Protein 5XH8 (pdb70)

Structure (mmCIF, N/CA/C/O backbone):
data_5XH8
#
_entry.id   5XH8
#
_cell.length_a   108.799
_cell.length_b   108.799
_cell.length_c   152.043
_cell.angle_alpha   90.00
_cell.angle_beta   90.00
_cell.angle_gamma   120.00
#
_symmetry.space_group_name_H-M   'P 31 2 1'
#
loop_
_entity.id
_entity.type
_entity.pdbx_description
1 polymer 'Extracellular invertase'
2 non-polymer 'SODIUM ION'
3 non-polymer GLYCEROL
4 non-polymer 'ACETATE ION'
5 water water
#
loop_
_atom_site.group_PDB
_atom_site.id
_atom_site.type_symbol
_atom_site.label_atom_id
_atom_site.label_alt_id
_atom_site.label_comp_id
_atom_site.label_asym_id
_atom_site.label_entity_id
_atom_site.label_seq_id
_atom_site.pdbx_PDB_ins_code
_atom_site.Cartn_x
_atom_site.Cartn_y
_atom_site.Cartn_z
_atom_site.occupancy
_atom_site.B_iso_or_equiv
_atom_site.auth_seq_id
_atom_site.auth_comp_id
_atom_site.auth_asym_id
_atom_site.auth_atom_id
_atom_site.pdbx_PDB_model_num
ATOM 1 N N . MET A 1 1 ? 29.400 76.200 19.870 1.00 82.53 24 MET A N 1
ATOM 2 C CA . MET A 1 1 ? 28.777 76.479 18.548 1.00 80.94 24 MET A CA 1
ATOM 3 C C . MET A 1 1 ? 27.251 76.421 18.690 1.00 84.48 24 MET A C 1
ATOM 4 O O . MET A 1 1 ? 26.568 77.432 18.551 1.00 88.55 24 MET A O 1
ATOM 9 N N . SER A 1 2 ? 26.731 75.234 18.982 1.00 88.45 25 SER A N 1
ATOM 10 C CA . SER A 1 2 ? 25.287 74.994 19.070 1.00 88.51 25 SER A CA 1
ATOM 11 C C . SER A 1 2 ? 25.020 73.572 19.546 1.00 91.83 25 SER A C 1
ATOM 12 O O . SER A 1 2 ? 25.826 72.662 19.299 1.00 87.26 25 SER A O 1
ATOM 15 N N . VAL A 1 3 ? 23.886 73.398 20.226 1.00 90.67 26 VAL A N 1
ATOM 16 C CA . VAL A 1 3 ? 23.368 72.067 20.594 1.00 80.62 26 VAL A CA 1
ATOM 17 C C . VAL A 1 3 ? 22.505 71.568 19.416 1.00 66.86 26 VAL A C 1
ATOM 18 O O . VAL A 1 3 ? 21.512 72.199 19.052 1.00 63.05 26 VAL A O 1
ATOM 22 N N . VAL A 1 4 ? 22.917 70.455 18.803 1.00 56.32 27 VAL A N 1
ATOM 23 C CA . VAL A 1 4 ? 22.523 70.119 17.404 1.00 51.61 27 VAL A CA 1
ATOM 24 C C . VAL A 1 4 ? 21.262 69.291 17.327 1.00 43.62 27 VAL A C 1
ATOM 25 O O . VAL A 1 4 ? 21.296 68.147 17.766 1.00 40.79 27 VAL A O 1
ATOM 29 N N . ILE A 1 5 ? 20.190 69.832 16.730 1.00 39.83 28 ILE A N 1
ATOM 30 C CA . ILE A 1 5 ? 18.928 69.085 16.572 1.00 36.67 28 ILE A CA 1
ATOM 31 C C . ILE A 1 5 ? 18.696 68.705 15.113 1.00 37.77 28 ILE A C 1
ATOM 32 O O . ILE A 1 5 ? 18.551 69.580 14.245 1.00 37.01 28 ILE A O 1
ATOM 37 N N . ASP A 1 6 ? 18.613 67.409 14.854 1.00 33.48 29 ASP A N 1
ATOM 38 C CA . ASP A 1 6 ? 18.353 66.906 13.523 1.00 31.78 29 ASP A CA 1
ATOM 39 C C . ASP A 1 6 ? 17.078 66.108 13.590 1.00 29.74 29 ASP A C 1
ATOM 40 O O . ASP A 1 6 ? 17.030 65.043 14.204 1.00 30.12 29 ASP A O 1
ATOM 45 N N . TYR A 1 7 ? 16.036 66.626 12.945 1.00 29.05 30 TYR A N 1
ATOM 46 C CA . TYR A 1 7 ? 14.711 66.013 13.009 1.00 29.73 30 TYR A CA 1
ATOM 47 C C . TYR A 1 7 ? 14.561 64.800 12.089 1.00 30.10 30 TYR A C 1
ATOM 48 O O . TYR A 1 7 ? 13.468 64.244 12.005 1.00 28.46 30 TYR A O 1
ATOM 57 N N . ASN A 1 8 ? 15.638 64.387 11.403 1.00 28.95 31 ASN A N 1
ATOM 58 C CA . ASN A 1 8 ? 15.668 63.060 10.774 1.00 30.35 31 ASN A CA 1
ATOM 59 C C . ASN A 1 8 ? 16.228 61.988 11.677 1.00 30.29 31 ASN A C 1
ATOM 60 O O . ASN A 1 8 ? 16.060 60.825 11.381 1.00 32.94 31 ASN A O 1
ATOM 65 N N . VAL A 1 9 ? 16.874 62.375 12.775 1.00 30.90 32 VAL A N 1
ATOM 66 C CA . VAL A 1 9 ? 17.440 61.459 13.748 1.00 29.72 32 VAL A CA 1
ATOM 67 C C . VAL A 1 9 ? 16.461 61.288 14.898 1.00 31.76 32 VAL A C 1
ATOM 68 O O . VAL A 1 9 ? 15.679 62.211 15.231 1.00 30.85 32 VAL A O 1
ATOM 72 N N . ALA A 1 10 ? 16.479 60.095 15.488 1.00 28.63 33 ALA A N 1
ATOM 73 C CA . ALA A 1 10 ? 15.584 59.749 16.579 1.00 30.09 33 ALA A CA 1
ATOM 74 C C . ALA A 1 10 ? 15.720 60.734 17.759 1.00 28.95 33 ALA A C 1
ATOM 75 O O . ALA A 1 10 ? 16.817 61.283 17.992 1.00 29.46 33 ALA A O 1
ATOM 77 N N . PRO A 1 11 ? 14.609 60.967 18.494 1.00 27.82 34 PRO A N 1
ATOM 78 C CA . PRO A 1 11 ? 14.650 61.873 19.649 1.00 29.63 34 PRO A CA 1
ATOM 79 C C . PRO A 1 11 ? 15.286 61.242 20.883 1.00 29.12 34 PRO A C 1
ATOM 80 O O . PRO A 1 11 ? 15.143 60.033 21.076 1.00 26.86 34 PRO A O 1
ATOM 84 N N . PRO A 1 12 ? 15.927 62.063 21.742 1.00 29.08 35 PRO A N 1
ATOM 85 C CA . PRO A 1 12 ? 16.283 61.600 23.067 1.00 27.85 35 PRO A CA 1
ATOM 86 C C . PRO A 1 12 ? 15.071 61.637 23.989 1.00 29.22 35 PRO A C 1
ATOM 87 O O . PRO A 1 12 ? 13.923 61.860 23.540 1.00 27.97 35 PRO A O 1
ATOM 91 N N . ASN A 1 13 ? 15.322 61.365 25.268 1.00 29.20 36 ASN A N 1
ATOM 92 C CA . ASN A 1 13 ? 14.431 61.820 26.328 1.00 28.39 36 ASN A CA 1
ATOM 93 C C . ASN A 1 13 ? 14.559 63.337 26.270 1.00 26.40 36 ASN A C 1
ATOM 94 O O . ASN A 1 13 ? 15.616 63.886 26.592 1.00 24.35 36 ASN A O 1
ATOM 99 N N . LEU A 1 14 ? 13.503 64.005 25.808 1.00 26.84 37 LEU A N 1
ATOM 100 C CA . LEU A 1 14 ? 13.583 65.470 25.588 1.00 28.58 37 LEU A CA 1
ATOM 101 C C . LEU A 1 14 ? 13.927 66.284 26.838 1.00 28.39 37 LEU A C 1
ATOM 102 O O . LEU A 1 14 ? 14.513 67.348 26.728 1.00 28.15 37 LEU A O 1
ATOM 107 N N . SER A 1 15 ? 13.599 65.772 28.021 1.00 29.06 38 SER A N 1
ATOM 108 C CA . SER A 1 15 ? 13.980 66.447 29.261 1.00 31.74 38 SER A CA 1
ATOM 109 C C . SER A 1 15 ? 15.466 66.481 29.554 1.00 32.78 38 SER A C 1
ATOM 110 O O . SER A 1 15 ? 15.839 67.136 30.495 1.00 30.91 38 SER A O 1
ATOM 113 N N . THR A 1 16 ? 16.305 65.795 28.765 1.00 31.64 39 THR A N 1
ATOM 114 C CA . THR A 1 16 ? 17.762 65.880 28.929 1.00 31.29 39 THR A CA 1
ATOM 115 C C . THR A 1 16 ? 18.385 66.980 28.109 1.00 31.22 39 THR A C 1
ATOM 116 O O . THR A 1 16 ? 19.559 67.247 28.285 1.00 30.77 39 THR A O 1
ATOM 120 N N . LEU A 1 17 ? 17.630 67.608 27.202 1.00 30.54 40 LEU A N 1
ATOM 121 C CA . LEU A 1 17 ? 18.208 68.639 26.320 1.00 31.34 40 LEU A CA 1
ATOM 122 C C . LEU A 1 17 ? 18.366 69.984 27.051 1.00 30.80 40 LEU A C 1
ATOM 123 O O . LEU A 1 17 ? 17.771 70.171 28.107 1.00 30.88 40 LEU A O 1
ATOM 128 N N . PRO A 1 18 ? 19.191 70.903 26.509 1.00 29.99 41 PRO A N 1
ATOM 129 C CA . PRO A 1 18 ? 19.332 72.213 27.126 1.00 31.41 41 PRO A CA 1
ATOM 130 C C . PRO A 1 18 ? 18.051 73.045 27.095 1.00 30.89 41 PRO A C 1
ATOM 131 O O . PRO A 1 18 ? 17.147 72.805 26.277 1.00 28.49 41 PRO A O 1
ATOM 135 N N . ASN A 1 19 ? 18.013 74.012 27.999 1.00 31.05 42 ASN A N 1
ATOM 136 C CA . ASN A 1 19 ? 16.915 74.977 28.086 1.00 33.75 42 ASN A CA 1
ATOM 137 C C . ASN A 1 19 ? 16.816 75.734 26.787 1.00 31.60 42 ASN A C 1
ATOM 138 O O . ASN A 1 19 ? 17.833 76.151 26.252 1.00 30.07 42 ASN A O 1
ATOM 143 N N . GLY A 1 20 ? 15.604 75.874 26.262 1.00 28.59 43 GLY A N 1
ATOM 144 C CA . GLY A 1 20 ? 15.413 76.639 25.025 1.00 27.73 43 GLY A CA 1
ATOM 145 C C . GLY A 1 20 ? 15.686 75.902 23.729 1.00 28.00 43 GLY A C 1
ATOM 146 O O . GLY A 1 20 ? 15.374 76.432 22.675 1.00 27.25 43 GLY A O 1
ATOM 147 N N . SER A 1 21 ? 16.225 74.668 23.788 1.00 28.16 44 SER A N 1
ATOM 148 C CA . SER A 1 21 ? 16.684 73.971 22.590 1.00 26.53 44 SER A CA 1
ATOM 149 C C . SER A 1 21 ? 15.516 73.528 21.719 1.00 25.51 44 SER A C 1
ATOM 150 O O . SER A 1 21 ? 15.676 73.400 20.514 1.00 26.71 44 SER A O 1
ATOM 153 N N . LEU A 1 22 ? 14.334 73.339 22.313 1.00 26.35 45 LEU A N 1
ATOM 154 C CA . LEU A 1 22 ? 13.137 72.973 21.566 1.00 24.29 45 LEU A CA 1
ATOM 155 C C . LEU A 1 22 ? 12.130 74.135 21.374 1.00 25.04 45 LEU A C 1
ATOM 156 O O . LEU A 1 22 ? 10.948 73.899 21.144 1.00 25.12 45 LEU A O 1
ATOM 161 N N . PHE A 1 23 ? 12.602 75.374 21.389 1.00 26.30 46 PHE A N 1
ATOM 162 C CA . PHE A 1 23 ? 11.708 76.532 21.258 1.00 26.31 46 PHE A CA 1
ATOM 163 C C . PHE A 1 23 ? 10.884 76.493 19.965 1.00 27.63 46 PHE A C 1
ATOM 164 O O . PHE A 1 23 ? 9.659 76.641 20.004 1.00 24.63 46 PHE A O 1
ATOM 172 N N . GLU A 1 24 ? 11.535 76.233 18.831 1.00 28.08 47 GLU A N 1
ATOM 173 C CA . GLU A 1 24 ? 10.839 76.215 17.540 1.00 27.76 47 GLU A CA 1
ATOM 174 C C . GLU A 1 24 ? 10.159 74.908 17.173 1.00 27.78 47 GLU A C 1
ATOM 175 O O . GLU A 1 24 ? 9.340 74.888 16.251 1.00 29.26 47 GLU A O 1
ATOM 181 N N . THR A 1 25 ? 10.443 73.832 17.908 1.00 26.74 48 THR A N 1
ATOM 182 C CA . THR A 1 25 ? 10.106 72.477 17.486 1.00 25.21 48 THR A CA 1
ATOM 183 C C . THR A 1 25 ? 8.662 72.315 17.099 1.00 26.83 48 THR A C 1
ATOM 184 O O . THR A 1 25 ? 8.353 71.822 15.989 1.00 26.28 48 THR A O 1
ATOM 188 N N . TRP A 1 26 ? 7.784 72.739 18.015 1.00 24.52 49 TRP A N 1
ATOM 189 C CA . TRP A 1 26 ? 6.341 72.538 17.894 1.00 24.98 49 TRP A CA 1
ATOM 190 C C . TRP A 1 26 ? 5.545 73.859 17.824 1.00 23.95 49 TRP A C 1
ATOM 191 O O . TRP A 1 26 ? 4.306 73.863 17.870 1.00 26.19 49 TRP A O 1
ATOM 202 N N . ARG A 1 27 ? 6.273 74.952 17.667 1.00 24.24 50 ARG A N 1
ATOM 203 C CA . ARG A 1 27 ? 5.736 76.298 17.766 1.00 24.78 50 ARG A CA 1
ATOM 204 C C . ARG A 1 27 ? 4.897 76.687 16.545 1.00 24.91 50 ARG A C 1
ATOM 205 O O . ARG A 1 27 ? 5.358 76.606 15.408 1.00 23.63 50 ARG A O 1
ATOM 213 N N . PRO A 1 28 ? 3.669 77.145 16.786 1.00 24.58 51 PRO A N 1
ATOM 214 C CA . PRO A 1 28 ? 2.872 77.601 15.661 1.00 25.20 51 PRO A CA 1
ATOM 215 C C . PRO A 1 28 ? 3.361 78.954 15.120 1.00 24.04 51 PRO A C 1
ATOM 216 O O . PRO A 1 28 ? 4.062 79.700 15.827 1.00 25.31 51 PRO A O 1
ATOM 220 N N . ARG A 1 29 ? 2.991 79.261 13.880 1.00 24.02 52 ARG A N 1
ATOM 221 C CA . ARG A 1 29 ? 3.268 80.585 13.277 1.00 24.39 52 ARG A CA 1
ATOM 222 C C . ARG A 1 29 ? 2.054 81.492 13.058 1.00 22.98 52 ARG A C 1
ATOM 223 O O . ARG A 1 29 ? 2.229 82.706 12.880 1.00 24.23 52 ARG A O 1
ATOM 231 N N . ALA A 1 30 ? 0.857 80.911 13.026 1.00 22.85 53 ALA A N 1
ATOM 232 C CA . ALA A 1 30 ? -0.383 81.633 12.706 1.00 24.07 53 ALA A CA 1
ATOM 233 C C . ALA A 1 30 ? -1.353 81.763 13.908 1.00 25.10 53 ALA A C 1
ATOM 234 O O . ALA A 1 30 ? -2.542 82.040 13.711 1.00 25.06 53 ALA A O 1
ATOM 236 N N . HIS A 1 31 ? -0.848 81.571 15.132 1.00 25.03 54 HIS A N 1
ATOM 237 C CA . HIS A 1 31 ? -1.674 81.600 16.351 1.00 24.21 54 HIS A CA 1
ATOM 238 C C . HIS A 1 31 ? -1.204 82.680 17.335 1.00 23.73 54 HIS A C 1
ATOM 239 O O . HIS A 1 31 ? -0.039 83.088 17.335 1.00 22.86 54 HIS A O 1
ATOM 246 N N . VAL A 1 32 ? -2.123 83.111 18.196 1.00 22.23 55 VAL A N 1
ATOM 247 C CA . VAL A 1 32 ? -1.799 84.066 19.269 1.00 22.83 55 VAL A CA 1
ATOM 248 C C . VAL A 1 32 ? -1.180 83.343 20.469 1.00 21.47 55 VAL A C 1
ATOM 249 O O . VAL A 1 32 ? -1.818 82.509 21.106 1.00 21.51 55 VAL A O 1
ATOM 253 N N . LEU A 1 33 ? 0.070 83.690 20.758 1.00 20.69 56 LEU A N 1
ATOM 254 C CA . LEU A 1 33 ? 0.751 83.234 21.938 1.00 21.14 56 LEU A CA 1
ATOM 255 C C . LEU A 1 33 ? 1.871 84.245 22.237 1.00 20.74 56 LEU A C 1
ATOM 256 O O . LEU A 1 33 ? 2.295 84.960 21.342 1.00 21.15 56 LEU A O 1
ATOM 261 N N . PRO A 1 34 ? 2.357 84.303 23.483 1.00 20.38 57 PRO A N 1
ATOM 262 C CA . PRO A 1 34 ? 3.385 85.302 23.814 1.00 21.85 57 PRO A CA 1
ATOM 263 C C . PRO A 1 34 ? 4.722 85.030 23.108 1.00 22.76 57 PRO A C 1
ATOM 264 O O . PRO A 1 34 ? 4.900 83.954 22.509 1.00 22.03 57 PRO A O 1
ATOM 268 N N . PRO A 1 35 ? 5.662 85.995 23.187 1.00 23.11 58 PRO A N 1
ATOM 269 C CA . PRO A 1 35 ? 6.982 85.785 22.592 1.00 23.37 58 PRO A CA 1
ATOM 270 C C . PRO A 1 35 ? 7.691 84.551 23.137 1.00 22.95 58 PRO A C 1
ATOM 271 O O . PRO A 1 35 ? 8.392 83.877 22.390 1.00 23.58 58 PRO A O 1
ATOM 275 N N . ASN A 1 36 ? 7.453 84.235 24.409 1.00 23.82 59 ASN A N 1
ATOM 276 C CA . ASN A 1 36 ? 7.911 82.985 25.021 1.00 23.93 59 ASN A CA 1
ATOM 277 C C . ASN A 1 36 ? 7.119 82.751 26.286 1.00 23.44 59 ASN A C 1
ATOM 278 O O . ASN A 1 36 ? 6.263 83.572 26.630 1.00 23.42 59 ASN A O 1
ATOM 283 N N . GLY A 1 37 ? 7.409 81.655 26.995 1.00 20.67 60 GLY A N 1
ATOM 284 C CA . GLY A 1 37 ? 6.775 81.391 28.275 1.00 20.87 60 GLY A CA 1
ATOM 285 C C . GLY A 1 37 ? 5.316 80.947 28.141 1.00 20.70 60 GLY A C 1
ATOM 286 O O . GLY A 1 37 ? 4.866 80.472 27.097 1.00 19.84 60 GLY A O 1
ATOM 287 N N . GLN A 1 38 ? 4.575 81.106 29.219 1.00 21.42 61 GLN A N 1
ATOM 288 C CA . GLN A 1 38 ? 3.276 80.443 29.372 1.00 21.27 61 GLN A CA 1
ATOM 289 C C . GLN A 1 38 ? 2.151 81.435 29.090 1.00 21.40 61 GLN A C 1
ATOM 290 O O . GLN A 1 38 ? 2.237 82.623 29.456 1.00 20.46 61 GLN A O 1
ATOM 296 N N . ILE A 1 39 ? 1.101 80.912 28.468 1.00 20.99 62 ILE A N 1
ATOM 297 C CA . ILE A 1 39 ? -0.130 81.609 28.272 1.00 20.51 62 ILE A CA 1
ATOM 298 C C . ILE A 1 39 ? -1.234 80.882 29.000 1.00 20.23 62 ILE A C 1
ATOM 299 O O . ILE A 1 39 ? -1.345 79.627 28.935 1.00 20.56 62 ILE A O 1
ATOM 304 N N . GLY A 1 40 ? -2.062 81.683 29.685 1.00 19.10 63 GLY A N 1
ATOM 305 C CA . GLY A 1 40 ? -3.248 81.206 30.370 1.00 19.68 63 GLY A CA 1
ATOM 306 C C . GLY A 1 40 ? -4.501 81.763 29.695 1.00 20.48 63 GLY A C 1
ATOM 307 O O . GLY A 1 40 ? -4.492 82.026 28.505 1.00 20.27 63 GLY A O 1
ATOM 308 N N . ASP A 1 41 ? -5.556 81.962 30.485 1.00 20.62 64 ASP A N 1
ATOM 309 C CA . ASP A 1 41 ? -6.879 82.393 29.987 1.00 20.98 64 ASP A CA 1
ATOM 310 C C . ASP A 1 41 ? -6.734 83.657 29.147 1.00 20.22 64 ASP A C 1
ATOM 311 O O . ASP A 1 41 ? -6.073 84.613 29.602 1.00 20.68 64 ASP A O 1
ATOM 316 N N . PRO A 1 42 ? -7.350 83.697 27.950 1.00 18.76 65 PRO A N 1
ATOM 317 C CA . PRO A 1 42 ? -7.457 84.986 27.301 1.00 19.12 65 PRO A CA 1
ATOM 318 C C . PRO A 1 42 ? -8.444 85.872 28.099 1.00 19.73 65 PRO A C 1
ATOM 319 O O . PRO A 1 42 ? -9.282 85.353 28.824 1.00 19.22 65 PRO A O 1
ATOM 323 N N . CYS A 1 43 ? -8.285 87.185 27.998 1.00 20.40 66 CYS A N 1
ATOM 324 C CA . CYS A 1 43 ? -9.171 88.143 28.665 1.00 20.93 66 CYS A CA 1
ATOM 325 C C . CYS A 1 43 ? -8.807 89.526 28.159 1.00 20.93 66 CYS A C 1
ATOM 326 O O . CYS A 1 43 ? -7.987 89.663 27.239 1.00 20.84 66 CYS A O 1
ATOM 329 N N . LEU A 1 44 ? -9.472 90.546 28.692 1.00 20.99 67 LEU A N 1
ATOM 330 C CA . LEU A 1 44 ? -9.088 91.945 28.502 1.00 22.12 67 LEU A CA 1
ATOM 331 C C . LEU A 1 44 ? -9.318 92.504 27.079 1.00 23.39 67 LEU A C 1
ATOM 332 O O . LEU A 1 44 ? -9.073 93.698 26.863 1.00 26.26 67 LEU A O 1
ATOM 337 N N . HIS A 1 45 ? -9.863 91.709 26.151 1.00 22.16 68 HIS A N 1
ATOM 338 C CA . HIS A 1 45 ? -9.985 92.135 24.753 1.00 22.64 68 HIS A CA 1
ATOM 339 C C . HIS A 1 45 ? -10.826 93.423 24.624 1.00 23.47 68 HIS A C 1
ATOM 340 O O . HIS A 1 45 ? -11.817 93.584 25.337 1.00 25.70 68 HIS A O 1
ATOM 347 N N . TYR A 1 46 ? -10.460 94.313 23.713 1.00 23.54 69 TYR A N 1
ATOM 348 C CA . TYR A 1 46 ? -11.308 95.470 23.425 1.00 24.73 69 TYR A CA 1
ATOM 349 C C . TYR A 1 46 ? -10.945 96.141 22.130 1.00 23.95 69 TYR A C 1
ATOM 350 O O . TYR A 1 46 ? -9.779 96.149 21.731 1.00 24.25 69 TYR A O 1
ATOM 359 N N . THR A 1 47 ? -11.952 96.719 21.488 1.00 23.88 70 THR A N 1
ATOM 360 C CA . THR A 1 47 ? -11.731 97.634 20.389 1.00 25.40 70 THR A CA 1
ATOM 361 C C . THR A 1 47 ? -11.541 99.019 20.969 1.00 25.03 70 THR A C 1
ATOM 362 O O . THR A 1 47 ? -12.415 99.526 21.659 1.00 26.54 70 THR A O 1
ATOM 366 N N . ASP A 1 48 ? -10.396 99.613 20.699 1.00 25.78 71 ASP A N 1
ATOM 367 C CA . ASP A 1 48 ? -10.095 100.971 21.100 1.00 28.65 71 ASP A CA 1
ATOM 368 C C . ASP A 1 48 ? -10.913 101.948 20.208 1.00 30.62 71 ASP A C 1
ATOM 369 O O . ASP A 1 48 ? -10.612 102.072 19.021 1.00 29.42 71 ASP A O 1
ATOM 374 N N . PRO A 1 49 ? -11.925 102.646 20.776 1.00 34.48 72 PRO A N 1
ATOM 375 C CA . PRO A 1 49 ? -12.771 103.497 19.911 1.00 37.33 72 PRO A CA 1
ATOM 376 C C . PRO A 1 49 ? -12.011 104.601 19.169 1.00 37.45 72 PRO A C 1
ATOM 377 O O . PRO A 1 49 ? -12.368 104.910 18.044 1.00 44.01 72 PRO A O 1
ATOM 381 N N . ALA A 1 50 ? -10.947 105.128 19.755 1.00 36.51 73 ALA A N 1
ATOM 382 C CA . ALA A 1 50 ? -10.170 106.177 19.126 1.00 38.73 73 ALA A CA 1
ATOM 383 C C . ALA A 1 50 ? -9.385 105.728 17.887 1.00 42.26 73 ALA A C 1
ATOM 384 O O . ALA A 1 50 ? -9.252 106.520 16.962 1.00 43.62 73 ALA A O 1
ATOM 386 N N . THR A 1 51 ? -8.843 104.500 17.879 1.00 38.69 74 THR A N 1
ATOM 387 C CA . THR A 1 51 ? -7.976 104.035 16.785 1.00 35.57 74 THR A CA 1
ATOM 388 C C . THR A 1 51 ? -8.617 102.978 15.881 1.00 35.74 74 THR A C 1
ATOM 389 O O . THR A 1 51 ? -8.083 102.686 14.825 1.00 37.58 74 THR A O 1
ATOM 393 N N . GLY A 1 52 ? -9.705 102.356 16.321 1.00 31.81 75 GLY A N 1
ATOM 394 C CA . GLY A 1 52 ? -10.200 101.169 15.679 1.00 30.87 75 GLY A CA 1
ATOM 395 C C . GLY A 1 52 ? -9.376 99.892 15.860 1.00 28.41 75 GLY A C 1
ATOM 396 O O . GLY A 1 52 ? -9.802 98.852 15.363 1.00 27.65 75 GLY A O 1
ATOM 397 N N . LEU A 1 53 ? -8.242 99.940 16.575 1.00 28.61 76 LEU A N 1
ATOM 398 C CA . LEU A 1 53 ? -7.416 98.738 16.806 1.00 28.57 76 LEU A CA 1
ATOM 399 C C . LEU A 1 53 ? -8.102 97.807 17.761 1.00 26.55 76 LEU A C 1
ATOM 400 O O . LEU A 1 53 ? -8.688 98.252 18.760 1.00 27.06 76 LEU A O 1
ATOM 405 N N . PHE A 1 54 ? -7.979 96.516 17.477 1.00 25.28 77 PHE A N 1
ATOM 406 C CA . PHE A 1 54 ? -8.494 95.499 18.331 1.00 24.28 77 PHE A CA 1
ATOM 407 C C . PHE A 1 54 ? -7.376 94.964 19.224 1.00 24.74 77 PHE A C 1
ATOM 408 O O . PHE A 1 54 ? -6.350 94.478 18.734 1.00 25.88 77 PHE A O 1
ATOM 416 N N . HIS A 1 55 ? -7.607 95.039 20.531 1.00 23.86 78 HIS A N 1
ATOM 417 C CA . HIS A 1 55 ? -6.659 94.594 21.546 1.00 23.52 78 HIS A CA 1
ATOM 418 C C . HIS A 1 55 ? -7.079 93.222 22.016 1.00 23.28 78 HIS A C 1
ATOM 419 O O . HIS A 1 55 ? -8.245 93.033 22.335 1.00 20.97 78 HIS A O 1
ATOM 426 N N . VAL A 1 56 ? -6.124 92.280 22.032 1.00 22.11 79 VAL A N 1
ATOM 427 C CA . VAL A 1 56 ? -6.294 90.976 2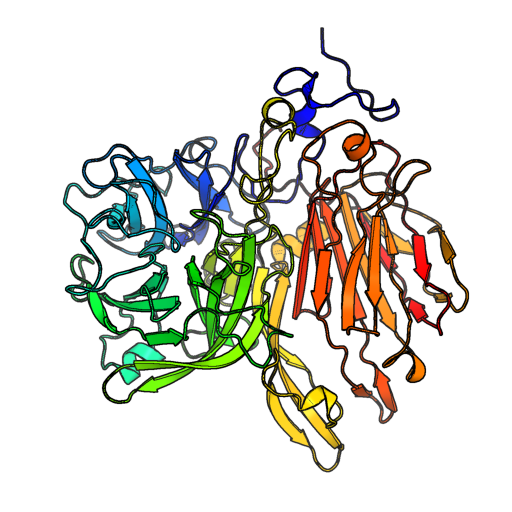2.657 1.00 22.72 79 VAL A CA 1
ATOM 428 C C . VAL A 1 56 ? -5.440 90.900 23.943 1.00 22.30 79 VAL A C 1
ATOM 429 O O . VAL A 1 56 ? -4.371 91.509 24.025 1.00 23.79 79 VAL A O 1
ATOM 433 N N . GLY A 1 57 ? -5.894 90.138 24.928 1.00 20.03 80 GLY A N 1
ATOM 434 C CA . GLY A 1 57 ? -5.197 89.998 26.204 1.00 19.93 80 GLY A CA 1
ATOM 435 C C . GLY A 1 57 ? -5.195 88.542 26.615 1.00 19.02 80 GLY A C 1
ATOM 436 O O . GLY A 1 57 ? -5.987 87.744 26.109 1.00 19.77 80 GLY A O 1
ATOM 437 N N . PHE A 1 58 ? -4.302 88.202 27.527 1.00 18.89 81 PHE A N 1
ATOM 438 C CA . PHE A 1 58 ? -4.193 86.835 28.056 1.00 19.81 81 PHE A CA 1
ATOM 439 C C . PHE A 1 58 ? -3.324 86.822 29.306 1.00 19.19 81 PHE A C 1
ATOM 440 O O . PHE A 1 58 ? -2.391 87.612 29.424 1.00 20.05 81 PHE A O 1
ATOM 448 N N . LEU A 1 59 ? -3.646 85.931 30.240 1.00 19.85 82 LEU A N 1
ATOM 449 C CA . LEU A 1 59 ? -2.762 85.659 31.380 1.00 20.55 82 LEU A CA 1
ATOM 450 C C . LEU A 1 59 ? -1.421 85.167 30.853 1.00 19.81 82 LEU A C 1
ATOM 451 O O . LEU A 1 59 ? -1.373 84.465 29.846 1.00 19.22 82 LEU A O 1
ATOM 456 N N . HIS A 1 60 ? -0.335 85.597 31.496 1.00 20.50 83 HIS A N 1
ATOM 457 C CA . HIS A 1 60 ? 1.020 85.318 31.024 1.00 20.38 83 HIS A CA 1
ATOM 458 C C . HIS A 1 60 ? 1.900 85.006 32.234 1.00 21.20 83 HIS A C 1
ATOM 459 O O . HIS A 1 60 ? 2.015 85.808 33.175 1.00 19.77 83 HIS A O 1
ATOM 466 N N . ASP A 1 61 ? 2.447 83.792 32.231 1.00 22.34 84 ASP A N 1
ATOM 467 C CA . ASP A 1 61 ? 3.400 83.314 33.245 1.00 22.10 84 ASP A CA 1
ATOM 468 C C . ASP A 1 61 ? 2.865 83.365 34.670 1.00 22.97 84 ASP A C 1
ATOM 469 O O . ASP A 1 61 ? 3.620 83.520 35.623 1.00 23.09 84 ASP A O 1
ATOM 474 N N . GLY A 1 62 ? 1.554 83.258 34.820 1.00 21.41 85 GLY A N 1
ATOM 475 C CA . GLY A 1 62 ? 0.954 83.336 36.156 1.00 23.43 85 GLY A CA 1
ATOM 476 C C . GLY A 1 62 ? 1.185 84.646 36.880 1.00 22.63 85 GLY A C 1
ATOM 477 O O . GLY A 1 62 ? 1.093 84.687 38.105 1.00 23.25 85 GLY A O 1
ATOM 478 N N . SER A 1 63 ? 1.473 85.715 36.136 1.00 21.70 86 SER A N 1
ATOM 479 C CA . SER A 1 63 ? 1.853 86.976 36.756 1.00 23.60 86 SER A CA 1
ATOM 480 C C . SER A 1 63 ? 1.234 88.161 36.054 1.00 21.95 86 SER A C 1
ATOM 481 O O . SER A 1 63 ? 1.905 89.147 35.797 1.00 23.04 86 SER A O 1
ATOM 484 N N . GLY A 1 64 ? -0.060 88.102 35.806 1.00 21.72 87 GLY A N 1
ATOM 485 C CA . GLY A 1 64 ? -0.753 89.243 35.216 1.00 21.74 87 GLY A CA 1
ATOM 486 C C . GLY A 1 64 ? -1.129 88.976 33.786 1.00 21.30 87 GLY A C 1
ATOM 487 O O . GLY A 1 64 ? -1.056 87.844 33.319 1.00 21.47 87 GLY A O 1
ATOM 488 N N . ILE A 1 65 ? -1.491 90.048 33.092 1.00 21.83 88 ILE A N 1
ATOM 489 C CA . ILE A 1 65 ? -2.136 89.980 31.790 1.00 20.59 88 ILE A CA 1
ATOM 490 C C . ILE A 1 65 ? -1.210 90.698 30.807 1.00 20.23 88 ILE A C 1
ATOM 491 O O . ILE A 1 65 ? -0.787 91.834 31.069 1.00 20.82 88 ILE A O 1
ATOM 496 N N . SER A 1 66 ? -0.902 9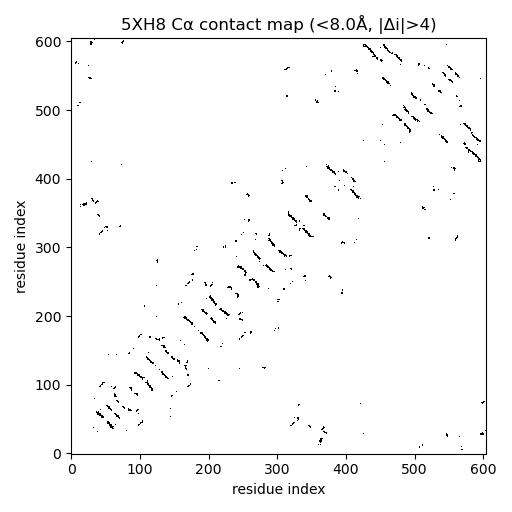0.028 29.696 1.00 19.18 89 SER A N 1
ATOM 497 C CA . SER A 1 66 ? -0.197 90.621 28.565 1.00 19.58 89 SER A CA 1
ATOM 498 C C . SER A 1 66 ? -1.179 90.877 27.419 1.00 19.95 89 SER A C 1
ATOM 499 O O . SER A 1 66 ? -2.318 90.385 27.431 1.00 21.40 89 SER A O 1
ATOM 502 N N . SER A 1 67 ? -0.724 91.636 26.429 1.00 20.38 90 SER A N 1
ATOM 503 C CA . SER A 1 67 ? -1.597 92.117 25.365 1.00 20.54 90 SER A CA 1
ATOM 504 C C . SER A 1 67 ? -0.875 92.358 24.037 1.00 20.20 90 SER A C 1
ATOM 505 O O . SER A 1 67 ? 0.338 92.535 23.975 1.00 20.40 90 SER A O 1
ATOM 508 N N . ALA A 1 68 ? -1.661 92.332 22.972 1.00 21.69 91 ALA A N 1
ATOM 509 C CA . ALA A 1 68 ? -1.220 92.679 21.620 1.00 22.20 91 ALA A CA 1
ATOM 510 C C . ALA A 1 68 ? -2.380 93.332 20.861 1.00 23.87 91 ALA A C 1
ATOM 511 O O . ALA A 1 68 ? -3.545 93.204 21.275 1.00 23.63 91 ALA A O 1
ATOM 513 N N . THR A 1 69 ? -2.058 94.026 19.764 1.00 22.85 92 THR A N 1
ATOM 514 C CA . THR A 1 69 ? -3.057 94.655 18.924 1.00 23.94 92 THR A CA 1
ATOM 515 C C . THR A 1 69 ? -3.061 94.044 17.534 1.00 25.14 92 THR A C 1
ATOM 516 O O . THR A 1 69 ? -2.058 93.459 17.088 1.00 24.39 92 THR A O 1
ATOM 520 N N . THR A 1 70 ? -4.206 94.173 16.866 1.00 24.70 93 THR A N 1
ATOM 521 C CA . THR A 1 70 ? -4.329 93.820 15.466 1.00 24.86 93 THR A CA 1
ATOM 522 C C . THR A 1 70 ? -5.129 94.893 14.717 1.00 27.75 93 THR A C 1
ATOM 523 O O . THR A 1 70 ? -6.139 95.407 15.248 1.00 25.89 93 THR A O 1
ATOM 527 N N . ASP A 1 71 ? -4.673 95.231 13.501 1.00 27.32 94 ASP A N 1
ATOM 528 C CA . ASP A 1 71 ? -5.427 96.138 12.639 1.00 27.90 94 ASP A CA 1
ATOM 529 C C . ASP A 1 71 ? -6.142 95.414 11.532 1.00 29.20 94 ASP A C 1
ATOM 530 O O . ASP A 1 71 ? -6.808 96.065 10.725 1.00 29.72 94 ASP A O 1
ATOM 535 N N . ASP A 1 72 ? -6.024 94.081 11.487 1.00 26.60 95 ASP A N 1
ATOM 536 C CA . ASP A 1 72 ? -6.618 93.304 10.399 1.00 28.33 95 ASP A CA 1
ATOM 537 C C . ASP A 1 72 ? -7.326 92.019 10.843 1.00 27.19 95 ASP A C 1
ATOM 538 O O . ASP A 1 72 ? -7.957 91.327 10.022 1.00 26.52 95 ASP A O 1
ATOM 543 N N . LEU A 1 73 ? -7.248 91.709 12.144 1.00 25.87 96 LEU A N 1
ATOM 544 C CA . LEU A 1 73 ? -7.738 90.441 12.695 1.00 26.57 96 LEU A CA 1
ATOM 545 C C . LEU A 1 73 ? -7.107 89.209 12.020 1.00 25.20 96 LEU A C 1
ATOM 546 O O . LEU A 1 73 ? -7.740 88.164 11.857 1.00 24.89 96 LEU A O 1
ATOM 551 N N . ALA A 1 74 ? -5.826 89.354 11.701 1.00 25.12 97 ALA A N 1
ATOM 552 C CA . ALA A 1 74 ? -5.016 88.265 11.140 1.00 26.19 97 ALA A CA 1
ATOM 553 C C . ALA A 1 74 ? -3.654 88.241 11.780 1.00 24.79 97 ALA A C 1
ATOM 554 O O . ALA A 1 74 ? -3.220 87.195 12.287 1.00 26.35 97 ALA A O 1
ATOM 556 N N . THR A 1 75 ? -2.999 89.400 11.781 1.00 24.63 98 THR A N 1
ATOM 557 C CA . THR A 1 75 ? -1.668 89.560 12.324 1.00 25.09 98 THR A CA 1
ATOM 558 C C . THR A 1 75 ? -1.679 90.478 13.552 1.00 24.84 98 THR A C 1
ATOM 559 O O . THR A 1 75 ? -2.571 91.321 13.712 1.00 25.60 98 THR A O 1
ATOM 563 N N . TYR A 1 76 ? -0.653 90.336 14.381 1.00 23.29 99 TYR A N 1
ATOM 564 C CA . TYR A 1 76 ? -0.597 90.986 15.693 1.00 23.71 99 TYR A CA 1
ATOM 565 C C . TYR A 1 76 ? 0.727 91.681 15.936 1.00 24.46 99 TYR A C 1
ATOM 566 O O . TYR A 1 76 ? 1.764 91.281 15.380 1.00 25.33 99 TYR A O 1
ATOM 575 N N . GLN A 1 77 ? 0.681 92.701 16.789 1.00 24.99 100 GLN A N 1
ATOM 576 C CA . GLN A 1 77 ? 1.854 93.414 17.290 1.00 27.18 100 GLN A CA 1
ATOM 577 C C . GLN A 1 77 ? 1.831 93.356 18.821 1.00 26.27 100 GLN A C 1
ATOM 578 O O . GLN A 1 77 ? 0.850 93.778 19.453 1.00 25.45 100 GLN A O 1
ATOM 584 N N . ASP A 1 78 ? 2.931 92.925 19.419 1.00 24.32 101 ASP A N 1
ATOM 585 C CA . ASP A 1 78 ? 3.050 92.919 20.869 1.00 25.14 101 ASP A CA 1
ATOM 586 C C . ASP A 1 78 ? 2.957 94.330 21.450 1.00 25.78 101 ASP A C 1
ATOM 587 O O . ASP A 1 78 ? 3.452 95.265 20.854 1.00 25.34 101 ASP A O 1
ATOM 592 N N . LEU A 1 79 ? 2.323 94.454 22.616 1.00 24.73 102 LEU A N 1
ATOM 593 C CA . LEU A 1 79 ? 2.495 95.615 23.468 1.00 25.22 102 LEU A CA 1
ATOM 594 C C . LEU A 1 79 ? 3.567 95.270 24.471 1.00 24.78 102 LEU A C 1
ATOM 595 O O . LEU A 1 79 ? 3.628 94.131 24.932 1.00 24.60 102 LEU A O 1
ATOM 600 N N . ASN A 1 80 ? 4.431 96.237 24.788 1.00 26.67 103 ASN A N 1
ATOM 601 C CA . ASN A 1 80 ? 5.525 96.054 25.773 1.00 29.85 103 ASN A CA 1
ATOM 602 C C . ASN A 1 80 ? 6.445 94.903 25.515 1.00 30.48 103 ASN A C 1
ATOM 603 O O . ASN A 1 80 ? 6.951 94.316 26.480 1.00 31.88 103 ASN A O 1
ATOM 608 N N . GLN A 1 81 ? 6.624 94.535 24.256 1.00 29.97 104 GLN A N 1
ATOM 609 C CA . GLN A 1 81 ? 7.425 93.373 23.905 1.00 34.05 104 GLN A CA 1
ATOM 610 C C . GLN A 1 81 ? 6.974 92.113 24.647 1.00 30.52 104 GLN A C 1
ATOM 611 O O . GLN A 1 81 ? 7.794 91.238 24.942 1.00 29.37 104 GLN A O 1
ATOM 617 N N . GLY A 1 82 ? 5.665 92.046 24.945 1.00 27.01 105 GLY A N 1
ATOM 618 C CA . GLY A 1 82 ? 5.061 90.909 25.571 1.00 25.07 105 GLY A CA 1
ATOM 619 C C . GLY A 1 82 ? 4.955 90.993 27.069 1.00 22.86 105 GLY A C 1
ATOM 620 O O . GLY A 1 82 ? 4.270 90.177 27.640 1.00 23.73 105 GLY A O 1
ATOM 621 N N . ASN A 1 83 ? 5.614 91.963 27.696 1.00 23.13 106 ASN A N 1
ATOM 622 C CA . ASN A 1 83 ? 5.550 92.152 29.145 1.00 25.14 106 ASN A CA 1
ATOM 623 C C . ASN A 1 83 ? 4.151 92.640 29.556 1.00 23.92 106 ASN A C 1
ATOM 624 O O . ASN A 1 83 ? 3.465 93.332 28.793 1.00 21.70 106 ASN A O 1
ATOM 629 N N . GLN A 1 84 ? 3.752 92.229 30.757 1.00 21.75 107 GLN A N 1
ATOM 630 C CA . GLN A 1 84 ? 2.369 92.318 31.201 1.00 20.89 107 GLN A CA 1
ATOM 631 C C . GLN A 1 84 ? 1.946 93.792 31.312 1.00 21.00 107 GLN A C 1
ATOM 632 O O . GLN A 1 84 ? 2.761 94.658 31.652 1.00 19.48 107 GLN A O 1
ATOM 638 N N . VAL A 1 85 ? 0.690 94.062 30.986 1.00 20.94 108 VAL A N 1
ATOM 639 C CA . VAL A 1 85 ? 0.110 95.406 31.107 1.00 21.59 108 VAL A CA 1
ATOM 640 C C . VAL A 1 85 ? -0.394 95.688 32.525 1.00 20.64 108 VAL A C 1
ATOM 641 O O . VAL A 1 85 ? -0.741 96.833 32.860 1.00 20.77 108 VAL A O 1
ATOM 645 N N . ILE A 1 86 ? -0.529 94.629 33.310 1.00 18.57 109 ILE A N 1
ATOM 646 C CA . ILE A 1 86 ? -0.897 94.720 34.718 1.00 19.22 109 ILE A CA 1
ATOM 647 C C . ILE A 1 86 ? -0.340 93.477 35.421 1.00 18.87 109 ILE A C 1
ATOM 648 O O . ILE A 1 86 ? -0.410 92.385 34.862 1.00 17.71 109 ILE A O 1
ATOM 653 N N . VAL A 1 87 ? 0.185 93.666 36.637 1.00 19.34 110 VAL A N 1
ATOM 654 C CA . VAL A 1 87 ? 0.815 92.611 37.401 1.00 19.49 110 VAL A CA 1
ATOM 655 C C . VAL A 1 87 ? 0.275 92.622 38.818 1.00 19.91 110 VAL A C 1
ATOM 656 O O . VAL A 1 87 ? -0.178 93.660 39.291 1.00 19.21 110 VAL A O 1
ATOM 660 N N . PRO A 1 88 ? 0.380 91.483 39.526 1.00 19.51 111 PRO A N 1
ATOM 661 C CA . PRO A 1 88 ? 0.013 91.445 40.945 1.00 20.45 111 PRO A CA 1
ATOM 662 C C . PRO A 1 88 ? 0.989 92.208 41.834 1.00 20.37 111 PRO A C 1
ATOM 663 O O . PRO A 1 88 ? 2.024 92.656 41.353 1.00 21.59 111 PRO A O 1
ATOM 667 N N . GLY A 1 89 ? 0.670 92.327 43.118 1.00 20.10 112 GLY A N 1
ATOM 668 C CA . GLY A 1 89 ? 1.537 93.010 44.083 1.00 20.47 112 GLY A CA 1
ATOM 669 C C . GLY A 1 89 ? 0.983 94.352 44.552 1.00 20.67 112 GLY A C 1
ATOM 670 O O . GLY A 1 89 ? 1.627 95.019 45.312 1.00 20.34 112 GLY A O 1
ATOM 671 N N . GLY A 1 90 ? -0.213 94.743 44.116 1.00 21.05 113 GLY A N 1
ATOM 672 C CA . GLY A 1 90 ? -0.880 95.945 44.653 1.00 20.87 113 GLY A CA 1
ATOM 673 C C . GLY A 1 90 ? -1.534 95.685 45.998 1.00 20.52 113 GLY A C 1
ATOM 674 O O . GLY A 1 90 ? -1.512 94.566 46.526 1.00 21.57 113 GLY A O 1
ATOM 675 N N . ILE A 1 91 ? -2.193 96.715 46.505 1.00 20.33 114 ILE A N 1
ATOM 676 C CA . ILE A 1 91 ? -2.933 96.638 47.740 1.00 21.22 114 ILE A CA 1
ATOM 677 C C . ILE A 1 91 ? -4.122 95.648 47.615 1.00 21.10 114 ILE A C 1
ATOM 678 O O . ILE A 1 91 ? -4.408 94.859 48.551 1.00 20.02 114 ILE A O 1
ATOM 683 N N . ASN A 1 92 ? -4.812 95.699 46.482 1.00 20.22 115 ASN A N 1
ATOM 684 C CA . ASN A 1 92 ? -6.021 94.863 46.289 1.00 20.22 115 ASN A CA 1
ATOM 685 C C . ASN A 1 92 ? -5.704 93.481 45.774 1.00 19.53 115 ASN A C 1
ATOM 686 O O . ASN A 1 92 ? -6.509 92.553 45.968 1.00 19.70 115 ASN A O 1
ATOM 691 N N . ASP A 1 93 ? -4.562 93.347 45.093 1.00 19.33 116 ASP A N 1
ATOM 692 C CA . ASP A 1 93 ? -4.178 92.091 44.425 1.00 19.21 116 ASP A CA 1
ATOM 693 C C . ASP A 1 93 ? -2.749 91.662 44.806 1.00 19.58 116 ASP A C 1
ATOM 694 O O . ASP A 1 93 ? -1.913 91.441 43.932 1.00 18.89 116 ASP A O 1
ATOM 699 N N . PRO A 1 94 ? -2.461 91.557 46.118 1.00 19.10 117 PRO A N 1
ATOM 700 C CA . PRO A 1 94 ? -1.080 91.251 46.521 1.00 19.51 117 PRO A CA 1
ATOM 701 C C . PRO A 1 94 ? -0.623 89.862 46.064 1.00 21.02 117 PRO A C 1
ATOM 702 O O . PRO A 1 94 ? 0.566 89.663 45.868 1.00 22.15 117 PRO A O 1
ATOM 706 N N . VAL A 1 95 ? -1.557 88.920 45.843 1.00 21.26 118 VAL A N 1
ATOM 707 C CA . VAL A 1 95 ? -1.190 87.542 45.517 1.00 21.41 118 VAL A CA 1
ATOM 708 C C . VAL A 1 95 ? -1.295 87.268 44.014 1.00 21.99 118 VAL A C 1
ATOM 709 O O . VAL A 1 95 ? -0.389 86.672 43.452 1.00 21.15 118 VAL A O 1
ATOM 713 N N . ALA A 1 96 ? -2.377 87.685 43.357 1.00 19.92 119 ALA A N 1
ATOM 714 C CA . ALA A 1 96 ? -2.542 87.359 41.942 1.00 20.64 119 ALA A CA 1
ATOM 715 C C . ALA A 1 96 ? -3.487 88.306 41.225 1.00 19.80 119 ALA A C 1
ATOM 716 O O . ALA A 1 96 ? -4.343 88.968 41.860 1.00 19.50 119 ALA A O 1
ATOM 718 N N . VAL A 1 97 ? -3.307 88.361 39.909 1.00 19.56 120 VAL A N 1
ATOM 719 C CA . VAL A 1 97 ? -4.219 89.020 39.005 1.00 19.98 120 VAL A CA 1
ATOM 720 C C . VAL A 1 97 ? -4.917 87.919 38.225 1.00 19.86 120 VAL A C 1
ATOM 721 O O . VAL A 1 97 ? -4.262 87.150 37.499 1.00 19.53 120 VAL A O 1
ATOM 725 N N . PHE A 1 98 ? -6.236 87.847 38.377 1.00 19.09 121 PHE A N 1
ATOM 726 C CA . PHE A 1 98 ? -7.069 86.904 37.625 1.00 19.17 121 PHE A CA 1
ATOM 727 C C . PHE A 1 98 ? -7.746 87.647 36.459 1.00 19.67 121 PHE A C 1
ATOM 728 O O . PHE A 1 98 ? -7.446 88.818 36.183 1.00 19.31 121 PHE A O 1
ATOM 736 N N . ASP A 1 99 ? -8.631 86.963 35.745 1.00 19.85 122 ASP A N 1
ATOM 737 C CA . ASP A 1 99 ? -9.197 87.490 34.515 1.00 20.34 122 ASP A CA 1
ATOM 738 C C . ASP A 1 99 ? -9.994 88.777 34.755 1.00 20.29 122 ASP A C 1
ATOM 739 O O . ASP A 1 99 ? -10.571 88.968 35.816 1.00 20.05 122 ASP A O 1
ATOM 744 N N . GLY A 1 100 ? -10.053 89.611 33.726 1.00 19.36 123 GLY A N 1
ATOM 745 C CA . GLY A 1 100 ? -10.918 90.767 33.704 1.00 20.64 123 GLY A CA 1
ATOM 746 C C . GLY A 1 100 ? -11.341 91.086 32.285 1.00 21.85 123 GLY A C 1
ATOM 747 O O . GLY A 1 100 ? -10.829 90.479 31.309 1.00 21.54 123 GLY A O 1
ATOM 748 N N . SER A 1 101 ? -12.252 92.055 32.174 1.00 20.66 124 SER A N 1
ATOM 749 C CA . SER A 1 101 ? -12.715 92.535 30.897 1.00 20.52 124 SER A CA 1
ATOM 750 C C . SER A 1 101 ? -12.746 94.060 30.890 1.00 21.18 124 SER A C 1
ATOM 751 O O . SER A 1 101 ? -12.676 94.714 31.953 1.00 17.98 124 SER A O 1
ATOM 754 N N . VAL A 1 102 ? -12.853 94.608 29.675 1.00 20.78 125 VAL A N 1
ATOM 755 C CA . VAL A 1 102 ? -12.665 96.035 29.453 1.00 21.89 125 VAL A CA 1
ATOM 756 C C . VAL A 1 102 ? -13.925 96.722 28.929 1.00 23.08 125 VAL A C 1
ATOM 757 O O . VAL A 1 102 ? -14.520 96.296 27.922 1.00 22.96 125 VAL A O 1
ATOM 761 N N . ILE A 1 103 ? -14.288 97.798 29.618 1.00 23.78 126 ILE A N 1
ATOM 762 C CA . ILE A 1 103 ? -15.223 98.813 29.111 1.00 24.98 126 ILE A CA 1
ATOM 763 C C . ILE A 1 103 ? -14.399 99.761 28.240 1.00 23.72 126 ILE A C 1
ATOM 764 O O . ILE A 1 103 ? -13.574 100.495 28.758 1.00 24.81 126 ILE A O 1
ATOM 769 N N . PRO A 1 104 ? -14.574 99.712 26.911 1.00 23.17 127 PRO A N 1
ATOM 770 C CA . PRO A 1 104 ? -13.629 100.430 26.043 1.00 24.99 127 PRO A CA 1
ATOM 771 C C . PRO A 1 104 ? -13.631 101.940 26.212 1.00 25.08 127 PRO A C 1
ATOM 772 O O . PRO A 1 104 ? -12.572 102.583 26.175 1.00 24.08 127 PRO A O 1
ATOM 776 N N . ASN A 1 105 ? -14.818 102.486 26.425 1.00 27.44 128 ASN A N 1
ATOM 777 C CA . ASN A 1 105 ? -14.996 103.903 26.619 1.00 29.58 128 ASN A CA 1
ATOM 778 C C . ASN A 1 105 ? -15.491 104.107 28.044 1.00 29.50 128 ASN A C 1
ATOM 779 O O . ASN A 1 105 ? -16.690 104.226 28.279 1.00 27.58 128 ASN A O 1
ATOM 784 N N . GLY A 1 106 ? -14.559 104.105 28.998 1.00 27.24 129 GLY A N 1
ATOM 785 C CA . GLY A 1 106 ? -14.910 104.071 30.404 1.00 27.83 129 GLY A CA 1
ATOM 786 C C . GLY A 1 106 ? -14.580 105.361 31.110 1.00 27.96 129 GLY A C 1
ATOM 787 O O . GLY A 1 106 ? -14.908 106.454 30.619 1.00 29.38 129 GLY A O 1
ATOM 788 N N . ILE A 1 107 ? -13.895 105.237 32.245 1.00 26.88 130 ILE A N 1
ATOM 789 C CA . ILE A 1 107 ? -13.526 106.374 33.065 1.00 27.27 130 ILE A CA 1
ATOM 790 C C . ILE A 1 107 ? -12.611 107.281 32.234 1.00 27.75 130 ILE A C 1
ATOM 791 O O . ILE A 1 107 ? -11.651 106.815 31.602 1.00 24.63 130 ILE A O 1
ATOM 796 N N . ASN A 1 108 ? -12.933 108.575 32.204 1.00 26.39 131 ASN A N 1
ATOM 797 C CA . ASN A 1 108 ? -12.228 109.552 31.370 1.00 25.94 131 ASN A CA 1
ATOM 798 C C . ASN A 1 108 ? -12.133 109.188 29.893 1.00 25.23 131 ASN A C 1
ATOM 799 O O . ASN A 1 108 ? -11.208 109.584 29.230 1.00 26.42 131 ASN A O 1
ATOM 804 N N . GLY A 1 109 ? -13.096 108.437 29.383 1.00 24.81 132 GLY A N 1
ATOM 805 C CA . GLY A 1 109 ? -13.035 107.968 28.006 1.00 27.45 132 GLY A CA 1
ATOM 806 C C . GLY A 1 109 ? -11.906 106.974 27.712 1.00 29.78 132 GLY A C 1
ATOM 807 O O . GLY A 1 109 ? -11.534 106.776 26.536 1.00 28.73 132 GLY A O 1
ATOM 808 N N . LEU A 1 110 ? -11.382 106.344 28.767 1.00 27.21 133 LEU A N 1
ATOM 809 C CA . LEU A 1 110 ? -10.263 105.417 28.661 1.00 27.70 133 LEU A CA 1
ATOM 810 C C . LEU A 1 110 ? -10.723 103.971 28.805 1.00 25.17 133 LEU A C 1
ATOM 811 O O . LEU A 1 110 ? -11.741 103.709 29.455 1.00 23.35 133 LEU A O 1
ATOM 816 N N . PRO A 1 111 ? -9.976 103.022 28.190 1.00 25.25 134 PRO A N 1
ATOM 817 C CA . PRO A 1 111 ? -10.264 101.606 28.401 1.00 24.20 134 PRO A CA 1
ATOM 818 C C . PRO A 1 111 ? -10.175 101.306 29.899 1.00 23.19 134 PRO A C 1
ATOM 819 O O . PRO A 1 111 ? -9.180 101.676 30.561 1.00 22.30 134 PRO A O 1
ATOM 823 N N . THR A 1 112 ? -11.238 100.735 30.433 1.00 22.54 135 THR A N 1
ATOM 824 C CA . THR A 1 112 ? -11.391 100.573 31.870 1.00 22.15 135 THR A CA 1
ATOM 825 C C . THR A 1 112 ? -11.525 99.076 32.148 1.00 21.40 135 THR A C 1
ATOM 826 O O . THR A 1 112 ? -12.474 98.446 31.729 1.00 20.24 135 THR A O 1
ATOM 830 N N . LEU A 1 113 ? -10.533 98.519 32.831 1.00 21.42 136 LEU A N 1
ATOM 831 C CA . LEU A 1 113 ? -10.484 97.083 33.153 1.00 21.23 136 LEU A CA 1
ATOM 832 C C . LEU A 1 113 ? -11.148 96.821 34.494 1.00 21.41 136 LEU A C 1
ATOM 833 O O . LEU A 1 113 ? -10.755 97.415 35.508 1.00 21.28 136 LEU A O 1
ATOM 838 N N . LEU A 1 114 ? -12.136 95.927 34.496 1.00 20.22 137 LEU A N 1
ATOM 839 C CA . LEU A 1 114 ? -12.670 95.346 35.714 1.00 20.45 137 LEU A CA 1
ATOM 840 C C . LEU A 1 114 ? -12.141 93.907 35.793 1.00 19.88 137 LEU A C 1
ATOM 841 O O . LEU A 1 114 ? -12.407 93.103 34.903 1.00 20.29 137 LEU A O 1
ATOM 846 N N . TYR A 1 115 ? -11.430 93.577 36.868 1.00 19.68 138 TYR A N 1
ATOM 847 C CA . TYR A 1 115 ? -10.728 92.296 36.961 1.00 18.88 138 TYR A CA 1
ATOM 848 C C . TYR A 1 115 ? -10.743 91.725 38.359 1.00 19.08 138 TYR A C 1
ATOM 849 O O . TYR A 1 115 ? -10.982 92.450 39.357 1.00 18.16 138 TYR A O 1
ATOM 858 N N . THR A 1 116 ? -10.474 90.429 38.442 1.00 17.80 139 THR A N 1
ATOM 859 C CA . THR A 1 116 ? -10.430 89.770 39.739 1.00 18.18 139 THR A CA 1
ATOM 860 C C . THR A 1 116 ? -9.052 89.948 40.369 1.00 18.48 139 THR A C 1
ATOM 861 O O . THR A 1 116 ? -8.050 89.412 39.881 1.00 19.10 139 THR A O 1
ATOM 865 N N . SER A 1 117 ? -9.048 90.693 41.470 1.00 18.79 140 SER A N 1
ATOM 866 C CA . SER A 1 117 ? -7.881 90.964 42.297 1.00 19.38 140 SER A CA 1
ATOM 867 C C . SER A 1 117 ? -7.830 89.913 43.428 1.00 19.86 140 SER A C 1
ATOM 868 O O . SER A 1 117 ? -8.795 89.765 44.168 1.00 19.76 140 SER A O 1
ATOM 871 N N . VAL A 1 118 ? -6.727 89.161 43.512 1.00 19.23 141 VAL A N 1
ATOM 872 C CA . VAL A 1 118 ? -6.599 88.019 44.414 1.00 19.15 141 VAL A CA 1
ATOM 873 C C . VAL A 1 118 ? -5.667 88.327 45.616 1.00 19.39 141 VAL A C 1
ATOM 874 O O . VAL A 1 118 ? -4.519 88.790 45.457 1.00 18.86 141 VAL A O 1
ATOM 878 N N . SER A 1 119 ? -6.195 88.086 46.817 1.00 19.23 142 SER A N 1
ATOM 879 C CA . SER A 1 119 ? -5.486 88.331 48.079 1.00 18.84 142 SER A CA 1
ATOM 880 C C . SER A 1 119 ? -5.140 87.081 48.906 1.00 19.72 142 SER A C 1
ATOM 881 O O . SER A 1 119 ? -4.341 87.176 49.850 1.00 20.23 142 SER A O 1
ATOM 884 N N . TYR A 1 120 ? -5.730 85.932 48.572 1.00 20.32 143 TYR A N 1
ATOM 885 C CA . TYR A 1 120 ? -5.530 84.672 49.320 1.00 22.16 143 TYR A CA 1
ATOM 886 C C . TYR A 1 120 ? -5.619 83.488 48.376 1.00 22.97 143 TYR A C 1
ATOM 887 O O . TYR A 1 120 ? -6.500 83.449 47.512 1.00 22.10 143 TYR A O 1
ATOM 896 N N . LEU A 1 121 ? -4.711 82.539 48.571 1.00 22.73 144 LEU A N 1
ATOM 897 C CA . LEU A 1 121 ? -4.682 81.267 47.855 1.00 24.47 144 LEU A CA 1
ATOM 898 C C . LEU A 1 121 ? -4.507 80.153 48.925 1.00 24.94 144 LEU A C 1
ATOM 899 O O . LEU A 1 121 ? -4.008 80.429 50.001 1.00 24.66 144 LEU A O 1
ATOM 904 N N . PRO A 1 122 ? -4.940 78.918 48.667 1.00 26.76 145 PRO A N 1
ATOM 905 C CA . PRO A 1 122 ? -5.519 78.463 47.380 1.00 25.73 145 PRO A CA 1
ATOM 906 C C . PRO A 1 122 ? -6.995 78.793 47.224 1.00 24.42 145 PRO A C 1
ATOM 907 O O . PRO A 1 122 ? -7.671 79.080 48.192 1.00 22.61 145 PRO A O 1
ATOM 911 N N . ILE A 1 123 ? -7.488 78.711 45.994 1.00 23.41 146 ILE A N 1
ATOM 912 C CA . ILE A 1 123 ? -8.890 78.909 45.698 1.00 23.55 146 ILE A CA 1
ATOM 913 C C . ILE A 1 123 ? -9.293 77.739 44.810 1.00 25.02 146 ILE A C 1
ATOM 914 O O . ILE A 1 123 ? -8.686 77.522 43.746 1.00 23.75 146 ILE A O 1
ATOM 919 N N . HIS A 1 124 ? -10.307 76.990 45.236 1.00 24.25 147 HIS A N 1
ATOM 920 C CA . HIS A 1 124 ? -10.847 75.901 44.409 1.00 24.74 147 HIS A CA 1
ATOM 921 C C . HIS A 1 124 ? -12.258 75.518 44.846 1.00 23.24 147 HIS A C 1
ATOM 922 O O . HIS A 1 124 ? -12.574 75.563 46.018 1.00 24.16 147 HIS A O 1
ATOM 929 N N . TRP A 1 125 ? -13.089 75.143 43.887 1.00 23.45 148 TRP A N 1
ATOM 930 C CA . TRP A 1 125 ? -14.468 74.764 44.156 1.00 25.57 148 TRP A CA 1
ATOM 931 C C . TRP A 1 125 ? -14.611 73.615 45.169 1.00 25.39 148 TRP A C 1
ATOM 932 O O . TRP A 1 125 ? -15.592 73.570 45.898 1.00 25.50 148 TRP A O 1
ATOM 943 N N . SER A 1 126 ? -13.624 72.719 45.193 1.00 26.13 149 SER A N 1
ATOM 944 C CA . SER A 1 126 ? -13.642 71.518 46.022 1.00 27.85 149 SER A CA 1
ATOM 945 C C . SER A 1 126 ? -13.254 71.717 47.477 1.00 28.64 149 SER A C 1
ATOM 946 O O . SER A 1 126 ? -13.355 70.778 48.233 1.00 26.10 149 SER A O 1
ATOM 949 N N . ILE A 1 127 ? -12.767 72.904 47.849 1.00 28.93 150 ILE A N 1
ATOM 950 C CA . ILE A 1 127 ? -12.308 73.160 49.230 1.00 28.02 150 ILE A CA 1
ATOM 951 C C . ILE A 1 127 ? -13.061 74.327 49.827 1.00 27.80 150 ILE A C 1
ATOM 952 O O . ILE A 1 127 ? -13.724 75.075 49.088 1.00 28.05 150 ILE A O 1
ATOM 957 N N . PRO A 1 128 ? -12.970 74.511 51.161 1.00 27.52 151 PRO A N 1
ATOM 958 C CA . PRO A 1 128 ? -13.663 75.683 51.714 1.00 27.19 151 PRO A CA 1
ATOM 959 C C . PRO A 1 128 ? -13.116 76.996 51.137 1.00 26.85 151 PRO A C 1
ATOM 960 O O . PRO A 1 128 ? -11.918 77.101 50.845 1.00 24.94 151 PRO A O 1
ATOM 964 N N . TYR A 1 129 ? -14.006 77.960 50.940 1.00 24.73 152 TYR A N 1
ATOM 965 C CA . TYR A 1 129 ? -13.622 79.234 50.364 1.00 24.60 152 TYR A CA 1
ATOM 966 C C . TYR A 1 129 ? -13.051 80.181 51.433 1.00 25.65 152 TYR A C 1
ATOM 967 O O . TYR A 1 129 ? -13.648 80.353 52.501 1.00 27.89 152 TYR A O 1
ATOM 976 N N . THR A 1 130 ? -11.910 80.804 51.157 1.00 25.34 153 THR A N 1
ATOM 977 C CA . THR A 1 130 ? -11.368 81.831 52.063 1.00 23.67 153 THR A CA 1
ATOM 978 C C . THR A 1 130 ? -12.030 83.166 51.760 1.00 21.96 153 THR A C 1
ATOM 979 O O . THR A 1 130 ? -11.949 83.655 50.654 1.00 22.64 153 THR A O 1
ATOM 983 N N . ARG A 1 131 ? -12.692 83.734 52.754 1.00 22.21 154 ARG A N 1
ATOM 984 C CA . ARG A 1 131 ? -13.366 85.023 52.646 1.00 22.30 154 ARG A CA 1
ATOM 985 C C . ARG A 1 131 ? -12.428 86.095 52.084 1.00 22.33 154 ARG A C 1
ATOM 986 O O . ARG A 1 131 ? -11.282 86.208 52.506 1.00 22.07 154 ARG A O 1
ATOM 994 N N . GLY A 1 132 ? -12.911 86.869 51.115 1.00 22.86 155 GLY A N 1
ATOM 995 C CA . GLY A 1 132 ? -12.098 87.924 50.524 1.00 22.34 155 GLY A CA 1
ATOM 996 C C . GLY A 1 132 ? -10.969 87.456 49.611 1.00 22.30 155 GLY A C 1
ATOM 997 O O . GLY A 1 132 ? -10.163 88.274 49.189 1.00 22.88 155 GLY A O 1
ATOM 998 N N . SER A 1 133 ? -10.891 86.164 49.269 1.00 22.94 156 SER A N 1
ATOM 999 C CA . SER A 1 133 ? -9.825 85.721 48.364 1.00 24.22 156 SER A CA 1
ATOM 1000 C C . SER A 1 133 ? -9.918 86.383 46.945 1.00 23.06 156 SER A C 1
ATOM 1001 O O . SER A 1 133 ? -8.885 86.692 46.340 1.00 21.82 156 SER A O 1
ATOM 1004 N N . GLU A 1 134 ? -11.138 86.659 46.477 1.00 20.78 157 GLU A N 1
ATOM 1005 C CA . GLU A 1 134 ? -11.388 87.241 45.177 1.00 20.28 157 GLU A CA 1
ATOM 1006 C C . GLU A 1 134 ? -12.281 88.496 45.298 1.00 20.40 157 GLU A C 1
ATOM 1007 O O . GLU A 1 134 ? -13.428 88.427 45.775 1.00 21.58 157 GLU A O 1
ATOM 1013 N N . THR A 1 135 ? -11.734 89.635 44.891 1.00 19.22 158 THR A N 1
ATOM 1014 C CA . THR A 1 135 ? -12.479 90.885 44.804 1.00 19.34 158 THR A CA 1
ATOM 1015 C C . THR A 1 135 ? -12.412 91.351 43.355 1.00 19.94 158 THR A C 1
ATOM 1016 O O . THR A 1 135 ? -11.650 90.806 42.544 1.00 18.13 158 THR A O 1
ATOM 1020 N N . GLN A 1 136 ? -13.239 92.326 43.006 1.00 19.05 159 GLN A N 1
ATOM 1021 C CA . GLN A 1 136 ? -13.206 92.880 41.649 1.00 20.10 159 GLN A CA 1
ATOM 1022 C C . GLN A 1 136 ? -12.782 94.343 41.738 1.00 20.12 159 GLN A C 1
ATOM 1023 O O . GLN A 1 136 ? -13.411 95.133 42.477 1.00 21.36 159 GLN A O 1
ATOM 1029 N N . SER A 1 137 ? -11.719 94.686 40.998 1.00 19.16 160 SER A N 1
ATOM 1030 C CA . SER A 1 137 ? -11.060 95.986 41.063 1.00 19.07 160 SER A CA 1
ATOM 1031 C C . SER A 1 137 ? -11.005 96.620 39.700 1.00 18.80 160 SER A C 1
ATOM 1032 O O . SER A 1 137 ? -11.169 95.931 38.674 1.00 18.54 160 SER A O 1
ATOM 1035 N N . LEU A 1 138 ? -10.755 97.930 39.689 1.00 19.64 161 LEU A N 1
ATOM 1036 C CA . LEU A 1 138 ? -10.650 98.715 38.453 1.00 19.72 161 LEU A CA 1
ATOM 1037 C C . LEU A 1 138 ? -9.236 99.184 38.167 1.00 19.79 161 LEU A C 1
ATOM 1038 O O . LEU A 1 138 ? -8.475 99.528 39.082 1.00 18.57 161 LEU A O 1
ATOM 1043 N N . ALA A 1 139 ? -8.909 99.178 36.874 1.00 18.55 162 ALA A N 1
ATOM 1044 C CA . ALA A 1 139 ? -7.728 99.805 36.347 1.00 19.13 162 ALA A CA 1
ATOM 1045 C C . ALA A 1 139 ? -8.090 100.491 35.025 1.00 19.79 162 ALA A C 1
ATOM 1046 O O . ALA A 1 139 ? -9.065 100.136 34.352 1.00 19.76 162 ALA A O 1
ATOM 1048 N N . VAL A 1 140 ? -7.290 101.482 34.683 1.00 20.39 163 VAL A N 1
ATOM 1049 C CA . VAL A 1 140 ? -7.497 102.281 33.483 1.00 22.68 163 VAL A CA 1
ATOM 1050 C C . VAL A 1 140 ? -6.197 102.415 32.710 1.00 20.60 163 VAL A C 1
ATOM 1051 O O . VAL A 1 140 ? -5.154 102.620 33.307 1.00 22.85 163 VAL A O 1
ATOM 1055 N N . S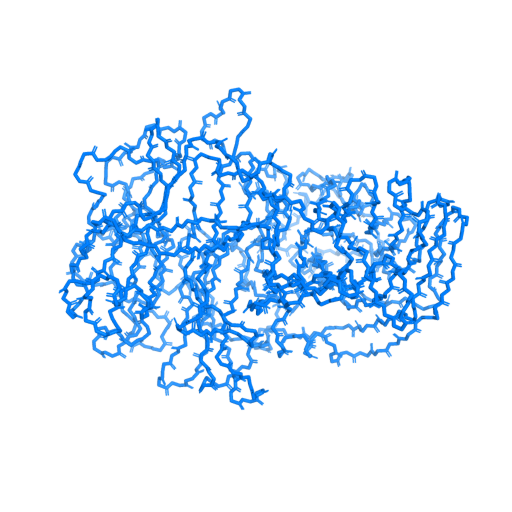ER A 1 141 ? -6.255 102.312 31.392 1.00 21.31 164 SER A N 1
ATOM 1056 C CA . SER A 1 141 ? -5.079 102.590 30.561 1.00 22.25 164 SER A CA 1
ATOM 1057 C C . SER A 1 141 ? -5.178 103.959 29.909 1.00 23.48 164 SER A C 1
ATOM 1058 O O . SER A 1 141 ? -6.061 104.183 29.087 1.00 24.28 164 SER A O 1
ATOM 1061 N N . SER A 1 142 ? -4.259 104.838 30.295 1.00 24.04 165 SER A N 1
ATOM 1062 C CA . SER A 1 142 ? -4.086 106.137 29.673 1.00 26.59 165 SER A CA 1
ATOM 1063 C C . SER A 1 142 ? -2.966 106.182 28.618 1.00 28.08 165 SER A C 1
ATOM 1064 O O . SER A 1 142 ? -2.647 107.266 28.126 1.00 29.76 165 SER A O 1
ATOM 1067 N N . ASP A 1 143 ? -2.388 105.035 28.233 1.00 26.19 166 ASP A N 1
ATOM 1068 C CA . ASP A 1 143 ? -1.270 105.047 27.326 1.00 24.38 166 ASP A CA 1
ATOM 1069 C C . ASP A 1 143 ? -1.456 104.201 26.073 1.00 25.76 166 ASP A C 1
ATOM 1070 O O . ASP A 1 143 ? -0.462 103.780 25.484 1.00 25.12 166 ASP A O 1
ATOM 1075 N N . GLY A 1 144 ? -2.699 103.966 25.652 1.00 24.54 167 GLY A N 1
ATOM 1076 C CA . GLY A 1 144 ? -2.966 103.166 24.447 1.00 25.18 167 GLY A CA 1
ATOM 1077 C C . GLY A 1 144 ? -2.995 101.658 24.702 1.00 25.86 167 GLY A C 1
ATOM 1078 O O . GLY A 1 144 ? -2.891 100.881 23.772 1.00 24.56 167 GLY A O 1
ATOM 1079 N N . GLY A 1 145 ? -3.160 101.240 25.955 1.00 23.57 168 GLY A N 1
ATOM 1080 C CA . GLY A 1 145 ? -3.308 99.837 26.283 1.00 23.13 168 GLY A CA 1
ATOM 1081 C C . GLY A 1 145 ? -2.072 99.058 26.676 1.00 22.43 168 GLY A C 1
ATOM 1082 O O . GLY A 1 145 ? -2.167 97.869 26.942 1.00 24.59 168 GLY A O 1
ATOM 1083 N N . SER A 1 146 ? -0.926 99.718 26.741 1.00 24.48 169 SER A N 1
ATOM 1084 C CA . SER A 1 146 ? 0.311 99.099 27.201 1.00 23.30 169 SER A CA 1
ATOM 1085 C C . SER A 1 146 ? 0.381 98.909 28.715 1.00 23.46 169 SER A C 1
ATOM 1086 O O . SER A 1 146 ? 1.031 97.968 29.176 1.00 22.79 169 SER A O 1
ATOM 1089 N N . ASN A 1 147 ? -0.260 99.790 29.475 1.00 21.68 170 ASN A N 1
ATOM 1090 C CA . ASN A 1 147 ? -0.314 99.685 30.937 1.00 23.39 170 ASN A CA 1
ATOM 1091 C C . ASN A 1 147 ? -1.713 100.011 31.413 1.00 23.10 170 ASN A C 1
ATOM 1092 O O . ASN A 1 147 ? -2.267 101.032 31.048 1.00 22.92 170 ASN A O 1
ATOM 1097 N N . PHE A 1 148 ? -2.278 99.122 32.217 1.00 23.04 171 PHE A N 1
ATOM 1098 C CA . PHE A 1 148 ? -3.495 99.401 32.935 1.00 23.06 171 PHE A CA 1
ATOM 1099 C C . PHE A 1 148 ? -3.129 99.783 34.377 1.00 23.67 171 PHE A C 1
ATOM 1100 O O . PHE A 1 148 ? -2.718 98.951 35.151 1.00 22.85 171 PHE A O 1
ATOM 1108 N N . THR A 1 149 ? -3.258 101.069 34.687 1.00 22.54 172 THR A N 1
ATOM 1109 C CA . THR A 1 149 ? -2.950 101.615 35.991 1.00 22.92 172 THR A CA 1
ATOM 1110 C C . THR A 1 149 ? -4.091 101.323 36.941 1.00 22.45 172 THR A C 1
ATOM 1111 O O . THR A 1 149 ? -5.236 101.733 36.714 1.00 22.30 172 THR A O 1
ATOM 1115 N N . LYS A 1 150 ? -3.771 100.667 38.040 1.00 22.48 173 LYS A N 1
ATOM 1116 C CA . LYS A 1 150 ? -4.787 100.358 39.036 1.00 22.50 173 LYS A CA 1
ATOM 1117 C C . LYS A 1 150 ? -5.302 101.637 39.662 1.00 21.92 173 LYS A C 1
ATOM 1118 O O . LYS A 1 150 ? -4.516 102.496 40.019 1.00 22.72 173 LYS A O 1
ATOM 1124 N N . LEU A 1 151 ? -6.616 101.776 39.775 1.00 23.06 174 LEU A N 1
ATOM 1125 C CA . LEU A 1 151 ? -7.164 102.893 40.533 1.00 23.93 174 LEU A CA 1
ATOM 1126 C C . LEU A 1 151 ? -6.709 102.749 41.987 1.00 24.27 174 LEU A C 1
ATOM 1127 O O . LEU A 1 151 ? -6.683 101.629 42.537 1.00 21.06 174 LEU A O 1
ATOM 1132 N N . ASP A 1 152 ? -6.347 103.882 42.584 1.00 23.31 175 ASP A N 1
ATOM 1133 C CA . ASP A 1 152 ? -5.797 103.936 43.916 1.00 25.34 175 ASP A CA 1
ATOM 1134 C C . ASP A 1 152 ? -6.921 103.953 44.933 1.00 24.49 175 ASP A C 1
ATOM 1135 O O . ASP A 1 152 ? -7.184 104.938 45.600 1.00 25.05 175 ASP A O 1
ATOM 1140 N N . GLN A 1 153 ? -7.566 102.806 45.056 1.00 24.64 176 GLN A N 1
ATOM 1141 C CA . GLN A 1 153 ? -8.682 102.628 45.935 1.00 24.17 176 GLN A CA 1
ATOM 1142 C C . GLN A 1 153 ? -8.955 101.131 46.039 1.00 24.02 176 GLN A C 1
ATOM 1143 O O . GLN A 1 153 ? -8.392 100.334 45.290 1.00 23.80 176 GLN A O 1
ATOM 1149 N N . GLY A 1 154 ? -9.844 100.777 46.958 1.00 22.56 177 GLY A N 1
ATOM 1150 C CA . GLY A 1 154 ? -10.231 99.396 47.159 1.00 23.10 177 GLY A CA 1
ATOM 1151 C C . GLY A 1 154 ? -11.057 98.833 46.018 1.00 23.62 177 GLY A C 1
ATOM 1152 O O . GLY A 1 154 ? -11.430 99.564 45.087 1.00 23.34 177 GLY A O 1
ATOM 1153 N N . PRO A 1 155 ? -11.342 97.518 46.079 1.00 22.20 178 PRO A N 1
ATOM 1154 C CA . PRO A 1 155 ? -12.190 96.884 45.082 1.00 21.70 178 PRO A CA 1
ATOM 1155 C C . PRO A 1 155 ? -13.586 97.542 44.997 1.00 21.86 178 PRO A C 1
ATOM 1156 O O . PRO A 1 155 ? -14.146 97.997 46.011 1.00 19.83 178 PRO A O 1
ATOM 1160 N N . VAL A 1 156 ? -14.121 97.585 43.787 1.00 21.38 179 VAL A N 1
ATOM 1161 C CA . VAL A 1 156 ? -15.473 98.111 43.561 1.00 23.09 179 VAL A CA 1
ATOM 1162 C C . VAL A 1 156 ? -16.533 97.049 43.869 1.00 22.69 179 VAL A C 1
ATOM 1163 O O . VAL A 1 156 ? -17.697 97.386 44.148 1.00 22.39 179 VAL A O 1
ATOM 1167 N N . ILE A 1 157 ? -16.130 95.782 43.845 1.00 21.23 180 ILE A N 1
ATOM 1168 C CA . ILE A 1 157 ? -16.983 94.686 44.318 1.00 23.00 180 ILE A CA 1
ATOM 1169 C C . ILE A 1 157 ? -16.148 93.863 45.307 1.00 23.58 180 ILE A C 1
ATOM 1170 O O . ILE A 1 157 ? -15.407 92.965 44.870 1.00 23.17 180 ILE A O 1
ATOM 1175 N N . PRO A 1 158 ? -16.252 94.175 46.629 1.00 23.80 181 PRO A N 1
ATOM 1176 C CA . PRO A 1 158 ? -15.398 93.537 47.665 1.00 25.42 181 PRO A CA 1
ATOM 1177 C C . PRO A 1 158 ? -15.704 92.099 48.041 1.00 25.94 181 PRO A C 1
ATOM 1178 O O . PRO A 1 158 ? -14.953 91.472 48.794 1.00 29.84 181 PRO A O 1
ATOM 1182 N N . GLY A 1 159 ? -16.794 91.561 47.558 1.00 26.59 182 GLY A N 1
ATOM 1183 C CA . GLY A 1 159 ? -17.061 90.161 47.785 1.00 25.48 182 GLY A CA 1
ATOM 1184 C C . GLY A 1 159 ? -18.426 89.864 47.252 1.00 25.85 182 GLY A C 1
ATOM 1185 O O . GLY A 1 159 ? -19.082 90.763 46.693 1.00 23.66 182 GLY A O 1
ATOM 1186 N N . PRO A 1 160 ? -18.853 88.604 47.406 1.00 26.05 183 PRO A N 1
ATOM 1187 C CA . PRO A 1 160 ? -20.144 88.183 46.902 1.00 26.04 183 PRO A CA 1
ATOM 1188 C C . PRO A 1 160 ? -21.283 88.697 47.779 1.00 25.89 183 PRO A C 1
ATOM 1189 O O . PRO A 1 160 ? -21.025 89.254 48.831 1.00 24.57 183 PRO A O 1
ATOM 1193 N N . PRO A 1 161 ? -22.535 88.490 47.355 1.00 26.63 184 PRO A N 1
ATOM 1194 C CA . PRO A 1 161 ? -23.673 88.918 48.174 1.00 27.36 184 PRO A CA 1
ATOM 1195 C C . PRO A 1 161 ? -23.624 88.349 49.583 1.00 27.12 184 PRO A C 1
ATOM 1196 O O . PRO A 1 161 ? -22.986 87.298 49.823 1.00 25.37 184 PRO A O 1
ATOM 1200 N N . PHE A 1 162 ? -24.231 89.093 50.502 1.00 26.59 185 PHE A N 1
ATOM 1201 C CA . PHE A 1 162 ? -24.121 88.854 51.938 1.00 28.06 185 PHE A CA 1
ATOM 1202 C C . PHE A 1 162 ? -24.274 87.380 52.321 1.00 28.74 185 PHE A C 1
ATOM 1203 O O . PHE A 1 162 ? -25.281 86.749 52.005 1.00 30.06 185 PHE A O 1
ATOM 1211 N N . ALA A 1 163 ? -23.260 86.842 52.994 1.00 28.72 186 ALA A N 1
ATOM 1212 C CA . ALA A 1 163 ? -23.251 85.463 53.504 1.00 28.73 186 ALA A CA 1
ATOM 1213 C C . ALA A 1 163 ? -23.319 84.340 52.454 1.00 29.48 186 ALA A C 1
ATOM 1214 O O . ALA A 1 163 ? -23.519 83.172 52.820 1.00 27.49 186 ALA A O 1
ATOM 1216 N N . TYR A 1 164 ? -23.103 84.652 51.172 1.00 28.93 187 TYR A N 1
ATOM 1217 C CA . TYR A 1 164 ? -23.052 83.598 50.148 1.00 29.39 187 TYR A CA 1
ATOM 1218 C C . TYR A 1 164 ? -21.762 82.809 50.325 1.00 28.79 187 TYR A C 1
ATOM 1219 O O . TYR A 1 164 ? -20.684 83.394 50.454 1.00 28.82 187 TYR A O 1
ATOM 1228 N N . ASN A 1 165 ? -21.885 81.488 50.363 1.00 26.68 188 ASN A N 1
ATOM 1229 C CA . ASN A 1 165 ? -20.768 80.581 50.515 1.00 27.77 188 ASN A CA 1
ATOM 1230 C C . ASN A 1 165 ? -20.369 80.104 49.109 1.00 28.14 188 ASN A C 1
ATOM 1231 O O . ASN A 1 165 ? -20.777 79.020 48.618 1.00 28.91 188 ASN A O 1
ATOM 1236 N N . VAL A 1 166 ? -19.625 80.967 48.427 1.00 24.77 189 VAL A N 1
ATOM 1237 C CA . VAL A 1 166 ? -19.248 80.722 47.040 1.00 24.74 189 VAL A CA 1
ATOM 1238 C C . VAL A 1 166 ? -18.183 79.630 46.846 1.00 24.01 189 VAL A C 1
ATOM 1239 O O . VAL A 1 166 ? -17.306 79.469 47.682 1.00 23.84 189 VAL A O 1
ATOM 1243 N N . THR A 1 167 ? -18.267 78.909 45.721 1.00 23.32 190 THR A N 1
ATOM 1244 C CA . THR A 1 167 ? -17.212 78.012 45.257 1.00 23.11 190 THR A CA 1
ATOM 1245 C C . THR A 1 167 ? -16.071 78.779 44.582 1.00 23.20 190 THR A C 1
ATOM 1246 O O . THR A 1 167 ? -14.921 78.313 44.575 1.00 23.26 190 THR A O 1
ATOM 1250 N N . ALA A 1 168 ? -16.440 79.921 44.003 1.00 22.28 191 ALA A N 1
ATOM 1251 C CA . ALA A 1 168 ? -15.609 80.788 43.198 1.00 22.56 191 ALA A CA 1
ATOM 1252 C C . ALA A 1 168 ? -16.404 82.051 42.948 1.00 23.30 191 ALA A C 1
ATOM 1253 O O . ALA A 1 168 ? -17.653 82.025 42.948 1.00 22.45 191 ALA A O 1
ATOM 1255 N N . PHE A 1 169 ? -15.678 83.143 42.696 1.00 23.17 192 PHE A N 1
ATOM 1256 C CA . PHE A 1 169 ? -16.275 84.447 42.457 1.00 23.29 192 PHE A CA 1
ATOM 1257 C C . PHE A 1 169 ? -15.324 85.337 41.643 1.00 21.68 192 PHE A C 1
ATOM 1258 O O . PHE A 1 169 ? -14.656 86.221 42.184 1.00 20.16 192 PHE A O 1
ATOM 1266 N N . ARG A 1 170 ? -15.270 85.103 40.331 1.00 20.79 193 ARG A N 1
ATOM 1267 C CA . ARG A 1 170 ? -14.223 85.711 39.514 1.00 21.17 193 ARG A CA 1
ATOM 1268 C C . ARG A 1 170 ? -14.600 85.849 38.055 1.00 21.71 193 ARG A C 1
ATOM 1269 O O . ARG A 1 170 ? -15.694 85.432 37.647 1.00 20.63 193 ARG A O 1
ATOM 1277 N N . ASP A 1 171 ? -13.677 86.437 37.294 1.00 21.30 194 ASP A N 1
ATOM 1278 C CA . ASP A 1 171 ? -13.744 86.547 35.833 1.00 21.02 194 ASP A CA 1
ATOM 1279 C C . ASP A 1 171 ? -14.889 87.477 35.391 1.00 20.69 194 ASP A C 1
ATOM 1280 O O . ASP A 1 171 ? -15.709 87.109 34.552 1.00 20.86 194 ASP A O 1
ATOM 1285 N N . PRO A 1 172 ? -14.931 88.691 35.935 1.00 21.60 195 PRO A N 1
ATOM 1286 C CA . PRO A 1 172 ? -16.025 89.584 35.571 1.00 21.84 195 PRO A CA 1
ATOM 1287 C C . PRO A 1 172 ? -16.027 89.865 34.070 1.00 22.23 195 PRO A C 1
ATOM 1288 O O . PRO A 1 172 ? -14.949 90.135 33.476 1.00 21.27 195 PRO A O 1
ATOM 1292 N N . TYR A 1 173 ? -17.221 89.764 33.478 1.00 21.38 196 TYR A N 1
ATOM 1293 C CA . TYR A 1 173 ? -17.432 89.986 32.047 1.00 21.18 196 TYR A CA 1
ATOM 1294 C C . TYR A 1 173 ? -18.440 91.120 31.845 1.00 22.27 196 TYR A C 1
ATOM 1295 O O . TYR A 1 173 ? -19.647 90.953 32.095 1.00 23.23 196 TYR A O 1
ATOM 1304 N N . VAL A 1 174 ? -17.922 92.262 31.412 1.00 22.74 197 VAL A N 1
ATOM 1305 C CA . VAL A 1 174 ? -18.734 93.436 31.128 1.00 22.92 197 VAL A CA 1
ATOM 1306 C C . VAL A 1 174 ? -19.390 93.326 29.742 1.00 24.38 197 VAL A C 1
ATOM 1307 O O . VAL A 1 174 ? -18.779 92.856 28.744 1.00 21.81 197 VAL A O 1
ATOM 1311 N N . PHE A 1 175 ? -20.653 93.739 29.687 1.00 23.64 198 PHE A N 1
ATOM 1312 C CA . PHE A 1 175 ? -21.418 93.705 28.438 1.00 24.81 198 PHE A CA 1
ATOM 1313 C C . PHE A 1 175 ? -22.653 94.602 28.517 1.00 26.19 198 PHE A C 1
ATOM 1314 O O . PHE A 1 175 ? -23.114 94.921 29.609 1.00 24.44 198 PHE A O 1
ATOM 1322 N N . GLN A 1 176 ? -23.141 94.984 27.341 1.00 27.86 199 GLN A N 1
ATOM 1323 C CA . GLN A 1 176 ? -24.355 95.780 27.153 1.00 28.98 199 GLN A CA 1
ATOM 1324 C C . GLN A 1 176 ? -25.413 94.918 26.500 1.00 31.03 199 GLN A C 1
ATOM 1325 O O . GLN A 1 176 ? -25.095 94.017 25.703 1.00 28.44 199 GLN A O 1
ATOM 1331 N N . ASN A 1 177 ? -26.679 95.169 26.854 1.00 31.08 200 ASN A N 1
ATOM 1332 C CA . ASN A 1 177 ? -27.790 94.413 26.256 1.00 33.15 200 ASN A CA 1
ATOM 1333 C C . ASN A 1 177 ? -29.164 95.131 26.396 1.00 33.54 200 ASN A C 1
ATOM 1334 O O . ASN A 1 177 ? -29.657 95.312 27.511 1.00 31.47 200 ASN A O 1
ATOM 1339 N N . PRO A 1 178 ? -29.770 95.547 25.266 1.00 36.00 201 PRO A N 1
ATOM 1340 C CA . PRO A 1 178 ? -31.061 96.301 25.367 1.00 35.69 201 PRO A CA 1
ATOM 1341 C C . PRO A 1 178 ? -32.247 95.443 25.787 1.00 33.78 201 PRO A C 1
ATOM 1342 O O . PRO A 1 178 ? -33.217 95.992 26.322 1.00 37.57 201 PRO A O 1
ATOM 1346 N N . THR A 1 179 ? -32.162 94.117 25.621 1.00 33.59 202 THR A N 1
ATOM 1347 C CA . THR A 1 179 ? -33.197 93.228 26.118 1.00 35.23 202 THR A CA 1
ATOM 1348 C C . THR A 1 179 ? -33.223 93.265 27.636 1.00 39.47 202 THR A C 1
ATOM 1349 O O . THR A 1 179 ? -34.296 93.435 28.229 1.00 40.35 202 THR A O 1
ATOM 1353 N N . LEU A 1 180 ? -32.047 93.136 28.264 1.00 35.59 203 LEU A N 1
ATOM 1354 C CA . LEU A 1 180 ? -31.937 93.339 29.709 1.00 34.38 203 LEU A CA 1
ATOM 1355 C C . LEU A 1 180 ? -32.363 94.750 30.119 1.00 31.30 203 LEU A C 1
ATOM 1356 O O . LEU A 1 180 ? -33.026 94.905 31.143 1.00 31.47 203 LEU A O 1
ATOM 1361 N N . ASP A 1 181 ? -31.986 95.772 29.354 1.00 31.07 204 ASP A N 1
ATOM 1362 C CA . ASP A 1 181 ? -32.391 97.151 29.710 1.00 32.78 204 ASP A CA 1
ATOM 1363 C C . ASP A 1 181 ? -33.927 97.249 29.807 1.00 35.49 204 ASP A C 1
ATOM 1364 O O . ASP A 1 181 ? -34.466 97.765 30.799 1.00 35.70 204 ASP A O 1
ATOM 1369 N N . SER A 1 182 ? -34.609 96.722 28.789 1.00 36.30 205 SER A N 1
ATOM 1370 C CA . SER A 1 182 ? -36.073 96.722 28.753 1.00 38.72 205 SER A CA 1
ATOM 1371 C C . SER A 1 182 ? -36.681 95.946 29.920 1.00 38.29 205 SER A C 1
ATOM 1372 O O . SER A 1 182 ? -37.540 96.479 30.629 1.00 39.19 205 SER A O 1
ATOM 1375 N N . LEU A 1 183 ? -36.224 94.715 30.148 1.00 37.71 206 LEU A N 1
ATOM 1376 C CA . LEU A 1 183 ? -36.767 93.887 31.220 1.00 37.61 206 LEU A CA 1
ATOM 1377 C C . LEU A 1 183 ? -36.529 94.447 32.632 1.00 41.40 206 LEU A C 1
ATOM 1378 O O . LEU A 1 183 ? -37.371 94.252 33.525 1.00 37.33 206 LEU A O 1
ATOM 1383 N N . LEU A 1 184 ? -35.390 95.123 32.831 1.00 38.83 207 LEU A N 1
ATOM 1384 C CA . LEU A 1 184 ? -34.994 95.634 34.157 1.00 40.19 207 LEU A CA 1
ATOM 1385 C C . LEU A 1 184 ? -35.224 97.138 34.335 1.00 40.22 207 LEU A C 1
ATOM 1386 O O . LEU A 1 184 ? -34.891 97.687 35.372 1.00 38.79 207 LEU A O 1
ATOM 1391 N N . HIS A 1 185 ? -35.782 97.796 33.320 1.00 41.59 208 HIS A N 1
ATOM 1392 C CA . HIS A 1 185 ? -35.925 99.252 33.290 1.00 42.28 208 HIS A CA 1
ATOM 1393 C C . HIS A 1 185 ? -34.597 99.960 33.582 1.00 40.90 208 HIS A C 1
ATOM 1394 O O . HIS A 1 185 ? -34.564 100.977 34.274 1.00 37.01 208 HIS A O 1
ATOM 1401 N N . SER A 1 186 ? -33.500 99.430 33.028 1.00 37.61 209 SER A N 1
ATOM 1402 C CA . SER A 1 186 ? -32.181 100.031 33.250 1.00 35.50 209 SER A CA 1
ATOM 1403 C C . SER A 1 186 ? -32.097 101.210 32.334 1.00 35.78 209 SER A C 1
ATOM 1404 O O . SER A 1 186 ? -32.748 101.218 31.288 1.00 36.35 209 SER A O 1
ATOM 1407 N N . LYS A 1 187 ? -31.256 102.179 32.664 1.00 36.23 210 LYS A N 1
ATOM 1408 C CA . LYS A 1 187 ? -30.936 103.203 31.678 1.00 40.49 210 LYS A CA 1
ATOM 1409 C C . LYS A 1 187 ? -30.349 102.555 30.414 1.00 41.33 210 LYS A C 1
ATOM 1410 O O . LYS A 1 187 ? -29.660 101.505 30.493 1.00 34.41 210 LYS A O 1
ATOM 1416 N N . ASN A 1 188 ? -30.627 103.171 29.264 1.00 39.96 211 ASN A N 1
ATOM 1417 C CA . ASN A 1 188 ? -30.209 102.636 27.967 1.00 43.21 211 ASN A CA 1
ATOM 1418 C C . ASN A 1 188 ? -28.700 102.514 27.902 1.00 39.18 211 ASN A C 1
ATOM 1419 O O . ASN A 1 188 ? -28.002 103.459 28.232 1.00 34.49 211 ASN A O 1
ATOM 1424 N N . ASN A 1 189 ? -28.215 101.368 27.436 1.00 37.23 212 ASN A N 1
ATOM 1425 C CA . ASN A 1 189 ? -26.767 101.127 27.298 1.00 38.95 212 ASN A CA 1
ATOM 1426 C C . ASN A 1 189 ? -26.039 101.088 28.632 1.00 34.07 212 ASN A C 1
ATOM 1427 O O . ASN A 1 189 ? -24.857 101.413 28.711 1.00 32.01 212 ASN A O 1
ATOM 1432 N N . THR A 1 190 ? -26.783 100.660 29.651 1.00 30.81 213 THR A N 1
ATOM 1433 C CA . THR A 1 190 ? -26.248 100.254 30.926 1.00 31.19 213 THR A CA 1
ATOM 1434 C C . THR A 1 190 ? -25.204 99.140 30.693 1.00 28.59 213 THR A C 1
ATOM 1435 O O . THR A 1 190 ? -25.393 98.255 29.877 1.00 26.65 213 THR A O 1
ATOM 1439 N N . TRP A 1 191 ? -24.142 99.180 31.476 1.00 26.64 214 TRP A N 1
ATOM 1440 C CA . TRP A 1 191 ? -23.131 98.126 31.473 1.00 26.29 214 TRP A CA 1
ATOM 1441 C C . TRP A 1 191 ? -23.546 97.136 32.528 1.00 25.12 214 TRP A C 1
ATOM 1442 O O . TRP A 1 191 ? -23.820 97.523 33.669 1.00 25.72 214 TRP A O 1
ATOM 1453 N N . TYR A 1 192 ? -23.663 95.874 32.116 1.00 25.29 215 TYR A N 1
ATOM 1454 C CA . TYR A 1 192 ? -23.835 94.727 32.992 1.00 26.46 215 TYR A CA 1
ATOM 1455 C C . TYR A 1 192 ? -22.490 94.036 33.206 1.00 25.24 215 TYR A C 1
ATOM 1456 O O . TYR A 1 192 ? -21.592 94.168 32.382 1.00 23.92 215 TYR A O 1
ATOM 1465 N N . THR A 1 193 ? -22.393 93.303 34.308 1.00 23.83 216 THR A N 1
ATOM 1466 C CA . THR A 1 193 ? -21.281 92.413 34.570 1.00 24.31 216 THR A CA 1
ATOM 1467 C C . THR A 1 193 ? -21.829 91.097 35.043 1.00 22.35 216 THR A C 1
ATOM 1468 O O . THR A 1 193 ? -22.679 91.067 35.928 1.00 20.71 216 THR A O 1
ATOM 1472 N N . VAL A 1 194 ? -21.344 90.007 34.455 1.00 23.15 217 VAL A N 1
ATOM 1473 C CA . VAL A 1 194 ? -21.480 88.686 35.075 1.00 24.42 217 VAL A CA 1
ATOM 1474 C C . VAL A 1 194 ? -20.182 88.290 35.758 1.00 24.99 217 VAL A C 1
ATOM 1475 O O . VAL A 1 194 ? -19.088 88.563 35.246 1.00 24.27 217 VAL A O 1
ATOM 1479 N N . ILE A 1 195 ? -20.328 87.637 36.914 1.00 23.46 218 ILE A N 1
ATOM 1480 C CA . ILE A 1 195 ? -19.209 87.063 37.643 1.00 24.59 218 ILE A CA 1
ATOM 1481 C C . ILE A 1 195 ? -19.500 85.578 37.721 1.00 24.64 218 ILE A C 1
ATOM 1482 O O . ILE A 1 195 ? -20.647 85.197 37.965 1.00 25.28 218 ILE A O 1
ATOM 1487 N N . SER A 1 196 ? -18.489 84.744 37.490 1.00 23.88 219 SER A N 1
ATOM 1488 C CA . SER A 1 196 ? -18.700 83.294 37.370 1.00 23.98 219 SER A CA 1
ATOM 1489 C C . SER A 1 196 ? -18.266 82.549 38.605 1.00 23.45 219 SER A C 1
ATOM 1490 O O . SER A 1 196 ? -17.219 82.844 39.207 1.00 21.32 219 SER A O 1
ATOM 1493 N N . GLY A 1 197 ? -19.060 81.556 38.992 1.00 22.98 220 GLY A N 1
ATOM 1494 C CA . GLY A 1 197 ? -18.620 80.603 40.015 1.00 23.91 220 GLY A CA 1
ATOM 1495 C C . GLY A 1 197 ? -19.739 79.645 40.364 1.00 24.50 220 GLY A C 1
ATOM 1496 O O . GLY A 1 197 ? -20.203 78.879 39.510 1.00 23.31 220 GLY A O 1
ATOM 1497 N N . GLY A 1 198 ? -20.174 79.714 41.613 1.00 25.90 221 GLY A N 1
ATOM 1498 C CA . GLY A 1 198 ? -21.249 78.871 42.122 1.00 26.45 221 GLY A CA 1
ATOM 1499 C C . GLY A 1 198 ? -21.363 78.992 43.621 1.00 27.21 221 GLY A C 1
ATOM 1500 O O . GLY A 1 198 ? -20.684 79.827 44.245 1.00 24.35 221 GLY A O 1
ATOM 1501 N N . LEU A 1 199 ? -22.207 78.147 44.199 1.00 26.99 222 LEU A N 1
ATOM 1502 C CA . LEU A 1 199 ? -22.424 78.118 45.635 1.00 26.76 222 LEU A CA 1
ATOM 1503 C C . LEU A 1 199 ? -22.237 76.694 46.138 1.00 26.75 222 LEU A C 1
ATOM 1504 O O . LEU A 1 199 ? -22.711 75.741 45.520 1.00 28.17 222 LEU A O 1
ATOM 1509 N N . HIS A 1 200 ? -21.525 76.560 47.247 1.00 27.56 223 HIS A N 1
ATOM 1510 C CA . HIS A 1 200 ? -21.294 75.265 47.864 1.00 31.00 223 HIS A CA 1
ATOM 1511 C C . HIS A 1 200 ? -22.648 74.615 48.204 1.00 32.81 223 HIS A C 1
ATOM 1512 O O . HIS A 1 200 ? -23.567 75.298 48.660 1.00 31.83 223 HIS A O 1
ATOM 1519 N N . GLU A 1 201 ? -22.763 73.314 47.934 1.00 36.32 224 GLU A N 1
ATOM 1520 C CA . GLU A 1 201 ? -24.006 72.543 48.157 1.00 39.11 224 GLU A CA 1
ATOM 1521 C C . GLU A 1 201 ? -25.215 73.019 47.368 1.00 38.60 224 GLU A C 1
ATOM 1522 O O . GLU A 1 201 ? -26.323 72.634 47.702 1.00 40.93 224 GLU A O 1
ATOM 1528 N N . LYS A 1 202 ? -25.042 73.873 46.363 1.00 38.50 225 LYS A N 1
ATOM 1529 C CA . LYS A 1 202 ? -26.157 74.277 45.537 1.00 36.21 225 LYS A CA 1
ATOM 1530 C C . LYS A 1 202 ? -25.812 74.021 44.082 1.00 36.53 225 LYS A C 1
ATOM 1531 O O . LYS A 1 202 ? -26.510 73.244 43.427 1.00 33.27 225 LYS A O 1
ATOM 1537 N N . GLY A 1 203 ? -24.752 74.678 43.583 1.00 32.88 226 GLY A N 1
ATOM 1538 C CA . GLY A 1 203 ? -24.210 74.404 42.266 1.00 30.17 226 GLY A CA 1
ATOM 1539 C C . GLY A 1 203 ? -23.690 75.638 41.554 1.00 30.75 226 GLY A C 1
ATOM 1540 O O . GLY A 1 203 ? -23.721 76.757 42.099 1.00 28.36 226 GLY A O 1
ATOM 1541 N N . PRO A 1 204 ? -23.240 75.453 40.308 1.00 30.07 227 PRO A N 1
ATOM 1542 C CA . PRO A 1 204 ? -22.678 76.547 39.519 1.00 30.44 227 PRO A CA 1
ATOM 1543 C C . PRO A 1 204 ? -23.654 77.679 39.215 1.00 30.68 227 PRO A C 1
ATOM 1544 O O . PRO A 1 204 ? -24.880 77.457 39.170 1.00 30.58 227 PRO A O 1
ATOM 1548 N N . ALA A 1 205 ? -23.110 78.874 38.983 1.00 27.07 228 ALA A N 1
ATOM 1549 C CA . ALA A 1 205 ? -23.917 80.047 38.702 1.00 26.06 228 ALA A CA 1
ATOM 1550 C C . ALA A 1 205 ? -23.149 81.192 38.069 1.00 26.03 228 ALA A C 1
ATOM 1551 O O . ALA A 1 205 ? -21.927 81.295 38.209 1.00 26.69 228 ALA A O 1
ATOM 1553 N N . GLN A 1 206 ? -23.890 82.047 37.373 1.00 24.73 229 GLN A N 1
ATOM 1554 C CA . GLN A 1 206 ? -23.460 83.369 37.027 1.00 26.82 229 GLN A CA 1
ATOM 1555 C C . GLN A 1 206 ? -24.216 84.356 37.888 1.00 28.50 229 GLN A C 1
ATOM 1556 O O . GLN A 1 206 ? -25.476 84.356 37.929 1.00 28.08 229 GLN A O 1
ATOM 1562 N N . PHE A 1 207 ? -23.449 85.200 38.568 1.00 26.85 230 PHE A N 1
ATOM 1563 C CA . PHE A 1 207 ? -23.977 86.281 39.369 1.00 25.74 230 PHE A CA 1
ATOM 1564 C C . PHE A 1 207 ? -24.014 87.522 38.495 1.00 25.45 230 PHE A C 1
ATOM 1565 O O . PHE A 1 207 ? -22.976 87.909 37.944 1.00 24.66 230 PHE A O 1
ATOM 1573 N N . LEU A 1 208 ? -25.189 88.163 38.393 1.00 24.79 231 LEU A N 1
ATOM 1574 C CA . LEU A 1 208 ? -25.418 89.270 37.453 1.00 24.97 231 LEU A CA 1
ATOM 1575 C C . LEU A 1 208 ? -25.468 90.583 38.205 1.00 25.59 231 LEU A C 1
ATOM 1576 O O . LEU A 1 208 ? -26.063 90.644 39.288 1.00 27.71 231 LEU A O 1
ATOM 1581 N N . TYR A 1 209 ? -24.849 91.617 37.627 1.00 25.77 232 TYR A N 1
ATOM 1582 C CA . TYR A 1 209 ? -24.830 92.963 38.181 1.00 25.87 232 TYR A CA 1
ATOM 1583 C C . TYR A 1 209 ? -25.068 94.009 37.114 1.00 25.93 232 TYR A C 1
ATOM 1584 O O . TYR A 1 209 ? -24.789 93.782 35.944 1.00 25.88 232 TYR A O 1
ATOM 1593 N N . ARG A 1 210 ? -25.518 95.192 37.521 1.00 26.84 233 ARG A N 1
ATOM 1594 C CA . ARG A 1 210 ? -25.521 96.343 36.608 1.00 27.08 233 ARG A CA 1
ATOM 1595 C C . ARG A 1 210 ? -24.857 97.514 37.272 1.00 26.37 233 ARG A C 1
ATOM 1596 O O . ARG A 1 210 ? -24.893 97.625 38.492 1.00 27.53 233 ARG A O 1
ATOM 1604 N N . GLN A 1 211 ? -24.254 98.390 36.474 1.00 27.66 234 GLN A N 1
ATOM 1605 C CA . GLN A 1 211 ? -23.661 99.606 37.004 1.00 30.37 234 GLN A CA 1
ATOM 1606 C C . GLN A 1 211 ? -24.768 100.426 37.677 1.00 32.43 234 GLN A C 1
ATOM 1607 O O . GLN A 1 211 ? -25.902 100.465 37.197 1.00 28.94 234 GLN A O 1
ATOM 1613 N N . TYR A 1 212 ? -24.438 101.002 38.813 1.00 31.61 235 TYR A N 1
ATOM 1614 C CA . TYR A 1 212 ? -25.369 101.802 39.597 1.00 34.68 235 TYR A CA 1
ATOM 1615 C C . TYR A 1 212 ? -25.139 103.296 39.334 1.00 36.77 235 TYR A C 1
ATOM 1616 O O . TYR A 1 212 ? -26.070 104.095 39.364 1.00 36.37 235 TYR A O 1
ATOM 1625 N N . ASP A 1 213 ? -23.878 103.645 39.090 1.00 36.99 236 ASP A N 1
ATOM 1626 C CA . ASP A 1 213 ? -23.458 104.997 38.806 1.00 43.76 236 ASP A CA 1
ATOM 1627 C C . ASP A 1 213 ? -22.654 105.003 37.516 1.00 49.50 236 ASP A C 1
ATOM 1628 O O . ASP A 1 213 ? -21.996 104.008 37.128 1.00 52.79 236 ASP A O 1
ATOM 1633 N N . SER A 1 214 ? -22.665 106.160 36.883 1.00 52.55 237 SER A N 1
ATOM 1634 C CA . SER A 1 214 ? -21.893 106.342 35.710 1.00 53.82 237 SER A CA 1
ATOM 1635 C C . SER A 1 214 ? -20.390 106.115 35.984 1.00 56.90 237 SER A C 1
ATOM 1636 O O . SER A 1 214 ? -19.697 105.713 35.052 1.00 58.75 237 SER A O 1
ATOM 1639 N N . ASP A 1 215 ? -19.881 106.295 37.221 1.00 53.19 238 ASP A N 1
ATOM 1640 C CA . ASP A 1 215 ? -18.411 106.173 37.443 1.00 49.98 238 ASP A CA 1
ATOM 1641 C C . ASP A 1 215 ? -17.885 104.734 37.585 1.00 46.41 238 ASP A C 1
ATOM 1642 O O . ASP A 1 215 ? -16.663 104.567 37.779 1.00 51.05 238 ASP A O 1
ATOM 1647 N N . PHE A 1 216 ? -18.777 103.724 37.508 1.00 34.34 239 PHE A N 1
ATOM 1648 C CA . PHE A 1 216 ? -18.409 102.307 37.613 1.00 30.98 239 PHE A CA 1
ATOM 1649 C C . PHE A 1 216 ? -17.964 101.893 39.009 1.00 31.15 239 PHE A C 1
ATOM 1650 O O . PHE A 1 216 ? -17.300 100.860 39.204 1.00 27.34 239 PHE A O 1
ATOM 1658 N N . GLN A 1 217 ? -18.356 102.699 39.991 1.00 29.09 240 GLN A N 1
ATOM 1659 C CA . GLN A 1 217 ? -17.933 102.528 41.383 1.00 28.80 240 GLN A CA 1
ATOM 1660 C C . GLN A 1 217 ? -18.746 101.439 42.062 1.00 27.64 240 GLN A C 1
ATOM 1661 O O . GLN A 1 217 ? -18.204 100.599 42.792 1.00 26.21 240 GLN A O 1
ATOM 1667 N N . TYR A 1 218 ? -20.056 101.450 41.802 1.00 25.15 241 TYR A N 1
ATOM 1668 C CA . TYR A 1 218 ? -20.993 100.594 42.475 1.00 25.21 241 TYR A CA 1
ATOM 1669 C C . TYR A 1 218 ? -21.745 99.750 41.470 1.00 25.93 241 TYR A C 1
ATOM 1670 O O . TYR A 1 218 ? -22.113 100.220 40.367 1.00 27.43 241 TYR A O 1
ATOM 1679 N N . TRP A 1 219 ? -21.956 98.497 41.860 1.00 25.65 242 TRP A N 1
ATOM 1680 C CA . TRP A 1 219 ? -22.543 97.486 40.998 1.00 25.78 242 TRP A CA 1
ATOM 1681 C C . TRP A 1 219 ? -23.705 96.832 41.723 1.00 26.95 242 TRP A C 1
ATOM 1682 O O . TRP A 1 219 ? -23.534 96.138 42.736 1.00 25.68 242 TRP A O 1
ATOM 1693 N N . GLU A 1 220 ? -24.906 97.072 41.201 1.00 28.61 243 GLU A N 1
ATOM 1694 C CA . GLU A 1 220 ? -26.125 96.601 41.828 1.00 27.95 243 GLU A CA 1
ATOM 1695 C C . GLU A 1 220 ? -26.310 95.136 41.507 1.00 25.96 243 GLU A C 1
ATOM 1696 O O . GLU A 1 220 ? -26.284 94.748 40.344 1.00 26.89 243 GLU A O 1
ATOM 1702 N N . TYR A 1 221 ? -26.521 94.319 42.529 1.00 25.23 244 TYR A N 1
ATOM 1703 C CA . TYR A 1 221 ? -26.691 92.888 42.352 1.00 26.60 244 TYR A CA 1
ATOM 1704 C C . TYR A 1 221 ? -28.097 92.571 41.825 1.00 29.29 244 TYR A C 1
ATOM 1705 O O . TYR A 1 221 ? -29.082 93.047 42.387 1.00 29.42 244 TYR A O 1
ATOM 1714 N N . LEU A 1 222 ? -28.177 91.768 40.765 1.00 28.30 245 LEU A N 1
ATOM 1715 C CA . LEU A 1 222 ? -29.448 91.401 40.128 1.00 28.88 245 LEU A CA 1
ATOM 1716 C C . LEU A 1 222 ? -29.797 89.929 40.242 1.00 30.23 245 LEU A C 1
ATOM 1717 O O . LEU A 1 222 ? -30.752 89.451 39.602 1.00 31.81 245 LEU A O 1
ATOM 1722 N N . GLY A 1 223 ? -29.044 89.202 41.053 1.00 28.87 246 GLY A N 1
ATOM 1723 C CA . GLY A 1 223 ? -29.353 87.802 41.346 1.00 30.84 246 GLY A CA 1
ATOM 1724 C C . GLY A 1 223 ? -28.532 86.827 40.537 1.00 31.73 246 GLY A C 1
ATOM 1725 O O . GLY A 1 223 ? -27.809 87.213 39.602 1.00 30.14 246 GLY A O 1
ATOM 1726 N N . GLN A 1 224 ? -28.668 85.554 40.888 1.00 29.89 247 GLN A N 1
ATOM 1727 C CA . GLN A 1 224 ? -28.122 84.481 40.079 1.00 31.06 247 GLN A CA 1
ATOM 1728 C C . GLN A 1 224 ? -28.962 84.280 38.827 1.00 32.74 247 GLN A C 1
ATOM 1729 O O . GLN A 1 224 ? -29.809 83.387 38.788 1.00 33.14 247 GLN A O 1
ATOM 1735 N N . TRP A 1 225 ? -28.719 85.091 37.805 1.00 29.93 248 TRP A N 1
ATOM 1736 C CA . TRP A 1 225 ? -29.580 85.077 36.629 1.00 29.74 248 TRP A CA 1
ATOM 1737 C C . TRP A 1 225 ? -29.566 83.707 35.923 1.00 31.00 248 TRP A C 1
ATOM 1738 O O . TRP A 1 225 ? -30.509 83.380 35.233 1.00 30.09 248 TRP A O 1
ATOM 1749 N N . TRP A 1 226 ? -28.492 82.929 36.091 1.00 31.46 249 TRP A N 1
ATOM 1750 C CA . TRP A 1 226 ? -28.440 81.552 35.630 1.00 31.37 249 TRP A CA 1
ATOM 1751 C C . TRP A 1 226 ? -27.715 80.728 36.679 1.00 32.44 249 TRP A C 1
ATOM 1752 O O . TRP A 1 226 ? -26.603 81.090 37.115 1.00 31.28 249 TRP A O 1
ATOM 1763 N N . HIS A 1 227 ? -28.351 79.646 37.116 1.00 30.67 250 HIS A N 1
ATOM 1764 C CA . HIS A 1 227 ? -27.738 78.717 38.034 1.00 33.02 250 HIS A CA 1
ATOM 1765 C C . HIS A 1 227 ? -28.297 77.324 37.775 1.00 33.03 250 HIS A C 1
ATOM 1766 O O . HIS A 1 227 ? -29.385 77.188 37.258 1.00 35.22 250 HIS A O 1
ATOM 1773 N N . GLU A 1 228 ? -27.527 76.296 38.104 1.00 33.48 251 GLU A N 1
ATOM 1774 C CA . GLU A 1 228 ? -27.925 74.913 37.883 1.00 31.16 251 GLU A CA 1
ATOM 1775 C C . GLU A 1 228 ? -27.516 74.111 39.096 1.00 31.86 251 GLU A C 1
ATOM 1776 O O . GLU A 1 228 ? -26.560 74.486 39.789 1.00 32.42 251 GLU A O 1
ATOM 1782 N N . PRO A 1 229 ? -28.231 73.000 39.375 1.00 31.53 252 PRO A N 1
ATOM 1783 C CA . PRO A 1 229 ? -27.846 72.126 40.481 1.00 31.80 252 PRO A CA 1
ATOM 1784 C C . PRO A 1 229 ? -26.473 71.502 40.276 1.00 32.62 252 PRO A C 1
ATOM 1785 O O . PRO A 1 229 ? -26.089 71.210 39.134 1.00 31.85 252 PRO A O 1
ATOM 1789 N N . THR A 1 230 ? -25.761 71.286 41.376 1.00 32.14 253 THR A N 1
ATOM 1790 C CA . THR A 1 230 ? -24.422 70.701 41.354 1.00 33.57 253 THR A CA 1
ATOM 1791 C C . THR A 1 230 ? -24.314 69.458 40.472 1.00 35.69 253 THR A C 1
ATOM 1792 O O . THR A 1 230 ? -25.005 68.467 40.688 1.00 36.63 253 THR A O 1
ATOM 1796 N N . ASN A 1 231 ? -23.432 69.532 39.479 1.00 33.05 254 ASN A N 1
ATOM 1797 C CA . ASN A 1 231 ? -23.119 68.426 38.579 1.00 33.27 254 ASN A CA 1
ATOM 1798 C C . ASN A 1 231 ? -24.308 67.896 37.777 1.00 34.71 254 ASN A C 1
ATOM 1799 O O . ASN A 1 231 ? -24.318 66.746 37.370 1.00 34.86 254 ASN A O 1
ATOM 1804 N N . SER A 1 232 ? -25.273 68.770 37.513 1.00 33.95 255 SER A N 1
ATOM 1805 C CA . SER A 1 232 ? -26.355 68.479 36.617 1.00 34.75 255 SER A CA 1
ATOM 1806 C C . SER A 1 232 ? -25.820 68.638 35.199 1.00 38.16 255 SER A C 1
ATOM 1807 O O . SER A 1 232 ? -24.649 69.029 34.987 1.00 33.00 255 SER A O 1
ATOM 1810 N N . THR A 1 233 ? -26.664 68.304 34.231 1.00 36.33 256 THR A N 1
ATOM 1811 C CA . THR A 1 233 ? -26.260 68.301 32.827 1.00 37.36 256 THR A CA 1
ATOM 1812 C C . THR A 1 233 ? -27.412 68.708 31.897 1.00 38.05 256 THR A C 1
ATOM 1813 O O . THR A 1 233 ? -28.580 68.521 32.238 1.00 38.66 256 THR A O 1
ATOM 1817 N N . TRP A 1 234 ? -27.065 69.282 30.742 1.00 35.99 257 TRP A N 1
ATOM 1818 C CA . TRP A 1 234 ? -28.029 69.544 29.670 1.00 37.27 257 TRP A CA 1
ATOM 1819 C C . TRP A 1 234 ? -28.414 68.203 29.030 1.00 38.49 257 TRP A C 1
ATOM 1820 O O . TRP A 1 234 ? -27.525 67.405 28.647 1.00 33.91 257 TRP A O 1
ATOM 1831 N N . GLY A 1 235 ? -29.727 67.959 28.928 1.00 39.69 258 GLY A N 1
ATOM 1832 C CA . GLY A 1 235 ? -30.239 66.669 28.427 1.00 38.27 258 GLY A CA 1
ATOM 1833 C C . GLY A 1 235 ? -29.752 65.532 29.308 1.00 38.36 258 GLY A C 1
ATOM 1834 O O . GLY A 1 235 ? -29.908 65.579 30.517 1.00 39.22 258 GLY A O 1
ATOM 1835 N N . ASN A 1 236 ? -29.126 64.532 28.710 1.00 41.44 259 ASN A N 1
ATOM 1836 C CA . ASN A 1 236 ? -28.567 63.394 29.457 1.00 45.26 259 ASN A CA 1
ATOM 1837 C C . ASN A 1 236 ? -27.033 63.336 29.437 1.00 46.92 259 ASN A C 1
ATOM 1838 O O . ASN A 1 236 ? -26.459 62.264 29.669 1.00 48.99 259 ASN A O 1
ATOM 1843 N N . GLY A 1 237 ? -26.371 64.461 29.153 1.00 41.04 260 GLY A N 1
ATOM 1844 C CA . GLY A 1 237 ? -24.904 64.513 29.185 1.00 41.75 260 GLY A CA 1
ATOM 1845 C C . GLY A 1 237 ? -24.244 64.194 27.864 1.00 41.17 260 GLY A C 1
ATOM 1846 O O . GLY A 1 237 ? -23.028 64.089 27.802 1.00 43.40 260 GLY A O 1
ATOM 1847 N N . THR A 1 238 ? -25.036 64.060 26.799 1.00 39.43 261 THR A N 1
ATOM 1848 C CA . THR A 1 238 ? -24.510 63.637 25.507 1.00 39.08 261 THR A CA 1
ATOM 1849 C C . THR A 1 238 ? -23.893 64.795 24.758 1.00 34.76 261 THR A C 1
ATOM 1850 O O . THR A 1 238 ? -22.804 64.663 24.230 1.00 37.10 261 THR A O 1
ATOM 1854 N N . TRP A 1 239 ? -24.608 65.912 24.676 1.00 33.49 262 TRP A N 1
ATOM 1855 C CA . TRP A 1 239 ? -24.281 66.973 23.715 1.00 35.48 262 TRP A CA 1
ATOM 1856 C C . TRP A 1 239 ? -23.513 68.199 24.273 1.00 32.47 262 TRP A C 1
ATOM 1857 O O . TRP A 1 239 ? -22.941 68.965 23.503 1.00 31.46 262 TRP A O 1
ATOM 1868 N N . ALA A 1 240 ? -23.536 68.397 25.583 1.00 33.76 263 ALA A N 1
ATOM 1869 C CA . ALA A 1 240 ? -23.000 69.629 26.184 1.00 32.20 263 ALA A CA 1
ATOM 1870 C C . ALA A 1 240 ? -22.380 69.400 27.547 1.00 31.82 263 ALA A C 1
ATOM 1871 O O . ALA A 1 240 ? -22.541 70.207 28.470 1.00 32.49 263 ALA A O 1
ATOM 1873 N N . GLY A 1 241 ? -21.648 68.289 27.655 1.00 32.35 264 GLY A N 1
ATOM 1874 C CA . GLY A 1 241 ? -20.885 67.963 28.842 1.00 33.33 264 GLY A CA 1
ATOM 1875 C C . GLY A 1 241 ? -21.761 67.978 30.064 1.00 34.92 264 GLY A C 1
ATOM 1876 O O . GLY A 1 241 ? -22.889 67.474 30.019 1.00 34.57 264 GLY A O 1
ATOM 1877 N N . ARG A 1 242 ? -21.238 68.557 31.146 1.00 32.78 265 ARG A N 1
ATOM 1878 C CA . ARG A 1 242 ? -22.001 68.775 32.365 1.00 32.70 265 ARG A CA 1
ATOM 1879 C C . ARG A 1 242 ? -21.854 70.221 32.846 1.00 33.45 265 ARG A C 1
ATOM 1880 O O . ARG A 1 242 ? -20.861 70.907 32.565 1.00 32.49 265 ARG A O 1
ATOM 1888 N N . TRP A 1 243 ? -22.885 70.688 33.541 1.00 32.94 266 TRP A N 1
ATOM 1889 C CA . TRP A 1 243 ? -22.834 71.953 34.249 1.00 31.38 266 TRP A CA 1
ATOM 1890 C C . TRP A 1 243 ? -21.806 71.868 35.386 1.00 30.41 266 TRP A C 1
ATOM 1891 O O . TRP A 1 243 ? -21.201 72.866 35.746 1.00 27.21 266 TRP A O 1
ATOM 1902 N N . ALA A 1 244 ? -21.642 70.670 35.947 1.00 29.28 267 ALA A N 1
ATOM 1903 C CA . ALA A 1 244 ? -20.496 70.318 36.756 1.00 29.05 267 ALA A CA 1
ATOM 1904 C C . ALA A 1 244 ? -20.456 71.123 38.067 1.00 28.88 267 ALA A C 1
ATOM 1905 O O . ALA A 1 244 ? -21.526 71.522 38.582 1.00 29.11 267 ALA A O 1
ATOM 1907 N N . PHE A 1 245 ? -19.270 71.366 38.624 1.00 27.04 268 PHE A N 1
ATOM 1908 C CA . PHE A 1 245 ? -19.194 71.892 40.001 1.00 27.58 268 PHE A CA 1
ATOM 1909 C C . PHE A 1 245 ? -18.977 73.383 40.153 1.00 26.33 268 PHE A C 1
ATOM 1910 O O . PHE A 1 245 ? -19.108 73.913 41.255 1.00 27.34 268 PHE A O 1
ATOM 1918 N N . ASN A 1 246 ? -18.644 74.066 39.062 1.00 26.14 269 ASN A N 1
ATOM 1919 C CA . ASN A 1 246 ? -18.332 75.499 39.110 1.00 24.65 269 ASN A CA 1
ATOM 1920 C C . ASN A 1 246 ? -18.282 76.032 37.685 1.00 23.51 269 ASN A C 1
ATOM 1921 O O . ASN A 1 246 ? -17.807 75.339 36.808 1.00 25.01 269 ASN A O 1
ATOM 1926 N N . PHE A 1 247 ? -18.808 77.234 37.456 1.00 23.70 270 PHE A N 1
ATOM 1927 C CA . PHE A 1 247 ? -18.668 77.920 36.177 1.00 24.57 270 PHE A CA 1
ATOM 1928 C C . PHE A 1 247 ? -17.479 78.907 36.217 1.00 25.61 270 PHE A C 1
ATOM 1929 O O . PHE A 1 247 ? -17.251 79.563 37.233 1.00 22.51 270 PHE A O 1
ATOM 1937 N N . GLU A 1 248 ? -16.779 79.008 35.081 1.00 24.41 271 GLU A N 1
ATOM 1938 C CA . GLU A 1 248 ? -15.628 79.900 34.883 1.00 24.03 271 GLU A CA 1
ATOM 1939 C C . GLU A 1 248 ? -15.811 80.665 33.566 1.00 24.27 271 GLU A C 1
ATOM 1940 O O . GLU A 1 248 ? -16.545 80.218 32.668 1.00 23.82 271 GLU A O 1
ATOM 1946 N N . THR A 1 249 ? -15.163 81.823 33.480 1.00 22.74 272 THR A N 1
ATOM 1947 C CA . THR A 1 249 ? -15.046 82.638 32.253 1.00 23.90 272 THR A CA 1
ATOM 1948 C C . THR A 1 249 ? -16.347 82.822 31.460 1.00 23.85 272 THR A C 1
ATOM 1949 O O . THR A 1 249 ? -16.364 82.745 30.216 1.00 22.12 272 THR A O 1
ATOM 1953 N N . GLY A 1 250 ? -17.426 83.071 32.201 1.00 24.26 273 GLY A N 1
ATOM 1954 C CA . GLY A 1 250 ? -18.726 83.366 31.614 1.00 23.52 273 GLY A CA 1
ATOM 1955 C C . GLY A 1 250 ? -18.642 84.592 30.727 1.00 23.73 273 GLY A C 1
ATOM 1956 O O . GLY A 1 250 ? -18.248 85.639 31.198 1.00 24.21 273 GLY A O 1
ATOM 1957 N N . ASN A 1 251 ? -18.925 84.426 29.430 1.00 23.90 274 ASN A N 1
ATOM 1958 C CA . ASN A 1 251 ? -19.144 85.544 28.513 1.00 22.68 274 ASN A CA 1
ATOM 1959 C C . ASN A 1 251 ? -20.647 85.597 28.201 1.00 24.01 274 ASN A C 1
ATOM 1960 O O . ASN A 1 251 ? -21.269 84.557 28.078 1.00 23.65 274 ASN A O 1
ATOM 1965 N N . VAL A 1 252 ? -21.181 86.793 27.959 1.00 24.85 275 VAL A N 1
ATOM 1966 C CA . VAL A 1 252 ? -22.582 86.993 27.561 1.00 25.02 275 VAL A CA 1
ATOM 1967 C C . VAL A 1 252 ? -22.604 87.943 26.362 1.00 24.40 275 VAL A C 1
ATOM 1968 O O . VAL A 1 252 ? -21.901 88.970 26.329 1.00 22.94 275 VAL A O 1
ATOM 1972 N N . PHE A 1 253 ? -23.391 87.566 25.357 1.00 23.96 276 PHE A N 1
ATOM 1973 C CA . PHE A 1 253 ? -23.457 88.299 24.087 1.00 24.82 276 PHE A CA 1
ATOM 1974 C C . PHE A 1 253 ? -24.726 87.885 23.351 1.00 25.51 276 PHE A C 1
ATOM 1975 O O . PHE A 1 253 ? -25.473 87.002 23.796 1.00 26.86 276 PHE A O 1
ATOM 1983 N N . SER A 1 254 ? -24.992 88.560 22.249 1.00 27.26 277 SER A N 1
ATOM 1984 C CA . SER A 1 254 ? -26.220 88.350 21.531 1.00 28.68 277 SER A CA 1
ATOM 1985 C C . SER A 1 254 ? -25.942 88.411 20.031 1.00 27.82 277 SER A C 1
ATOM 1986 O O . SER A 1 254 ? -25.180 89.261 19.552 1.00 26.69 277 SER A O 1
ATOM 1989 N N . LEU A 1 255 ? -26.588 87.501 19.311 1.00 27.72 278 LEU A N 1
ATOM 1990 C CA . LEU A 1 255 ? -26.273 87.214 17.912 1.00 27.91 278 LEU A CA 1
ATOM 1991 C C . LEU A 1 255 ? -27.507 87.220 16.978 1.00 30.55 278 LEU A C 1
ATOM 1992 O O . LEU A 1 255 ? -28.630 86.940 17.408 1.00 28.86 278 LEU A O 1
ATOM 1997 N N . ASP A 1 256 ? -27.255 87.510 15.706 1.00 31.54 279 ASP A N 1
ATOM 1998 C CA . ASP A 1 256 ? -28.170 87.134 14.624 1.00 33.54 279 ASP A CA 1
ATOM 1999 C C . ASP A 1 256 ? -27.422 86.242 13.624 1.00 35.54 279 ASP A C 1
ATOM 2000 O O . ASP A 1 256 ? -26.338 85.703 13.938 1.00 33.74 279 ASP A O 1
ATOM 2005 N N . GLU A 1 257 ? -27.995 86.070 12.435 1.00 35.14 280 GLU A N 1
ATOM 2006 C CA . GLU A 1 257 ? -27.405 85.249 11.390 1.00 36.05 280 GLU A CA 1
ATOM 2007 C C . GLU A 1 257 ? -26.059 85.768 10.834 1.00 33.26 280 GLU A C 1
ATOM 2008 O O . GLU A 1 257 ? -25.300 84.998 10.273 1.00 34.39 280 GLU A O 1
ATOM 2014 N N . TYR A 1 258 ? -25.780 87.056 10.974 1.00 32.87 281 TYR A N 1
ATOM 2015 C CA . TYR A 1 258 ? -24.582 87.659 10.407 1.00 35.42 281 TYR A CA 1
ATOM 2016 C C . TYR A 1 258 ? -23.419 87.836 11.403 1.00 34.93 281 TYR A C 1
ATOM 2017 O O . TYR A 1 258 ? -22.259 87.932 10.989 1.00 33.61 281 TYR A O 1
ATOM 2026 N N . GLY A 1 259 ? -23.735 87.918 12.692 1.00 32.27 282 GLY A N 1
ATOM 2027 C CA . GLY A 1 259 ? -22.749 88.217 13.714 1.00 30.90 282 GLY A CA 1
ATOM 2028 C C . GLY A 1 259 ? -23.392 88.727 14.990 1.00 29.45 282 GLY A C 1
ATOM 2029 O O . GLY A 1 259 ? -24.400 88.182 15.453 1.00 31.27 282 GLY A O 1
ATOM 2030 N N . TYR A 1 260 ? -22.802 89.769 15.557 1.00 27.55 283 TYR A N 1
ATOM 2031 C CA . TYR A 1 260 ? -23.245 90.287 16.823 1.00 28.04 283 TYR A CA 1
ATOM 2032 C C . TYR A 1 260 ? -24.421 91.218 16.520 1.00 29.57 283 TYR A C 1
ATOM 2033 O O . TYR A 1 260 ? -24.349 92.018 15.595 1.00 29.59 283 TYR A O 1
ATOM 2042 N N . ASN A 1 261 ? -25.466 91.123 17.329 1.00 30.27 284 ASN A N 1
ATOM 2043 C CA . ASN A 1 261 ? -26.593 92.068 17.257 1.00 31.29 284 ASN A CA 1
ATOM 2044 C C . ASN A 1 261 ? -27.089 92.352 18.679 1.00 27.64 284 ASN A C 1
ATOM 2045 O O . ASN A 1 261 ? -27.470 91.418 19.376 1.00 27.69 284 ASN A O 1
ATOM 2050 N N . PRO A 1 262 ? -27.100 93.625 19.116 1.00 29.66 285 PRO A N 1
ATOM 2051 C CA . PRO A 1 262 ? -27.576 93.865 20.495 1.00 32.64 285 PRO A CA 1
ATOM 2052 C C . PRO A 1 262 ? -28.995 93.349 20.765 1.00 32.50 285 PRO A C 1
ATOM 2053 O O . PRO A 1 262 ? -29.270 92.856 21.862 1.00 32.88 285 PRO A O 1
ATOM 2057 N N . HIS A 1 263 ? -29.860 93.394 19.743 1.00 34.74 286 HIS A N 1
ATOM 2058 C CA . HIS A 1 263 ? -31.251 92.925 19.868 1.00 34.97 286 HIS A CA 1
ATOM 2059 C C . HIS A 1 263 ? -31.412 91.466 19.499 1.00 36.38 286 HIS A C 1
ATOM 2060 O O . HIS A 1 263 ? -32.537 90.995 19.380 1.00 37.83 286 HIS A O 1
ATOM 2067 N N . GLY A 1 264 ? -30.308 90.737 19.320 1.00 35.09 287 GLY A N 1
ATOM 2068 C CA . GLY A 1 264 ? -30.372 89.366 18.865 1.00 31.12 287 GLY A CA 1
ATOM 2069 C C . GLY A 1 264 ? -30.645 88.406 19.988 1.00 32.32 287 GLY A C 1
ATOM 2070 O O . GLY A 1 264 ? -30.820 88.801 21.132 1.00 33.61 287 GLY A O 1
ATOM 2071 N N . GLN A 1 265 ? -30.663 87.130 19.633 1.00 33.19 288 GLN A N 1
ATOM 2072 C CA . GLN A 1 265 ? -30.704 86.013 20.581 1.00 37.13 288 GLN A CA 1
ATOM 2073 C C . GLN A 1 265 ? -29.496 85.983 21.509 1.00 34.49 288 GLN A C 1
ATOM 2074 O O . GLN A 1 265 ? -28.386 86.150 21.045 1.00 32.46 288 GLN A O 1
ATOM 2080 N N . ILE A 1 266 ? -29.731 85.647 22.773 1.00 33.43 289 ILE A N 1
ATOM 2081 C CA . ILE A 1 266 ? -28.713 85.748 23.822 1.00 32.89 28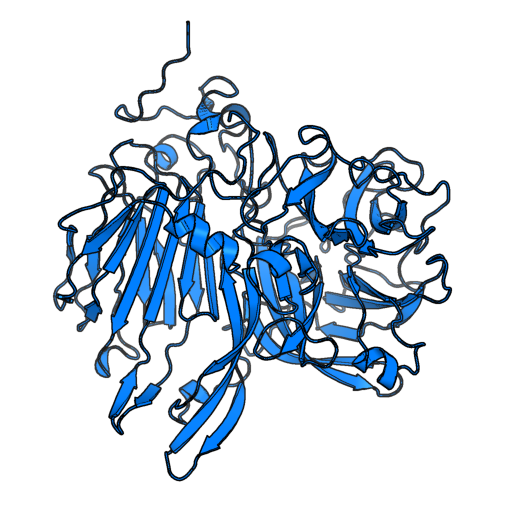9 ILE A CA 1
ATOM 2082 C C . ILE A 1 266 ? -28.026 84.390 24.050 1.00 30.87 289 ILE A C 1
ATOM 2083 O O . ILE A 1 266 ? -28.674 83.345 24.216 1.00 31.07 289 ILE A O 1
ATOM 2088 N N . PHE A 1 267 ? -26.704 84.431 24.052 1.00 28.39 290 PHE A N 1
ATOM 2089 C CA . PHE A 1 267 ? -25.860 83.250 24.263 1.00 28.75 290 PHE A CA 1
ATOM 2090 C C . PHE A 1 267 ? -24.850 83.545 25.373 1.00 28.48 290 PHE A C 1
ATOM 2091 O O . PHE A 1 267 ? -24.510 84.711 25.613 1.00 26.78 290 PHE A O 1
ATOM 2099 N N . THR A 1 268 ? -24.360 82.491 26.016 1.00 27.34 291 THR A N 1
ATOM 2100 C CA . THR A 1 268 ? -23.211 82.599 26.917 1.00 28.77 291 THR A CA 1
ATOM 2101 C C . THR A 1 268 ? -22.211 81.498 26.567 1.00 28.53 291 THR A C 1
ATOM 2102 O O . THR A 1 268 ? -22.623 80.417 26.110 1.00 30.43 291 THR A O 1
ATOM 2106 N N . THR A 1 269 ? -20.919 81.779 26.728 1.00 25.59 292 THR A N 1
ATOM 2107 C CA . THR A 1 269 ? -19.897 80.711 26.777 1.00 26.26 292 THR A CA 1
ATOM 2108 C C . THR A 1 269 ? -19.349 80.599 28.203 1.00 26.41 292 THR A C 1
ATOM 2109 O O . THR A 1 269 ? -19.203 81.613 28.899 1.00 25.85 292 THR A O 1
ATOM 2113 N N . ILE A 1 270 ? -19.094 79.363 28.639 1.00 25.94 293 ILE A N 1
ATOM 2114 C CA . ILE A 1 270 ? -18.592 79.099 29.988 1.00 26.82 293 ILE A CA 1
ATOM 2115 C C . ILE A 1 270 ? -17.661 77.933 29.968 1.00 25.86 293 ILE A C 1
ATOM 2116 O O . ILE A 1 270 ? -17.822 77.038 29.152 1.00 26.10 293 ILE A O 1
ATOM 2121 N N . GLY A 1 271 ? -16.699 77.952 30.883 1.00 24.87 294 GLY A N 1
ATOM 2122 C CA . GLY A 1 271 ? -15.963 76.765 31.266 1.00 24.80 294 GLY A CA 1
ATOM 2123 C C . GLY A 1 271 ? -16.714 76.121 32.420 1.00 25.01 294 GLY A C 1
ATOM 2124 O O . GLY A 1 271 ? -17.221 76.815 33.300 1.00 23.85 294 GLY A O 1
ATOM 2125 N N . THR A 1 272 ? -16.789 74.796 32.431 1.00 24.51 295 THR A N 1
ATOM 2126 C CA . THR A 1 272 ? -17.304 74.094 33.605 1.00 25.21 295 THR A CA 1
ATOM 2127 C C . THR A 1 272 ? -16.229 73.178 34.164 1.00 24.31 295 THR A C 1
ATOM 2128 O O . THR A 1 272 ? -15.513 72.510 33.411 1.00 23.10 295 THR A O 1
ATOM 2132 N N . GLU A 1 273 ? -16.119 73.176 35.495 1.00 25.04 296 GLU A N 1
ATOM 2133 C CA . GLU A 1 273 ? -15.130 72.394 36.215 1.00 25.42 296 GLU A CA 1
ATOM 2134 C C . GLU A 1 273 ? -15.784 71.103 36.713 1.00 27.75 296 GLU A C 1
ATOM 2135 O O . GLU A 1 273 ? -16.628 71.134 37.618 1.00 28.36 296 GLU A O 1
ATOM 2141 N N . GLY A 1 274 ? -15.378 69.988 36.102 1.00 30.27 297 GLY A N 1
ATOM 2142 C CA . GLY A 1 274 ? -15.903 68.661 36.403 1.00 31.42 297 GLY A CA 1
ATOM 2143 C C . GLY A 1 274 ? -14.970 67.768 37.188 1.00 31.99 297 GLY A C 1
ATOM 2144 O O . GLY A 1 274 ? -13.769 68.057 37.374 1.00 31.29 297 GLY A O 1
ATOM 2145 N N . SER A 1 275 ? -15.547 66.666 37.650 1.00 31.41 298 SER A N 1
ATOM 2146 C CA . SER A 1 275 ? -14.859 65.718 38.508 1.00 35.47 298 SER A CA 1
ATOM 2147 C C . SER A 1 275 ? -15.559 64.378 38.421 1.00 39.50 298 SER A C 1
ATOM 2148 O O . SER A 1 275 ? -16.763 64.347 38.229 1.00 37.93 298 SER A O 1
ATOM 2151 N N . ASP A 1 276 ? -14.810 63.291 38.579 1.00 48.11 299 ASP A N 1
ATOM 2152 C CA . ASP A 1 276 ? -15.396 62.004 38.995 1.00 52.85 299 ASP A CA 1
ATOM 2153 C C . ASP A 1 276 ? -15.711 62.067 40.469 1.00 52.44 299 ASP A C 1
ATOM 2154 O O . ASP A 1 276 ? -15.194 62.927 41.181 1.00 49.68 299 ASP A O 1
ATOM 2159 N N . LEU A 1 277 ? -16.573 61.162 40.920 1.00 54.17 300 LEU A N 1
ATOM 2160 C CA . LEU A 1 277 ? -16.831 60.975 42.348 1.00 55.69 300 LEU A CA 1
ATOM 2161 C C . LEU A 1 277 ? -16.000 59.776 42.830 1.00 54.81 300 LEU A C 1
ATOM 2162 O O . LEU A 1 277 ? -15.816 58.832 42.064 1.00 58.30 300 LEU A O 1
ATOM 2167 N N . PRO A 1 278 ? -15.434 59.810 44.039 1.00 55.31 301 PRO A N 1
ATOM 2168 C CA . PRO A 1 278 ? -15.402 60.977 44.899 1.00 55.76 301 PRO A CA 1
ATOM 2169 C C . PRO A 1 278 ? -14.485 62.076 44.339 1.00 50.92 301 PRO A C 1
ATOM 2170 O O . PRO A 1 278 ? -13.579 61.802 43.545 1.00 47.07 301 PRO A O 1
ATOM 2174 N N . VAL A 1 279 ? -14.723 63.295 44.796 1.00 47.60 302 VAL A N 1
ATOM 2175 C CA . VAL A 1 279 ? -13.934 64.454 44.388 1.00 45.19 302 VAL A CA 1
ATOM 2176 C C . VAL A 1 279 ? -12.526 64.326 44.946 1.00 43.10 302 VAL A C 1
ATOM 2177 O O . VAL A 1 279 ? -12.354 63.951 46.095 1.00 46.29 302 VAL A O 1
ATOM 2181 N N . VAL A 1 280 ? -11.525 64.634 44.133 1.00 40.16 303 VAL A N 1
ATOM 2182 C CA . VAL A 1 280 ? -10.139 64.705 44.607 1.00 40.47 303 VAL A CA 1
ATOM 2183 C C . VAL A 1 280 ? -9.813 66.163 44.993 1.00 38.53 303 VAL A C 1
ATOM 2184 O O . VAL A 1 280 ? -9.985 67.059 44.162 1.00 38.16 303 VAL A O 1
ATOM 2188 N N . PRO A 1 281 ? -9.353 66.406 46.245 1.00 37.21 304 PRO A N 1
ATOM 2189 C CA . PRO A 1 281 ? -9.198 67.787 46.688 1.00 35.75 304 PRO A CA 1
ATOM 2190 C C . PRO A 1 281 ? -8.297 68.596 45.759 1.00 32.90 304 PRO A C 1
ATOM 2191 O O . PRO A 1 281 ? -7.213 68.131 45.386 1.00 29.95 304 PRO A O 1
ATOM 2195 N N . GLN A 1 282 ? -8.790 69.777 45.380 1.00 30.31 305 GLN A N 1
ATOM 2196 C CA . GLN A 1 282 ? -8.110 70.721 44.496 1.00 31.09 305 GLN A CA 1
ATOM 2197 C C . GLN A 1 282 ? -7.869 70.249 43.067 1.00 29.86 305 GLN A C 1
ATOM 2198 O O . GLN A 1 282 ? -7.056 70.843 42.373 1.00 30.47 305 GLN A O 1
ATOM 2204 N N . LEU A 1 283 ? -8.600 69.234 42.612 1.00 29.82 306 LEU A N 1
ATOM 2205 C CA . LEU A 1 283 ? -8.445 68.745 41.244 1.00 31.29 306 LEU A CA 1
ATOM 2206 C C . LEU A 1 283 ? -9.715 68.905 40.470 1.00 29.94 306 LEU A C 1
ATOM 2207 O O . LEU A 1 283 ? -10.770 68.403 40.879 1.00 28.47 306 LEU A O 1
ATOM 2212 N N . THR A 1 284 ? -9.598 69.604 39.341 1.00 27.44 307 THR A N 1
ATOM 2213 C CA . THR A 1 284 ? -10.616 69.609 38.312 1.00 28.08 307 THR A CA 1
ATOM 2214 C C . THR A 1 284 ? -10.165 68.640 37.233 1.00 28.18 307 THR A C 1
ATOM 2215 O O . THR A 1 284 ? -9.137 68.877 36.603 1.00 27.34 307 THR A O 1
ATOM 2219 N N . SER A 1 285 ? -10.911 67.547 37.033 1.00 27.90 308 SER A N 1
ATOM 2220 C CA . SER A 1 285 ? -10.451 66.488 36.111 1.00 30.07 308 SER A CA 1
ATOM 2221 C C . SER A 1 285 ? -10.979 66.716 34.721 1.00 29.21 308 SER A C 1
ATOM 2222 O O . SER A 1 285 ? -10.349 66.283 33.774 1.00 30.26 308 SER A O 1
ATOM 2225 N N . ILE A 1 286 ? -12.106 67.419 34.595 1.00 30.40 309 ILE A N 1
ATOM 2226 C CA . ILE A 1 286 ? -12.739 67.671 33.296 1.00 31.36 309 ILE A CA 1
ATOM 2227 C C . ILE A 1 286 ? -12.943 69.179 33.098 1.00 29.32 309 ILE A C 1
ATOM 2228 O O . ILE A 1 286 ? -13.627 69.805 33.891 1.00 28.15 309 ILE A O 1
ATOM 2233 N N . HIS A 1 287 ? -12.384 69.745 32.024 1.00 27.69 310 HIS A N 1
ATOM 2234 C CA . HIS A 1 287 ? -12.581 71.160 31.705 1.00 26.99 310 HIS A CA 1
ATOM 2235 C C . HIS A 1 287 ? -13.402 71.252 30.424 1.00 27.30 310 HIS A C 1
ATOM 2236 O O . HIS A 1 287 ? -12.847 71.186 29.321 1.00 26.20 310 HIS A O 1
ATOM 2243 N N . ASP A 1 288 ? -14.720 71.400 30.556 1.00 26.01 311 ASP A N 1
ATOM 2244 C CA . ASP A 1 288 ? -15.618 71.520 29.394 1.00 26.03 311 ASP A CA 1
ATOM 2245 C C . ASP A 1 288 ? -15.774 72.969 28.918 1.00 24.81 311 ASP A C 1
ATOM 2246 O O . ASP A 1 288 ? -16.041 73.834 29.738 1.00 24.75 311 ASP A O 1
ATOM 2251 N N . MET A 1 289 ? -15.629 73.205 27.602 1.00 23.94 312 MET A N 1
ATOM 2252 C CA . MET A 1 289 ? -15.713 74.529 26.988 1.00 24.67 312 MET A CA 1
ATOM 2253 C C . MET A 1 289 ? -17.030 74.641 26.228 1.00 25.90 312 MET A C 1
ATOM 2254 O O . MET A 1 289 ? -17.123 74.307 25.029 1.00 23.94 312 MET A O 1
ATOM 2259 N N . LEU A 1 290 ? -18.045 75.112 26.943 1.00 26.18 313 LEU A N 1
ATOM 2260 C CA . LEU A 1 290 ? -19.437 75.086 26.461 1.00 28.63 313 LEU A CA 1
ATOM 2261 C C . LEU A 1 290 ? -19.958 76.425 25.931 1.00 29.55 313 LEU A C 1
ATOM 2262 O O . LEU A 1 290 ? -19.467 77.504 26.304 1.00 27.39 313 LEU A O 1
ATOM 2267 N N . TRP A 1 291 ? -20.943 76.331 25.031 1.00 30.16 314 TRP A N 1
ATOM 2268 C CA . TRP A 1 291 ? -21.812 77.453 24.647 1.00 28.84 314 TRP A CA 1
ATOM 2269 C C . TRP A 1 291 ? -23.256 77.074 24.985 1.00 28.57 314 TRP A C 1
ATOM 2270 O O . TRP A 1 291 ? -23.600 75.879 25.063 1.00 25.98 314 TRP A O 1
ATOM 2281 N N . VAL A 1 292 ? -24.083 78.093 25.222 1.00 30.08 315 VAL A N 1
ATOM 2282 C CA . VAL A 1 292 ? -25.478 77.897 25.648 1.00 30.24 315 VAL A CA 1
ATOM 2283 C C . VAL A 1 292 ? -26.327 79.011 25.095 1.00 30.83 315 VAL A C 1
ATOM 2284 O O . VAL A 1 292 ? -25.968 80.187 25.227 1.00 29.32 315 VAL A O 1
ATOM 2288 N N . SER A 1 293 ? -27.447 78.626 24.470 1.00 30.13 316 SER A N 1
ATOM 2289 C CA . SER A 1 293 ? -28.463 79.568 23.989 1.00 30.25 316 SER A CA 1
ATOM 2290 C C . SER A 1 293 ? -29.569 79.604 25.018 1.00 28.90 316 SER A C 1
ATOM 2291 O O . SER A 1 293 ? -29.861 78.596 25.633 1.00 30.07 316 SER A O 1
ATOM 2294 N N . GLY A 1 294 ? -30.185 80.755 25.213 1.00 29.96 317 GLY A N 1
ATOM 2295 C CA . GLY A 1 294 ? -31.290 80.839 26.134 1.00 32.46 317 GLY A CA 1
ATOM 2296 C C . GLY A 1 294 ? -32.167 82.051 25.969 1.00 33.77 317 GLY A C 1
ATOM 2297 O O . GLY A 1 294 ? -31.790 83.037 25.323 1.00 33.88 317 GLY A O 1
ATOM 2298 N N . THR A 1 295 ? -33.355 81.966 26.562 1.00 36.47 318 THR A N 1
ATOM 2299 C CA . THR A 1 295 ? -34.288 83.088 26.557 1.00 37.23 318 THR A CA 1
ATOM 2300 C C . THR A 1 295 ? -34.188 83.732 27.918 1.00 36.68 318 THR A C 1
ATOM 2301 O O . THR A 1 295 ? -33.879 83.074 28.913 1.00 36.25 318 THR A O 1
ATOM 2305 N N . VAL A 1 296 ? -34.468 85.023 27.954 1.00 37.60 319 VAL A N 1
ATOM 2306 C CA . VAL A 1 296 ? -34.397 85.787 29.163 1.00 40.79 319 VAL A CA 1
ATOM 2307 C C . VAL A 1 296 ? -35.786 86.279 29.517 1.00 42.04 319 VAL A C 1
ATOM 2308 O O . VAL A 1 296 ? -36.399 86.979 28.740 1.00 45.39 319 VAL A O 1
ATOM 2312 N N . SER A 1 297 ? -36.260 85.918 30.700 1.00 46.15 320 SER A N 1
ATOM 2313 C CA . SER A 1 297 ? -37.553 86.367 31.218 1.00 47.33 320 SER A CA 1
ATOM 2314 C C . SER A 1 297 ? -37.359 87.052 32.567 1.00 49.04 320 SER A C 1
ATOM 2315 O O . SER A 1 297 ? -36.284 86.977 33.161 1.00 44.23 320 SER A O 1
ATOM 2318 N N . ARG A 1 298 ? -38.417 87.701 33.040 1.00 49.80 321 ARG A N 1
ATOM 2319 C CA . ARG A 1 298 ? -38.449 88.316 34.353 1.00 52.42 321 ARG A CA 1
ATOM 2320 C C . ARG A 1 298 ? -39.661 87.821 35.143 1.00 59.34 321 ARG A C 1
ATOM 2321 O O . ARG A 1 298 ? -40.720 87.561 34.593 1.00 61.33 321 ARG A O 1
ATOM 2329 N N . ASN A 1 299 ? -39.481 87.710 36.448 1.00 67.74 322 ASN A N 1
ATOM 2330 C CA . ASN A 1 299 ? -40.488 87.165 37.332 1.00 72.23 322 ASN A CA 1
ATOM 2331 C C . ASN A 1 299 ? -40.265 87.800 38.716 1.00 68.21 322 ASN A C 1
ATOM 2332 O O . ASN A 1 299 ? -40.218 87.113 39.734 1.00 77.92 322 ASN A O 1
ATOM 2337 N N . GLY A 1 300 ? -40.116 89.120 38.740 1.00 61.01 323 GLY A N 1
ATOM 2338 C CA . GLY A 1 300 ? -39.424 89.797 39.842 1.00 58.10 323 GLY A CA 1
ATOM 2339 C C . GLY A 1 300 ? -37.931 89.912 39.523 1.00 57.63 323 GLY A C 1
ATOM 2340 O O . GLY A 1 300 ? -37.422 91.016 39.324 1.00 57.72 323 GLY A O 1
ATOM 2341 N N . SER A 1 301 ? -37.222 88.782 39.455 1.00 51.18 324 SER A N 1
ATOM 2342 C CA . SER A 1 301 ? -35.807 88.790 39.039 1.00 47.95 324 SER A CA 1
ATOM 2343 C C . SER A 1 301 ? -35.605 88.147 37.667 1.00 45.90 324 SER A C 1
ATOM 2344 O O . SER A 1 301 ? -36.334 87.230 37.261 1.00 50.44 324 SER A O 1
ATOM 2347 N N . VAL A 1 302 ? -34.607 88.645 36.957 1.00 39.79 325 VAL A N 1
ATOM 2348 C CA . VAL A 1 302 ? -34.315 88.185 35.612 1.00 38.88 325 VAL A CA 1
ATOM 2349 C C . VAL A 1 302 ? -33.663 86.788 35.626 1.00 37.63 325 VAL A C 1
ATOM 2350 O O . VAL A 1 302 ? -32.957 86.407 36.564 1.00 37.11 325 VAL A O 1
ATOM 2354 N N . SER A 1 303 ? -33.943 86.028 34.580 1.00 37.67 326 SER A N 1
ATOM 2355 C CA . SER A 1 303 ? -33.548 84.639 34.473 1.00 38.96 326 SER A CA 1
ATOM 2356 C C . SER A 1 303 ? -33.131 84.302 33.038 1.00 38.94 326 SER A C 1
ATOM 2357 O O . SER A 1 303 ? -33.811 84.708 32.094 1.00 35.15 326 SER A O 1
ATOM 2360 N N . PHE A 1 304 ? -32.030 83.557 32.893 1.00 36.33 327 PHE A N 1
ATOM 2361 C CA . PHE A 1 304 ? -31.574 83.025 31.613 1.00 35.13 327 PHE A CA 1
ATOM 2362 C C . PHE A 1 304 ? -31.989 81.561 31.583 1.00 34.54 327 PHE A C 1
ATOM 2363 O O . PHE A 1 304 ? -31.641 80.808 32.472 1.00 34.97 327 PHE A O 1
ATOM 2371 N N . ASN A 1 305 ? -32.750 81.168 30.569 1.00 36.32 328 ASN A N 1
ATOM 2372 C CA . ASN A 1 305 ? -33.366 79.824 30.514 1.00 36.01 328 ASN A CA 1
ATOM 2373 C C . ASN A 1 305 ? -32.817 79.117 29.279 1.00 34.53 328 ASN A C 1
ATOM 2374 O O . ASN A 1 305 ? -33.205 79.451 28.154 1.00 35.67 328 ASN A O 1
ATOM 2379 N N . PRO A 1 306 ? -31.868 78.193 29.476 1.00 33.53 329 PRO A N 1
ATOM 2380 C CA . PRO A 1 306 ? -31.259 77.495 28.343 1.00 35.28 329 PRO A CA 1
ATOM 2381 C C . PRO A 1 306 ? -32.253 76.739 27.444 1.00 37.83 329 PRO A C 1
ATOM 2382 O O . PRO A 1 306 ? -33.083 75.977 27.955 1.00 37.62 329 PRO A O 1
ATOM 2386 N N . ASN A 1 307 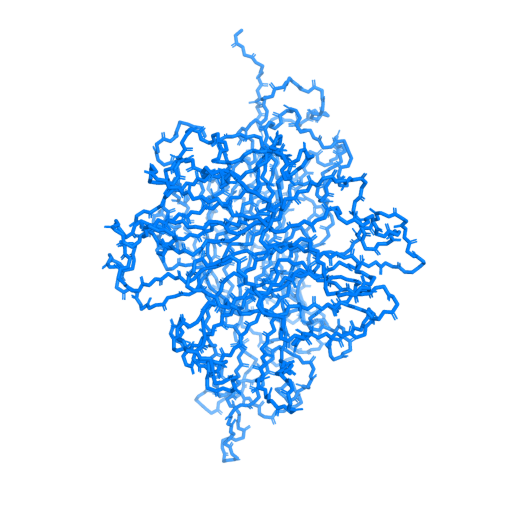? -32.132 76.906 26.128 1.00 37.89 330 ASN A N 1
ATOM 2387 C CA . ASN A 1 307 ? -32.928 76.105 25.178 1.00 39.27 330 ASN A CA 1
ATOM 2388 C C . ASN A 1 307 ? -32.119 75.178 24.273 1.00 40.05 330 ASN A C 1
ATOM 2389 O O . ASN A 1 307 ? -32.704 74.316 23.617 1.00 37.57 330 ASN A O 1
ATOM 2394 N N . MET A 1 308 ? -30.797 75.368 24.224 1.00 36.69 331 MET A N 1
ATOM 2395 C CA . MET A 1 308 ? -29.880 74.435 23.577 1.00 34.97 331 MET A CA 1
ATOM 2396 C C . MET A 1 308 ? -28.443 74.748 24.026 1.00 35.78 331 MET A C 1
ATOM 2397 O O . MET A 1 308 ? -28.162 75.837 24.531 1.00 34.75 331 MET A O 1
ATOM 2402 N N . ALA A 1 309 ? -27.546 73.787 23.845 1.00 34.35 332 ALA A N 1
ATOM 2403 C CA . ALA A 1 309 ? -26.167 73.945 24.291 1.00 34.32 332 ALA A CA 1
ATOM 2404 C C . ALA A 1 309 ? -25.254 72.941 23.599 1.00 36.23 332 ALA A C 1
ATOM 2405 O O . ALA A 1 309 ? -25.697 71.855 23.146 1.00 34.11 332 ALA A O 1
ATOM 2407 N N . GLY A 1 310 ? -23.978 73.313 23.522 1.00 32.54 333 GLY A N 1
ATOM 2408 C CA . GLY A 1 310 ? -22.964 72.483 22.885 1.00 31.56 333 GLY A CA 1
ATOM 2409 C C . GLY A 1 310 ? -21.588 72.879 23.358 1.00 31.92 333 GLY A C 1
ATOM 2410 O O . GLY A 1 310 ? -21.458 73.570 24.379 1.00 28.75 333 GLY A O 1
ATOM 2411 N N . PHE A 1 311 ? -20.575 72.453 22.607 1.00 29.35 334 PHE A N 1
ATOM 2412 C CA . PHE A 1 311 ? -19.186 72.797 22.903 1.00 28.96 334 PHE A CA 1
ATOM 2413 C C . PHE A 1 311 ? -18.715 73.866 21.924 1.00 29.74 334 PHE A C 1
ATOM 2414 O O . PHE A 1 311 ? -18.951 73.755 20.717 1.00 31.40 334 PHE A O 1
ATOM 2422 N N . LEU A 1 312 ? -18.102 74.933 22.441 1.00 27.81 335 LEU A N 1
ATOM 2423 C CA . LEU A 1 312 ? -17.353 75.862 21.612 1.00 26.78 335 LEU A CA 1
ATOM 2424 C C . LEU A 1 312 ? -16.065 75.190 21.075 1.00 24.75 335 LEU A C 1
ATOM 2425 O O . LEU A 1 312 ? -15.574 75.511 19.964 1.00 24.92 335 LEU A O 1
ATOM 2430 N N . ASP A 1 313 ? -15.507 74.293 21.870 1.00 23.70 336 ASP A N 1
ATOM 2431 C CA . ASP A 1 313 ? -14.412 73.432 21.395 1.00 24.63 336 ASP A CA 1
ATOM 2432 C C . ASP A 1 313 ? -14.405 72.152 22.210 1.00 25.29 336 ASP A C 1
ATOM 2433 O O . ASP A 1 313 ? -14.401 72.199 23.447 1.00 26.86 336 ASP A O 1
ATOM 2438 N N . TRP A 1 314 ? -14.409 71.019 21.501 1.00 26.02 337 TRP A N 1
ATOM 2439 C CA . TRP A 1 314 ? -14.440 69.689 22.118 1.00 27.10 337 TRP A CA 1
ATOM 2440 C C . TRP A 1 314 ? -13.088 69.240 22.670 1.00 26.46 337 TRP A C 1
ATOM 2441 O O . TRP A 1 314 ? -13.018 68.201 23.334 1.00 27.27 337 TRP A O 1
ATOM 2452 N N . GLY A 1 315 ? -12.016 69.993 22.410 1.00 26.26 338 GLY A N 1
ATOM 2453 C CA . GLY A 1 315 ? -10.687 69.619 22.914 1.00 25.28 338 GLY A CA 1
ATOM 2454 C C . GLY A 1 315 ? -10.642 69.453 24.422 1.00 24.86 338 GLY A C 1
ATOM 2455 O O . GLY A 1 315 ? -11.221 70.265 25.173 1.00 24.23 338 GLY A O 1
ATOM 2456 N N . PHE A 1 316 ? -10.008 68.380 24.873 1.00 24.63 339 PHE A N 1
ATOM 2457 C CA . PHE A 1 316 ? -9.784 68.149 26.307 1.00 26.15 339 PHE A CA 1
ATOM 2458 C C . PHE A 1 316 ? -9.069 69.377 26.934 1.00 26.00 339 PHE A C 1
ATOM 2459 O O . PHE A 1 316 ? -9.505 69.871 27.974 1.00 25.97 339 PHE A O 1
ATOM 2467 N N . SER A 1 317 ? -8.053 69.891 26.239 1.00 25.04 340 SER A N 1
ATOM 2468 C CA . SER A 1 317 ? -7.222 71.002 26.712 1.00 24.27 340 SER A CA 1
ATOM 2469 C C . SER A 1 317 ? -7.766 72.389 26.331 1.00 24.21 340 SER A C 1
ATOM 2470 O O . SER A 1 317 ? -7.145 73.401 26.651 1.00 26.03 340 SER A O 1
ATOM 2473 N N . SER A 1 318 ? -8.910 72.423 25.656 1.00 23.04 341 SER A N 1
ATOM 2474 C CA . SER A 1 318 ? -9.573 73.642 25.241 1.00 24.52 341 SER A CA 1
ATOM 2475 C C . SER A 1 318 ? -10.458 74.169 26.346 1.00 24.54 341 SER A C 1
ATOM 2476 O O . SER A 1 318 ? -11.242 73.406 26.892 1.00 23.55 341 SER A O 1
ATOM 2479 N N . TYR A 1 319 ? -10.356 75.467 26.661 1.00 23.62 342 TYR A N 1
ATOM 2480 C CA . TYR A 1 319 ? -11.037 76.038 27.828 1.00 23.20 342 TYR A CA 1
ATOM 2481 C C . TYR A 1 319 ? -11.010 77.567 27.849 1.00 23.05 342 TYR A C 1
ATOM 2482 O O . TYR A 1 319 ? -10.393 78.186 26.991 1.00 22.00 342 TYR A O 1
ATOM 2491 N N . ALA A 1 320 ? -11.751 78.155 28.795 1.00 22.21 343 ALA A N 1
ATOM 2492 C CA . ALA A 1 320 ? -11.535 79.540 29.228 1.00 22.09 343 ALA A CA 1
ATOM 2493 C C . ALA A 1 320 ? -11.724 80.562 28.144 1.00 22.24 343 ALA A C 1
ATOM 2494 O O . ALA A 1 320 ? -11.046 81.584 28.157 1.00 23.72 343 ALA A O 1
ATOM 2496 N N . ALA A 1 321 ? -12.644 80.321 27.205 1.00 21.24 344 ALA A N 1
ATOM 2497 C CA . ALA A 1 321 ? -12.775 81.227 26.068 1.00 20.95 344 ALA A CA 1
ATOM 2498 C C . ALA A 1 321 ? -13.139 82.644 26.485 1.00 21.10 344 ALA A C 1
ATOM 2499 O O . ALA A 1 321 ? -13.969 82.849 27.377 1.00 21.33 344 ALA A O 1
ATOM 2501 N N . ALA A 1 322 ? -12.478 83.609 25.856 1.00 21.31 345 ALA A N 1
ATOM 2502 C CA . ALA A 1 322 ? -12.807 84.996 26.001 1.00 22.70 345 ALA A CA 1
ATOM 2503 C C . ALA A 1 322 ? -13.021 85.580 24.630 1.00 24.25 345 ALA A C 1
ATOM 2504 O O . ALA A 1 322 ? -12.143 85.539 23.754 1.00 22.68 345 ALA A O 1
ATOM 2506 N N . GLY A 1 323 ? -14.155 86.241 24.511 1.00 24.28 346 GLY A N 1
ATOM 2507 C CA . GLY A 1 323 ? -14.617 86.840 23.277 1.00 25.67 346 GLY A CA 1
ATOM 2508 C C . GLY A 1 323 ? -15.011 88.279 23.536 1.00 24.49 346 GLY A C 1
ATOM 2509 O O . GLY A 1 323 ? -15.099 88.717 24.682 1.00 24.56 346 GLY A O 1
ATOM 2510 N N . LYS A 1 324 ? -15.228 89.018 22.467 1.00 24.95 347 LYS A N 1
ATOM 2511 C CA . LYS A 1 324 ? -15.576 90.417 22.567 1.00 25.21 347 LYS A CA 1
ATOM 2512 C C . LYS A 1 324 ? -16.294 90.845 21.305 1.00 26.29 347 LYS A C 1
ATOM 2513 O O . LYS A 1 324 ? -15.983 90.365 20.217 1.00 25.83 347 LYS A O 1
ATOM 2519 N N . VAL A 1 325 ? -17.202 91.796 21.467 1.00 27.15 348 VAL A N 1
ATOM 2520 C CA . VAL A 1 325 ? -17.810 92.511 20.359 1.00 26.81 348 VAL A CA 1
ATOM 2521 C C . VAL A 1 325 ? -16.734 93.231 19.583 1.00 26.10 348 VAL A C 1
ATOM 2522 O O . VAL A 1 325 ? -15.896 93.934 20.158 1.00 26.76 348 VAL A O 1
ATOM 2526 N N . LEU A 1 326 ? -16.752 93.046 18.268 1.00 25.39 349 LEU A N 1
ATOM 2527 C CA . LEU A 1 326 ? -15.865 93.788 17.361 1.00 27.53 349 LEU A CA 1
ATOM 2528 C C . LEU A 1 326 ? -16.766 94.559 16.399 1.00 28.11 349 LEU A C 1
ATOM 2529 O O . LEU A 1 326 ? -17.445 93.938 15.568 1.00 25.96 349 LEU A O 1
ATOM 2534 N N . PRO A 1 327 ? -16.806 95.893 16.521 1.00 30.14 350 PRO A N 1
ATOM 2535 C CA . PRO A 1 327 ? -17.765 96.584 15.662 1.00 32.46 350 PRO A CA 1
ATOM 2536 C C . PRO A 1 327 ? -17.323 96.680 14.196 1.00 31.93 350 PRO A C 1
ATOM 2537 O O . PRO A 1 327 ? -16.116 96.693 13.878 1.00 31.44 350 PRO A O 1
ATOM 2541 N N . SER A 1 328 ? -18.321 96.811 13.333 1.00 30.97 351 SER A N 1
ATOM 2542 C CA . SER A 1 328 ? -18.121 97.054 11.893 1.00 30.90 351 SER A CA 1
ATOM 2543 C C . SER A 1 328 ? -17.224 98.251 11.609 1.00 29.30 351 SER A C 1
ATOM 2544 O O . SER A 1 328 ? -16.559 98.282 10.590 1.00 30.53 351 SER A O 1
ATOM 2547 N N . THR A 1 329 ? -17.199 99.214 12.521 1.00 29.17 352 THR A N 1
ATOM 2548 C CA . THR A 1 329 ? -16.339 100.383 12.415 1.00 28.86 352 THR A CA 1
ATOM 2549 C C . THR A 1 329 ? -14.880 100.159 12.775 1.00 28.63 352 THR A C 1
ATOM 2550 O O . THR A 1 329 ? -14.061 101.067 12.591 1.00 28.36 352 THR A O 1
ATOM 2554 N N . SER A 1 330 ? -14.534 98.983 13.294 1.00 27.79 353 SER A N 1
ATOM 2555 C CA . SER A 1 330 ? -13.130 98.697 13.616 1.00 28.29 353 SER A CA 1
ATOM 2556 C C . SER A 1 330 ? -12.225 98.730 12.390 1.00 29.09 353 SER A C 1
ATOM 2557 O O . SER A 1 330 ? -12.699 98.590 11.262 1.00 27.95 353 SER A O 1
ATOM 2560 N N . LEU A 1 331 ? -10.921 98.928 12.611 1.00 29.32 354 LEU A N 1
ATOM 2561 C CA . LEU A 1 331 ? -9.949 98.811 11.537 1.00 31.61 354 LEU A CA 1
ATOM 2562 C C . LEU A 1 331 ? -10.041 97.476 10.783 1.00 32.51 354 LEU A C 1
ATOM 2563 O O . LEU A 1 331 ? -10.167 97.488 9.562 1.00 32.42 354 LEU A O 1
ATOM 2568 N N . PRO A 1 332 ? -10.014 96.323 11.487 1.00 32.91 355 PRO A N 1
ATOM 2569 C CA . PRO A 1 332 ? -10.159 95.065 10.721 1.00 31.78 355 PRO A CA 1
ATOM 2570 C C . PRO A 1 332 ? -11.450 94.974 9.905 1.00 31.96 355 PRO A C 1
ATOM 2571 O O . PRO A 1 332 ? -11.418 94.596 8.713 1.00 30.30 355 PRO A O 1
ATOM 2575 N N . SER A 1 333 ? -12.565 95.285 10.552 1.00 31.56 356 SER A N 1
ATOM 2576 C CA . SER A 1 333 ? -13.891 95.169 9.918 1.00 33.09 356 SER A CA 1
ATOM 2577 C C . SER A 1 333 ? -14.106 96.144 8.737 1.00 31.99 356 SER A C 1
ATOM 2578 O O . SER A 1 333 ? -14.761 95.800 7.758 1.00 29.75 356 SER A O 1
ATOM 2581 N N . THR A 1 334 ? -13.559 97.349 8.858 1.00 33.01 357 THR A N 1
ATOM 2582 C CA . THR A 1 334 ? -13.550 98.325 7.776 1.00 35.63 357 THR A CA 1
ATOM 2583 C C . THR A 1 334 ? -12.788 97.794 6.555 1.00 36.93 357 THR A C 1
ATOM 2584 O O . THR A 1 334 ? -13.256 97.951 5.427 1.00 37.09 357 THR A O 1
ATOM 2588 N N . LYS A 1 335 ? -11.652 97.129 6.763 1.00 35.11 358 LYS A N 1
ATOM 2589 C CA . LYS A 1 335 ? -10.916 96.530 5.636 1.00 34.33 358 LYS A CA 1
ATOM 2590 C C . LYS A 1 335 ? -11.644 95.353 5.010 1.00 34.30 358 LYS A C 1
ATOM 2591 O O . LYS A 1 335 ? -11.609 95.186 3.800 1.00 36.94 358 LYS A O 1
ATOM 2597 N N . SER A 1 336 ? -12.277 94.516 5.810 1.00 31.71 359 SER A N 1
ATOM 2598 C CA . SER A 1 336 ? -12.852 93.289 5.283 1.00 31.78 359 SER A CA 1
ATOM 2599 C C . SER A 1 336 ? -14.328 93.423 4.935 1.00 32.30 359 SER A C 1
ATOM 2600 O O . SER A 1 336 ? -14.926 92.484 4.433 1.00 34.22 359 SER A O 1
ATOM 2603 N N . GLY A 1 337 ? -14.919 94.565 5.259 1.00 34.51 360 GLY A N 1
ATOM 2604 C CA . GLY A 1 337 ? -16.334 94.795 5.087 1.00 34.13 360 GLY A CA 1
ATOM 2605 C C . GLY A 1 337 ? -17.224 93.993 6.007 1.00 36.01 360 GLY A C 1
ATOM 2606 O O . GLY A 1 337 ? -18.383 93.795 5.679 1.00 34.75 360 GLY A O 1
ATOM 2607 N N . ALA A 1 338 ? -16.725 93.540 7.165 1.00 33.94 361 ALA A N 1
ATOM 2608 C CA . ALA A 1 338 ? -17.552 92.718 8.060 1.00 30.57 361 ALA A CA 1
ATOM 2609 C C . ALA A 1 338 ? -18.638 93.552 8.748 1.00 28.11 361 ALA A C 1
ATOM 2610 O O . ALA A 1 338 ? -18.427 94.721 9.015 1.00 26.96 361 ALA A O 1
ATOM 2612 N N . PRO A 1 339 ? -19.777 92.935 9.096 1.00 27.94 362 PRO A N 1
ATOM 2613 C CA . PRO A 1 339 ? -20.694 93.598 9.999 1.00 31.17 362 PRO A CA 1
ATOM 2614 C C . PRO A 1 339 ? -20.154 93.472 11.448 1.00 33.69 362 PRO A C 1
ATOM 2615 O O . PRO A 1 339 ? -19.031 92.952 11.655 1.00 31.26 362 PRO A O 1
ATOM 2619 N N . ASP A 1 340 ? -20.926 93.954 12.422 1.00 32.60 363 ASP A N 1
ATOM 2620 C CA . ASP A 1 340 ? -20.583 93.746 13.849 1.00 30.99 363 ASP A CA 1
ATOM 2621 C C . ASP A 1 340 ? -20.407 92.247 14.088 1.00 29.68 363 ASP A C 1
ATOM 2622 O O . ASP A 1 340 ? -21.184 91.422 13.587 1.00 28.36 363 ASP A O 1
ATOM 2627 N N . ARG A 1 341 ? -19.366 91.884 14.830 1.00 29.19 364 ARG A N 1
ATOM 2628 C CA . ARG A 1 341 ? -19.058 90.469 15.086 1.00 27.03 364 ARG A CA 1
ATOM 2629 C C . ARG A 1 341 ? -18.850 90.249 16.563 1.00 26.74 364 ARG A C 1
ATOM 2630 O O . ARG A 1 341 ? -18.679 91.204 17.302 1.00 26.32 364 ARG A O 1
ATOM 2638 N N . PHE A 1 342 ? -18.920 88.986 16.975 1.00 27.58 365 PHE A N 1
ATOM 2639 C CA . PHE A 1 342 ? -18.440 88.536 18.257 1.00 27.31 365 PHE A CA 1
ATOM 2640 C C . PHE A 1 342 ? -17.299 87.539 18.004 1.00 27.62 365 PHE A C 1
ATOM 2641 O O . PHE A 1 342 ? -17.528 86.428 17.504 1.00 27.03 365 PHE A O 1
ATOM 2649 N N . ILE A 1 343 ? -16.075 87.960 18.339 1.00 24.92 366 ILE A N 1
ATOM 2650 C CA . ILE A 1 343 ? -14.872 87.170 18.099 1.00 23.45 366 ILE A CA 1
ATOM 2651 C C . ILE A 1 343 ? -14.482 86.519 19.419 1.00 24.35 366 ILE A C 1
ATOM 2652 O O . ILE A 1 343 ? -14.311 87.226 20.425 1.00 25.05 366 ILE A O 1
ATOM 2657 N N . SER A 1 344 ? -14.365 85.190 19.425 1.00 23.50 367 SER A N 1
ATOM 2658 C CA . SER A 1 344 ? -13.944 84.409 20.588 1.00 24.64 367 SER A CA 1
ATOM 2659 C C . SER A 1 344 ? -12.596 83.694 20.355 1.00 24.76 367 SER A C 1
ATOM 2660 O O . SER A 1 344 ? -12.388 83.033 19.311 1.00 23.85 367 SER A O 1
ATOM 2663 N N . TYR A 1 345 ? -11.691 83.857 21.324 1.00 24.55 368 TYR A N 1
ATOM 2664 C CA . TYR A 1 345 ? -10.443 83.108 21.415 1.00 22.76 368 TYR A CA 1
ATOM 2665 C C . TYR A 1 345 ? -10.567 82.080 22.516 1.00 22.44 368 TYR A C 1
ATOM 2666 O O . TYR A 1 345 ? -10.713 82.415 23.700 1.00 24.20 368 TYR A O 1
ATOM 2675 N N . VAL A 1 346 ? -10.482 80.822 22.130 1.00 22.91 369 VAL A N 1
ATOM 2676 C CA . VAL A 1 346 ? -10.408 79.704 23.055 1.00 22.22 369 VAL A CA 1
ATOM 2677 C C . VAL A 1 346 ? -8.950 79.464 23.472 1.00 22.88 369 VAL A C 1
ATOM 2678 O O . VAL A 1 346 ? -8.055 79.589 22.657 1.00 22.83 369 VAL A O 1
ATOM 2682 N N . TRP A 1 347 ? -8.734 79.108 24.733 1.00 21.56 370 TRP A N 1
ATOM 2683 C CA . TRP A 1 347 ? -7.406 78.760 25.232 1.00 22.45 370 TRP A CA 1
ATOM 2684 C C . TRP A 1 347 ? -7.156 77.280 24.984 1.00 21.65 370 TRP A C 1
ATOM 2685 O O . TRP A 1 347 ? -8.030 76.463 25.251 1.00 22.40 370 TRP A O 1
ATOM 2696 N N . LEU A 1 348 ? -5.951 76.949 24.531 1.00 21.37 371 LEU A N 1
ATOM 2697 C CA . LEU A 1 348 ? -5.479 75.561 24.479 1.00 21.04 371 LEU A CA 1
ATOM 2698 C C . LEU A 1 348 ? -4.321 75.442 25.454 1.00 21.72 371 LEU A C 1
ATOM 2699 O O . LEU A 1 348 ? -3.182 75.837 25.150 1.00 21.92 371 LEU A O 1
ATOM 2704 N N . SER A 1 349 ? -4.625 74.939 26.647 1.00 21.23 372 SER A N 1
ATOM 2705 C CA . SER A 1 349 ? -3.616 74.715 27.651 1.00 21.93 372 SER A CA 1
ATOM 2706 C C . SER A 1 349 ? -2.536 73.772 27.128 1.00 21.55 372 SER A C 1
ATOM 2707 O O . SER A 1 349 ? -2.845 72.737 26.515 1.00 20.64 372 SER A O 1
ATOM 2710 N N . GLY A 1 350 ? -1.285 74.129 27.378 1.00 22.71 373 GLY A N 1
ATOM 2711 C CA . GLY A 1 350 ? -0.142 73.377 26.851 1.00 24.52 373 GLY A CA 1
ATOM 2712 C C . GLY A 1 350 ? 0.239 72.140 27.652 1.00 26.02 373 GLY A C 1
ATOM 2713 O O . GLY A 1 350 ? 0.998 71.313 27.150 1.00 26.46 373 GLY A O 1
ATOM 2714 N N . ASP A 1 351 ? -0.249 72.025 28.897 1.00 24.90 374 ASP A N 1
ATOM 2715 C CA . ASP A 1 351 ? 0.254 71.026 29.821 1.00 25.44 374 ASP A CA 1
ATOM 2716 C C . ASP A 1 351 ? -0.857 70.351 30.637 1.00 25.72 374 ASP A C 1
ATOM 2717 O O . ASP A 1 351 ? -0.674 70.053 31.822 1.00 25.02 374 ASP A O 1
ATOM 2722 N N . LEU A 1 352 ? -2.002 70.117 29.999 1.00 26.20 375 LEU A N 1
ATOM 2723 C CA . LEU A 1 352 ? -3.130 69.453 30.649 1.00 27.62 375 LEU A CA 1
ATOM 2724 C C . LEU A 1 352 ? -3.526 70.180 31.950 1.00 27.81 375 LEU A C 1
ATOM 2725 O O . LEU A 1 352 ? -3.732 69.561 33.001 1.00 27.21 375 LEU A O 1
ATOM 2730 N N . PHE A 1 353 ? -3.628 71.505 31.861 1.00 25.52 376 PHE A N 1
ATOM 2731 C CA . PHE A 1 353 ? -3.949 72.324 33.026 1.00 27.31 376 PHE A CA 1
ATOM 2732 C C . PHE A 1 353 ? -2.995 72.033 34.188 1.00 27.44 376 PHE A C 1
ATOM 2733 O O . PHE A 1 353 ? -3.411 71.848 35.312 1.00 26.15 376 PHE A O 1
ATOM 2741 N N . GLU A 1 354 ? -1.710 71.958 33.850 1.00 28.60 377 GLU A N 1
ATOM 2742 C CA . GLU A 1 354 ? -0.613 71.685 34.786 1.00 31.20 377 GLU A CA 1
ATOM 2743 C C . GLU A 1 354 ? -0.647 70.290 35.396 1.00 31.73 377 GLU A C 1
ATOM 2744 O O . GLU A 1 354 ? -0.146 70.094 36.482 1.00 32.36 377 GLU A O 1
ATOM 2750 N N . GLN A 1 355 ? -1.206 69.322 34.678 1.00 33.12 378 GLN A N 1
ATOM 2751 C CA . GLN A 1 355 ? -1.165 67.908 35.095 1.00 34.01 378 GLN A CA 1
ATOM 2752 C C . GLN A 1 355 ? -0.156 67.065 34.286 1.00 34.74 378 GLN A C 1
ATOM 2753 O O . GLN A 1 355 ? 0.109 65.927 34.648 1.00 36.92 378 GLN A O 1
ATOM 2759 N N . ALA A 1 356 ? 0.421 67.617 33.220 1.00 32.92 379 ALA A N 1
ATOM 2760 C CA . ALA A 1 356 ? 1.297 66.844 32.334 1.00 35.27 379 ALA A CA 1
ATOM 2761 C C . ALA A 1 356 ? 2.711 66.718 32.885 1.00 38.63 379 ALA A C 1
ATOM 2762 O O . ALA A 1 356 ? 3.661 67.370 32.403 1.00 43.41 379 ALA A O 1
ATOM 2764 N N . GLU A 1 357 ? 2.862 65.828 33.851 1.00 37.07 380 GLU A N 1
ATOM 2765 C CA . GLU A 1 357 ? 4.135 65.679 34.562 1.00 37.90 380 GLU A CA 1
ATOM 2766 C C . GLU A 1 357 ? 5.300 65.172 33.693 1.00 32.70 380 GLU A C 1
ATOM 2767 O O . GLU A 1 357 ? 5.178 64.165 32.993 1.00 32.58 380 GLU A O 1
ATOM 2773 N N . GLY A 1 358 ? 6.426 65.872 33.759 1.00 30.50 381 GLY A N 1
ATOM 2774 C CA . GLY A 1 358 ? 7.621 65.518 32.993 1.00 30.79 381 GLY A CA 1
ATOM 2775 C C . GLY A 1 358 ? 7.716 66.049 31.568 1.00 30.77 381 GLY A C 1
ATOM 2776 O O . GLY A 1 358 ? 8.680 65.727 30.857 1.00 34.76 381 GLY A O 1
ATOM 2777 N N . PHE A 1 359 ? 6.741 66.854 31.131 1.00 29.85 382 PHE A N 1
ATOM 2778 C CA . PHE A 1 359 ? 6.799 67.490 29.808 1.00 29.17 382 PHE A CA 1
ATOM 2779 C C . PHE A 1 359 ? 8.063 68.373 29.744 1.00 28.22 382 PHE A C 1
ATOM 2780 O O . PHE A 1 359 ? 8.433 68.996 30.729 1.00 27.71 382 PHE A O 1
ATOM 2788 N N . PRO A 1 360 ? 8.747 68.419 28.590 1.00 26.98 383 PRO A N 1
ATOM 2789 C CA . PRO A 1 360 ? 10.002 69.169 28.529 1.00 26.65 383 PRO A CA 1
ATOM 2790 C C . PRO A 1 360 ? 9.799 70.701 28.397 1.00 27.21 383 PRO A C 1
ATOM 2791 O O . PRO A 1 360 ? 10.103 71.316 27.365 1.00 24.39 383 PRO A O 1
ATOM 2795 N N . THR A 1 361 ? 9.336 71.297 29.490 1.00 27.78 384 THR A N 1
ATOM 2796 C CA . THR A 1 361 ? 8.898 72.691 29.510 1.00 28.39 384 THR A CA 1
ATOM 2797 C C . THR A 1 361 ? 10.086 73.629 29.416 1.00 27.20 384 THR A C 1
ATOM 2798 O O . THR A 1 361 ? 10.066 74.567 28.613 1.00 24.84 384 THR A O 1
ATOM 2802 N N . ASN A 1 362 ? 11.158 73.336 30.146 1.00 26.90 385 ASN A N 1
ATOM 2803 C CA . ASN A 1 362 ? 12.346 74.196 30.078 1.00 29.15 385 ASN A CA 1
ATOM 2804 C C . ASN A 1 362 ? 13.011 74.159 28.715 1.00 27.36 385 ASN A C 1
ATOM 2805 O O . ASN A 1 362 ? 13.591 75.153 28.299 1.00 27.40 385 ASN A O 1
ATOM 2810 N N . GLN A 1 363 ? 12.879 73.030 28.024 1.00 26.34 386 GLN A N 1
ATOM 2811 C CA . GLN A 1 363 ? 13.424 72.863 26.673 1.00 25.73 386 GLN A CA 1
ATOM 2812 C C . GLN A 1 363 ? 12.591 73.653 25.671 1.00 24.82 386 GLN A C 1
ATOM 2813 O O . GLN A 1 363 ? 13.122 74.346 24.802 1.00 25.17 386 GLN A O 1
ATOM 2819 N N . GLN A 1 364 ? 11.275 73.552 25.792 1.00 24.35 387 GLN A N 1
ATOM 2820 C CA . GLN A 1 364 ? 10.395 74.280 24.891 1.00 25.40 387 GLN A CA 1
ATOM 2821 C C . GLN A 1 364 ? 10.455 75.784 25.182 1.00 23.98 387 GLN A C 1
ATOM 2822 O O . GLN A 1 364 ? 10.499 76.586 24.267 1.00 23.63 387 GLN A O 1
ATOM 2828 N N . ASN A 1 365 ? 10.490 76.153 26.455 1.00 23.46 388 ASN A N 1
ATOM 2829 C CA . ASN A 1 365 ? 10.497 77.545 26.865 1.00 25.19 388 ASN A CA 1
ATOM 2830 C C . ASN A 1 365 ? 9.243 78.329 26.427 1.00 24.35 388 ASN A C 1
ATOM 2831 O O . ASN A 1 365 ? 9.288 79.555 26.334 1.00 24.91 388 ASN A O 1
ATOM 2836 N N . TRP A 1 366 ? 8.146 77.616 26.163 1.00 23.59 389 TRP A N 1
ATOM 2837 C CA . TRP A 1 366 ? 6.819 78.209 26.056 1.00 22.92 389 TRP A CA 1
ATOM 2838 C C . TRP A 1 366 ? 5.808 77.106 26.336 1.00 23.52 389 TRP A C 1
ATOM 2839 O O . TRP A 1 366 ? 6.130 75.915 26.266 1.00 21.62 389 TRP A O 1
ATOM 2850 N N . THR A 1 367 ? 4.595 77.527 26.677 1.00 22.78 390 THR A N 1
ATOM 2851 C CA . THR A 1 367 ? 3.535 76.626 27.100 1.00 22.97 390 THR A CA 1
ATOM 2852 C C . THR A 1 367 ? 2.198 77.253 26.752 1.00 22.63 390 THR A C 1
ATOM 2853 O O . THR A 1 367 ? 1.895 78.355 27.212 1.00 22.00 390 THR A O 1
ATOM 2857 N N . GLY A 1 368 ? 1.405 76.536 25.950 1.00 22.17 391 GLY A N 1
ATOM 2858 C CA . GLY A 1 368 ? 0.089 76.966 25.566 1.00 22.70 391 GLY A CA 1
ATOM 2859 C C . GLY A 1 368 ? -0.009 77.872 24.341 1.00 23.06 391 GLY A C 1
ATOM 2860 O O . GLY A 1 368 ? 0.975 78.479 23.876 1.00 21.61 391 GLY A O 1
ATOM 2861 N N . THR A 1 369 ? -1.237 77.983 23.851 1.00 21.57 392 THR A N 1
ATOM 2862 C CA . THR A 1 369 ? -1.572 78.921 22.799 1.00 21.89 392 THR A CA 1
ATOM 2863 C C . THR A 1 369 ? -3.039 79.275 22.928 1.00 21.68 392 THR A C 1
ATOM 2864 O O . THR A 1 369 ? -3.780 78.565 23.615 1.00 20.98 392 THR A O 1
ATOM 2868 N N . LEU A 1 370 ? -3.443 80.380 22.290 1.00 21.27 393 LEU A N 1
ATOM 2869 C CA . LEU A 1 370 ? -4.844 80.588 21.995 1.00 22.03 393 LEU A CA 1
ATOM 2870 C C . LEU A 1 370 ? -5.120 79.917 20.664 1.00 22.80 393 LEU A C 1
ATOM 2871 O O . LEU A 1 370 ? -4.217 79.797 19.811 1.00 20.91 393 LEU A O 1
ATOM 2876 N N . LEU A 1 371 ? -6.361 79.492 20.481 1.00 21.69 394 LEU A N 1
ATOM 2877 C CA . LEU A 1 371 ? -6.805 79.005 19.171 1.00 23.33 394 LEU A CA 1
ATOM 2878 C C . LEU A 1 371 ? -7.104 80.177 18.220 1.00 23.86 394 LEU A C 1
ATOM 2879 O O . LEU A 1 371 ? -7.050 81.362 18.608 1.00 22.62 394 LEU A O 1
ATOM 2884 N N . LEU A 1 372 ? -7.358 79.855 16.953 1.00 24.37 395 LEU A N 1
ATOM 2885 C CA . LEU A 1 372 ? -7.649 80.870 15.957 1.00 23.93 395 LEU A CA 1
ATOM 2886 C C . LEU A 1 372 ? -8.893 81.687 16.404 1.00 22.67 395 LEU A C 1
ATOM 2887 O O . LEU A 1 372 ? -9.824 81.126 16.978 1.00 21.05 395 LEU A O 1
ATOM 2892 N N . PRO A 1 373 ? -8.904 82.999 16.141 1.00 21.96 396 PRO A N 1
ATOM 2893 C CA . PRO A 1 373 ? -10.103 83.762 16.473 1.00 22.30 396 PRO A CA 1
ATOM 2894 C C . PRO A 1 373 ? -11.286 83.178 15.729 1.00 24.26 396 PRO A C 1
ATOM 2895 O O . PRO A 1 373 ? -11.147 82.841 14.534 1.00 25.76 396 PRO A O 1
ATOM 2899 N N . ARG A 1 374 ? -12.426 83.055 16.409 1.00 23.88 397 ARG A N 1
ATOM 2900 C CA . ARG A 1 374 ? -13.626 82.476 15.812 1.00 23.30 397 ARG A CA 1
ATOM 2901 C C . ARG A 1 374 ? -14.783 83.494 15.819 1.00 26.86 397 ARG A C 1
ATOM 2902 O O . ARG A 1 374 ? -15.030 84.171 16.831 1.00 23.43 397 ARG A O 1
ATOM 2910 N N . GLU A 1 375 ? -15.446 83.609 14.664 1.00 26.03 398 GLU A N 1
ATOM 2911 C CA . GLU A 1 375 ? -16.723 84.315 14.533 1.00 26.87 398 GLU A CA 1
ATOM 2912 C C . GLU A 1 375 ? -17.834 83.424 15.055 1.00 26.63 398 GLU A C 1
ATOM 2913 O O . GLU A 1 375 ? -17.895 82.234 14.716 1.00 25.76 398 GLU A O 1
ATOM 2919 N N . LEU A 1 376 ? -18.673 83.992 15.933 1.00 26.75 399 LEU A N 1
ATOM 2920 C CA . LEU A 1 376 ? -19.874 83.316 16.403 1.00 28.28 399 LEU A CA 1
ATOM 2921 C C . LEU A 1 376 ? -21.109 84.010 15.818 1.00 29.98 399 LEU A C 1
ATOM 2922 O O . LEU A 1 376 ? -21.165 85.262 15.740 1.00 29.14 399 LEU A O 1
ATOM 2927 N N . ARG A 1 377 ? -22.070 83.201 15.372 1.00 30.50 400 ARG A N 1
ATOM 2928 C CA . ARG A 1 377 ? -23.326 83.722 14.771 1.00 31.10 400 ARG A CA 1
ATOM 2929 C C . ARG A 1 377 ? -24.414 82.671 14.881 1.00 30.00 400 ARG A C 1
ATOM 2930 O O . ARG A 1 377 ? -24.133 81.514 15.192 1.00 26.09 400 ARG A O 1
ATOM 2938 N N . VAL A 1 378 ? -25.657 83.069 14.614 1.00 31.15 401 VAL A N 1
ATOM 2939 C CA . VAL A 1 378 ? -26.751 82.094 14.597 1.00 31.37 401 VAL A CA 1
ATOM 2940 C C . VAL A 1 378 ? -26.674 81.366 13.256 1.00 30.98 401 VAL A C 1
ATOM 2941 O O . VAL A 1 378 ? -26.618 82.014 12.226 1.00 29.28 401 VAL A O 1
ATOM 2945 N N . LEU A 1 379 ? -26.584 80.040 13.285 1.00 31.71 402 LEU A N 1
ATOM 2946 C CA . LEU A 1 379 ? -26.472 79.264 12.056 1.00 37.85 402 LEU A CA 1
ATOM 2947 C C . LEU A 1 379 ? -27.797 78.557 11.834 1.00 38.69 402 LEU A C 1
ATOM 2948 O O . LEU A 1 379 ? -28.330 77.940 12.767 1.00 37.97 402 LEU A O 1
ATOM 2953 N N . TYR A 1 380 ? -28.320 78.646 10.610 1.00 41.59 403 TYR A N 1
ATOM 2954 C CA . TYR A 1 380 ? -29.536 77.900 10.246 1.00 43.01 403 TYR A CA 1
ATOM 2955 C C . TYR A 1 380 ? -29.209 76.744 9.324 1.00 42.86 403 TYR A C 1
ATOM 2956 O O . TYR A 1 380 ? -28.411 76.893 8.403 1.00 45.20 403 TYR A O 1
ATOM 2965 N N . ILE A 1 381 ? -29.808 75.592 9.607 1.00 42.03 404 ILE A N 1
ATOM 2966 C CA . ILE A 1 381 ? -29.656 74.413 8.787 1.00 44.72 404 ILE A CA 1
ATOM 2967 C C . ILE A 1 381 ? -31.022 74.112 8.138 1.00 47.05 404 ILE A C 1
ATOM 2968 O O . ILE A 1 381 ? -31.920 73.587 8.812 1.00 43.77 404 ILE A O 1
ATOM 2973 N N . PRO A 1 382 ? -31.188 74.452 6.839 1.00 47.09 405 PRO A N 1
ATOM 2974 C CA . PRO A 1 382 ? -32.498 74.220 6.201 1.00 48.07 405 PRO A CA 1
ATOM 2975 C C . PRO A 1 382 ? -32.666 72.815 5.613 1.00 47.35 405 PRO A C 1
ATOM 2976 O O . PRO A 1 382 ? -31.699 72.058 5.488 1.00 46.78 405 PRO A O 1
ATOM 2980 N N . ASN A 1 383 ? -33.911 72.476 5.285 1.00 48.93 406 ASN A N 1
ATOM 2981 C CA . ASN A 1 383 ? -34.234 71.276 4.503 1.00 47.70 406 ASN A CA 1
ATOM 2982 C C . ASN A 1 383 ? -33.814 69.972 5.179 1.00 47.89 406 ASN A C 1
ATOM 2983 O O . ASN A 1 383 ? -33.457 69.000 4.518 1.00 50.25 406 ASN A O 1
ATOM 2988 N N . VAL A 1 384 ? -33.888 69.957 6.501 1.00 49.06 407 VAL A N 1
ATOM 2989 C CA . VAL A 1 384 ? -33.579 68.777 7.295 1.00 48.83 407 VAL A CA 1
ATOM 2990 C C . VAL A 1 384 ? -34.854 67.956 7.385 1.00 51.40 407 VAL A C 1
ATOM 2991 O O . VAL A 1 384 ? -35.934 68.513 7.582 1.00 45.90 407 VAL A O 1
ATOM 2995 N N . VAL A 1 385 ? -34.704 66.636 7.296 1.00 52.43 408 VAL A N 1
ATOM 2996 C CA . VAL A 1 385 ? -35.826 65.720 7.343 1.00 55.14 408 VAL A CA 1
ATOM 2997 C C . VAL A 1 385 ? -36.346 65.666 8.770 1.00 56.21 408 VAL A C 1
ATOM 2998 O O . VAL A 1 385 ? -35.576 65.463 9.711 1.00 57.73 408 VAL A O 1
ATOM 3002 N N . ASP A 1 386 ? -37.663 65.835 8.898 1.00 53.20 409 ASP A N 1
ATOM 3003 C CA . ASP A 1 386 ? -38.329 65.908 10.177 1.00 51.55 409 ASP A CA 1
ATOM 3004 C C . ASP A 1 386 ? -38.506 64.508 10.749 1.00 53.05 409 ASP A C 1
ATOM 3005 O O . ASP A 1 386 ? -39.596 63.952 10.722 1.00 58.28 409 ASP A O 1
ATOM 3010 N N . ASN A 1 387 ? -37.424 63.956 11.288 1.00 53.06 410 ASN A N 1
ATOM 3011 C CA . ASN A 1 387 ? -37.432 62.631 11.911 1.00 52.12 410 ASN A CA 1
ATOM 3012 C C . ASN A 1 387 ? -36.914 62.749 13.348 1.00 51.67 410 ASN A C 1
ATOM 3013 O O . ASN A 1 387 ? -36.761 63.861 13.855 1.00 53.00 410 ASN A O 1
ATOM 3018 N N . ALA A 1 388 ? -36.696 61.609 14.006 1.00 49.11 411 ALA A N 1
ATOM 3019 C CA . ALA A 1 388 ? -36.164 61.550 15.364 1.00 49.67 411 ALA A CA 1
ATOM 3020 C C . ALA A 1 388 ? -34.835 62.322 15.514 1.00 52.18 411 ALA A C 1
ATOM 3021 O O . ALA A 1 388 ? -34.647 63.077 16.476 1.00 51.47 411 ALA A O 1
ATOM 3023 N N . LEU A 1 389 ? -33.941 62.140 14.544 1.00 51.78 412 LEU A N 1
ATOM 3024 C CA . LEU A 1 389 ? -32.615 62.766 14.574 1.00 51.21 412 LEU A CA 1
ATOM 3025 C C . LEU A 1 389 ? -32.725 64.276 14.722 1.00 50.27 412 LEU A C 1
ATOM 3026 O O . LEU A 1 389 ? -32.039 64.868 15.559 1.00 51.25 412 LEU A O 1
ATOM 3031 N N . ALA A 1 390 ? -33.594 64.883 13.919 1.00 45.87 413 ALA A N 1
ATOM 3032 C CA . ALA A 1 390 ? -33.795 66.328 13.948 1.00 47.22 413 ALA A CA 1
ATOM 3033 C C . ALA A 1 390 ? -34.522 66.824 15.202 1.00 47.23 413 ALA A C 1
ATOM 3034 O O . ALA A 1 390 ? -34.283 67.946 15.640 1.00 43.77 413 ALA A O 1
ATOM 3036 N N . ARG A 1 391 ? -35.398 65.988 15.763 1.00 48.44 414 ARG A N 1
ATOM 3037 C CA . ARG A 1 391 ? -36.307 66.383 16.855 1.00 47.11 414 ARG A CA 1
ATOM 3038 C C . ARG A 1 391 ? -35.780 66.072 18.254 1.00 44.97 414 ARG A C 1
ATOM 3039 O O . ARG A 1 391 ? -36.437 66.418 19.227 1.00 44.19 414 ARG A O 1
ATOM 3047 N N . GLU A 1 392 ? -34.621 65.427 18.372 1.00 44.34 415 GLU A N 1
ATOM 3048 C CA . GLU A 1 392 ? -34.094 65.057 19.681 1.00 44.89 415 GLU A CA 1
ATOM 3049 C C . GLU A 1 392 ? -33.946 66.326 20.520 1.00 45.96 415 GLU A C 1
ATOM 3050 O O . GLU A 1 392 ? -33.560 67.372 19.995 1.00 44.93 415 GLU A O 1
ATOM 3056 N N . SER A 1 393 ? -34.329 66.248 21.791 1.00 44.64 416 SER A N 1
ATOM 3057 C CA . SER A 1 393 ? -34.282 67.402 22.688 1.00 46.05 416 SER A CA 1
ATOM 3058 C C . SER A 1 393 ? -33.057 67.268 23.610 1.00 41.64 416 SER A C 1
ATOM 3059 O O . SER A 1 393 ? -32.417 66.224 23.666 1.00 42.12 416 SER A O 1
ATOM 3062 N N . GLY A 1 394 ? -32.734 68.332 24.329 1.00 41.90 417 GLY A N 1
ATOM 3063 C CA . GLY A 1 394 ? -31.549 68.342 25.187 1.00 40.03 417 GLY A CA 1
ATOM 3064 C C . GLY A 1 394 ? -30.277 68.201 24.370 1.00 37.17 417 GLY A C 1
ATOM 3065 O O . GLY A 1 394 ? -29.334 67.545 24.804 1.00 39.49 417 GLY A O 1
ATOM 3066 N N . ALA A 1 395 ? -30.272 68.823 23.190 1.00 35.42 418 ALA A N 1
ATOM 3067 C CA . ALA A 1 395 ? -29.192 68.695 22.232 1.00 37.30 418 ALA A CA 1
ATOM 3068 C C . ALA A 1 395 ? -28.672 70.085 21.881 1.00 35.76 418 ALA A C 1
ATOM 3069 O O . ALA A 1 395 ? -28.951 71.045 22.596 1.00 35.34 418 ALA A O 1
ATOM 3071 N N . SER A 1 396 ? -27.936 70.198 20.778 1.00 36.33 419 SER A N 1
ATOM 3072 C CA . SER A 1 396 ? -27.254 71.452 20.391 1.00 35.99 419 SER A CA 1
ATOM 3073 C C . SER A 1 396 ? -27.916 72.217 19.285 1.00 35.82 419 SER A C 1
ATOM 3074 O O . SER A 1 396 ? -27.273 73.046 18.627 1.00 35.92 419 SER A O 1
ATOM 3077 N N . TRP A 1 397 ? -29.209 71.968 19.087 1.00 36.46 420 TRP A N 1
ATOM 3078 C CA . TRP A 1 397 ? -29.966 72.647 18.045 1.00 38.14 420 TRP A CA 1
ATOM 3079 C C . TRP A 1 397 ? -31.439 72.685 18.430 1.00 40.10 420 TRP A C 1
ATOM 3080 O O . TRP A 1 397 ? -31.864 71.974 19.341 1.00 38.97 420 TRP A O 1
ATOM 3091 N N . GLN A 1 398 ? -32.208 73.508 17.730 1.00 41.86 421 GLN A N 1
ATOM 3092 C CA . GLN A 1 398 ? -33.668 73.494 17.868 1.00 44.19 421 GLN A CA 1
ATOM 3093 C C . GLN A 1 398 ? -34.393 73.797 16.554 1.00 43.44 421 GLN A C 1
ATOM 3094 O O . GLN A 1 398 ? -33.881 74.523 15.668 1.00 41.48 421 GLN A O 1
ATOM 3100 N N . VAL A 1 399 ? -35.606 73.252 16.466 1.00 43.01 422 VAL A N 1
ATOM 3101 C CA . VAL A 1 399 ? -36.468 73.447 15.309 1.00 42.85 422 VAL A CA 1
ATOM 3102 C C . VAL A 1 399 ? -37.030 74.854 15.392 1.00 39.06 422 VAL A C 1
ATOM 3103 O O . VAL A 1 399 ? -37.608 75.203 16.396 1.00 42.78 422 VAL A O 1
ATOM 3107 N N . VAL A 1 400 ? -36.837 75.661 14.359 1.00 39.74 423 VAL A N 1
ATOM 3108 C CA . VAL A 1 400 ? -37.425 77.020 14.301 1.00 44.15 423 VAL A CA 1
ATOM 3109 C C . VAL A 1 400 ? -38.516 77.219 13.221 1.00 47.49 423 VAL A C 1
ATOM 3110 O O . VAL A 1 400 ? -39.145 78.284 13.176 1.00 46.68 423 VAL A O 1
ATOM 3114 N N . SER A 1 401 ? -38.693 76.238 12.334 1.00 51.42 424 SER A N 1
ATOM 3115 C CA . SER A 1 401 ? -39.861 76.174 11.433 1.00 52.26 424 SER A CA 1
ATOM 3116 C C . SER A 1 401 ? -39.992 74.771 10.859 1.00 58.10 424 SER A C 1
ATOM 3117 O O . SER A 1 401 ? -39.073 73.948 10.983 1.00 56.27 424 SER A O 1
ATOM 3120 N N . SER A 1 402 ? -41.140 74.503 10.238 1.00 61.93 425 SER A N 1
ATOM 3121 C CA . SER A 1 402 ? -41.416 73.190 9.650 1.00 63.00 425 SER A CA 1
ATOM 3122 C C . SER A 1 402 ? -42.302 73.302 8.413 1.00 62.05 425 SER A C 1
ATOM 3123 O O . SER A 1 402 ? -43.134 74.201 8.303 1.00 57.98 425 SER A O 1
ATOM 3126 N N . ASP A 1 403 ? -42.073 72.393 7.474 1.00 62.65 426 ASP A N 1
ATOM 3127 C CA . ASP A 1 403 ? -42.809 72.338 6.221 1.00 64.21 426 ASP A CA 1
ATOM 3128 C C . ASP A 1 403 ? -43.391 70.928 6.131 1.00 62.38 426 ASP A C 1
ATOM 3129 O O . ASP A 1 403 ? -42.683 69.972 5.799 1.00 59.67 426 ASP A O 1
ATOM 3134 N N . GLY A 1 404 ? -44.674 70.812 6.480 1.00 63.80 427 GLY A N 1
ATOM 3135 C CA . GLY A 1 404 ? -45.403 69.541 6.449 1.00 63.30 427 GLY A CA 1
ATOM 3136 C C . GLY A 1 404 ? -45.542 68.934 5.060 1.00 63.78 427 GLY A C 1
ATOM 3137 O O . GLY A 1 404 ? -45.565 67.715 4.931 1.00 66.08 427 GLY A O 1
ATOM 3138 N N . SER A 1 405 ? -45.623 69.779 4.027 1.00 65.70 428 SER A N 1
ATOM 3139 C CA . SER A 1 405 ? -45.667 69.317 2.632 1.00 68.79 428 SER A CA 1
ATOM 3140 C C . SER A 1 405 ? -44.367 68.632 2.270 1.00 71.65 428 SER A C 1
ATOM 3141 O O . SER A 1 405 ? -44.369 67.471 1.847 1.00 72.60 428 SER A O 1
ATOM 3144 N N . ALA A 1 406 ? -43.262 69.358 2.467 1.00 69.96 429 ALA A N 1
ATOM 3145 C CA . ALA A 1 406 ? -41.915 68.860 2.180 1.00 62.17 429 ALA A CA 1
ATOM 3146 C C . ALA A 1 406 ? -41.454 67.784 3.161 1.00 56.71 429 ALA A C 1
ATOM 3147 O O . ALA A 1 406 ? -40.574 66.999 2.825 1.00 55.34 429 ALA A O 1
ATOM 3149 N N . GLY A 1 407 ? -42.048 67.745 4.357 1.00 55.22 430 GLY A N 1
ATOM 3150 C CA . GLY A 1 407 ? -41.653 66.806 5.417 1.00 56.00 430 GLY A CA 1
ATOM 3151 C C . GLY A 1 407 ? -40.382 67.239 6.156 1.00 56.31 430 GLY A C 1
ATOM 3152 O O . GLY A 1 407 ? -39.737 66.418 6.810 1.00 50.22 430 GLY A O 1
ATOM 3153 N N . THR A 1 408 ? -40.048 68.532 6.070 1.00 58.34 431 THR A N 1
ATOM 3154 C CA . THR A 1 408 ? -38.769 69.067 6.541 1.00 58.01 431 THR A CA 1
ATOM 3155 C C . THR A 1 408 ? -38.918 69.992 7.752 1.00 58.65 431 THR A C 1
ATOM 3156 O O . THR A 1 408 ? -40.032 70.373 8.127 1.00 58.14 431 THR A O 1
ATOM 3160 N N . VAL A 1 409 ? -37.775 70.336 8.349 1.00 56.01 432 VAL A N 1
ATOM 3161 C CA . VAL A 1 409 ? -37.658 71.400 9.367 1.00 55.45 432 VAL A CA 1
ATOM 3162 C C . VAL A 1 409 ? -36.443 72.302 9.078 1.00 53.06 432 VAL A C 1
ATOM 3163 O O . VAL A 1 409 ? -35.477 71.867 8.443 1.00 52.10 432 VAL A O 1
ATOM 3167 N N . GLU A 1 410 ? -36.510 73.557 9.516 1.00 47.62 433 GLU A N 1
ATOM 3168 C CA . GLU A 1 410 ? -35.326 74.408 9.625 1.00 48.09 433 GLU A CA 1
ATOM 3169 C C . GLU A 1 410 ? -34.774 74.301 11.054 1.00 48.57 433 GLU A C 1
ATOM 3170 O O . GLU A 1 410 ? -35.508 74.497 12.037 1.00 46.38 433 GLU A O 1
ATOM 3176 N N . LEU A 1 411 ? -33.487 73.979 11.164 1.00 48.00 434 LEU A N 1
ATOM 3177 C CA . LEU A 1 411 ? -32.822 73.911 12.460 1.00 43.81 434 LEU A CA 1
ATOM 3178 C C . LEU A 1 411 ? -32.014 75.166 12.707 1.00 43.47 434 LEU A C 1
ATOM 3179 O O . LEU A 1 411 ? -31.588 75.852 11.761 1.00 43.27 434 LEU A O 1
ATOM 3184 N N . GLN A 1 412 ? -31.822 75.458 13.992 1.00 42.63 435 GLN A N 1
ATOM 3185 C CA . GLN A 1 412 ? -31.018 76.589 14.449 1.00 41.10 435 GLN A CA 1
ATOM 3186 C C . GLN A 1 412 ? -29.966 76.082 15.436 1.00 38.03 435 GLN A C 1
ATOM 3187 O O . GLN A 1 412 ? -30.249 75.218 16.266 1.00 34.97 435 GLN A O 1
ATOM 3193 N N . THR A 1 413 ? -28.757 76.634 15.337 1.00 38.03 436 THR A N 1
ATOM 3194 C CA . THR A 1 413 ? -27.658 76.286 16.237 1.00 33.33 436 THR A CA 1
ATOM 3195 C C . THR A 1 413 ? -26.629 77.416 16.250 1.00 33.44 436 THR A C 1
ATOM 3196 O O . THR A 1 413 ? -26.769 78.431 15.536 1.00 33.52 436 THR A O 1
ATOM 3200 N N . LEU A 1 414 ? -25.586 77.247 17.056 1.00 32.38 437 LEU A N 1
ATOM 3201 C CA . LEU A 1 414 ? -24.501 78.234 17.082 1.00 30.56 437 LEU A CA 1
ATOM 3202 C C . LEU A 1 414 ? -23.522 77.951 15.934 1.00 29.68 437 LEU A C 1
ATOM 3203 O O . LEU A 1 414 ? -22.976 76.846 15.818 1.00 30.22 437 LEU A O 1
ATOM 3208 N N . GLY A 1 415 ? -23.319 78.964 15.109 1.00 28.00 438 GLY A N 1
ATOM 3209 C CA . GLY A 1 415 ? -22.317 78.936 14.052 1.00 30.89 438 GLY A CA 1
ATOM 3210 C C . GLY A 1 415 ? -20.949 79.287 14.622 1.00 31.04 438 GLY A C 1
ATOM 3211 O O . GLY A 1 415 ? -20.809 80.302 15.323 1.00 32.15 438 GLY A O 1
ATOM 3212 N N . ILE A 1 416 ? -19.966 78.425 14.338 1.00 31.24 439 ILE A N 1
ATOM 3213 C CA . ILE A 1 416 ? -18.573 78.561 14.767 1.00 29.33 439 ILE A CA 1
ATOM 3214 C C . ILE A 1 416 ? -17.712 78.464 13.510 1.00 28.80 439 ILE A C 1
ATOM 3215 O O . ILE A 1 416 ? -17.686 77.418 12.875 1.00 29.54 439 ILE A O 1
ATOM 3220 N N . SER A 1 417 ? -17.009 79.539 13.155 1.00 27.74 440 SER A N 1
ATOM 3221 C CA . SER A 1 417 ? -16.115 79.535 12.011 1.00 28.22 440 SER A CA 1
ATOM 3222 C C . SER A 1 417 ? -14.866 80.372 12.306 1.00 30.00 440 SER A C 1
ATOM 3223 O O . SER A 1 417 ? -14.875 81.225 13.186 1.00 30.60 440 SER A O 1
ATOM 3226 N N . ILE A 1 418 ? -13.804 80.137 11.549 1.00 28.07 441 ILE A N 1
ATOM 3227 C CA . ILE A 1 418 ? -12.569 80.886 11.705 1.00 28.09 441 ILE A CA 1
ATOM 3228 C C . ILE A 1 418 ? -12.866 82.319 11.281 1.00 28.71 441 ILE A C 1
ATOM 3229 O O . ILE A 1 418 ? -13.485 82.528 10.264 1.00 30.41 441 ILE A O 1
ATOM 3234 N N . ALA A 1 419 ? -12.430 83.309 12.036 1.00 27.99 442 ALA A N 1
ATOM 3235 C CA . ALA A 1 419 ? -12.675 84.691 11.635 1.00 28.33 442 ALA A CA 1
ATOM 3236 C C . ALA A 1 419 ? -12.193 84.935 10.201 1.00 30.01 442 ALA A C 1
ATOM 3237 O O . ALA A 1 419 ? -11.119 84.444 9.789 1.00 27.68 442 ALA A O 1
ATOM 3239 N N . ARG A 1 420 ? -12.975 85.714 9.456 1.00 27.77 443 ARG A N 1
ATOM 3240 C CA . ARG A 1 420 ? -12.849 85.723 7.994 1.00 29.34 443 ARG A CA 1
ATOM 3241 C C . ARG A 1 420 ? -11.462 86.092 7.506 1.00 29.01 443 ARG A C 1
ATOM 3242 O O . ARG A 1 420 ? -10.922 85.404 6.622 1.00 29.08 443 ARG A O 1
ATOM 3250 N N . GLU A 1 421 ? -10.868 87.120 8.114 1.00 27.36 444 GLU A N 1
ATOM 3251 C CA . GLU A 1 421 ? -9.577 87.629 7.673 1.00 28.23 444 GLU A CA 1
ATOM 3252 C C . GLU A 1 421 ? -8.426 86.662 7.999 1.00 29.55 444 GLU A C 1
ATOM 3253 O O . GLU A 1 421 ? -7.452 86.545 7.232 1.00 27.75 444 GLU A O 1
ATOM 3259 N N . THR A 1 422 ? -8.547 85.981 9.137 1.00 28.63 445 THR A N 1
ATOM 3260 C CA . THR A 1 422 ? -7.607 84.939 9.514 1.00 28.31 445 THR A CA 1
ATOM 3261 C C . THR A 1 422 ? -7.713 83.730 8.577 1.00 28.54 445 THR A C 1
ATOM 3262 O O . THR A 1 422 ? -6.688 83.172 8.185 1.00 26.90 445 THR A O 1
ATOM 3266 N N . LYS A 1 423 ? -8.932 83.305 8.244 1.00 29.09 446 LYS A N 1
ATOM 3267 C CA . LYS A 1 423 ? -9.092 82.199 7.313 1.00 31.01 446 LYS A CA 1
ATOM 3268 C C . LYS A 1 423 ? -8.435 82.506 5.942 1.00 30.58 446 LYS A C 1
ATOM 3269 O O . LYS A 1 423 ? -7.723 81.647 5.385 1.00 28.76 446 LYS A O 1
ATOM 3275 N N . ALA A 1 424 ? -8.653 83.721 5.430 1.00 28.31 447 ALA A N 1
ATOM 3276 C CA . ALA A 1 424 ? -8.062 84.118 4.151 1.00 31.10 447 ALA A CA 1
ATOM 3277 C C . ALA A 1 424 ? -6.534 84.116 4.240 1.00 33.06 447 ALA A C 1
ATOM 3278 O O . ALA A 1 424 ? -5.858 83.680 3.294 1.00 30.73 447 ALA A O 1
ATOM 3280 N N . ALA A 1 425 ? -5.990 84.579 5.379 1.00 30.55 448 ALA A N 1
ATOM 3281 C CA . ALA A 1 425 ? -4.546 84.591 5.548 1.00 30.23 448 ALA A CA 1
ATOM 3282 C C . ALA A 1 425 ? -3.978 83.160 5.666 1.00 29.74 448 ALA A C 1
ATOM 3283 O O . ALA A 1 425 ? -2.902 82.873 5.131 1.00 30.06 448 ALA A O 1
ATOM 3285 N N . LEU A 1 426 ? -4.703 82.265 6.325 1.00 29.79 449 LEU A N 1
ATOM 3286 C CA . LEU A 1 426 ? -4.313 80.858 6.378 1.00 31.46 449 LEU A CA 1
ATOM 3287 C C . LEU A 1 426 ? -4.224 80.204 4.988 1.00 34.86 449 LEU A C 1
ATOM 3288 O O . LEU A 1 426 ? -3.391 79.320 4.764 1.00 35.07 449 LEU A O 1
ATOM 3293 N N . LEU A 1 427 ? -5.085 80.635 4.078 1.00 36.31 450 LEU A N 1
ATOM 3294 C CA . LEU A 1 427 ? -5.150 80.080 2.725 1.00 39.10 450 LEU A CA 1
ATOM 3295 C C . LEU A 1 427 ? -4.303 80.847 1.723 1.00 40.73 450 LEU A C 1
ATOM 3296 O O . LEU A 1 427 ? -4.345 80.550 0.543 1.00 47.37 450 LEU A O 1
ATOM 3301 N N . SER A 1 428 ? -3.515 81.812 2.174 1.00 42.47 451 SER A N 1
ATOM 3302 C CA . SER A 1 428 ? -2.724 82.611 1.262 1.00 44.70 451 SER A CA 1
ATOM 3303 C C . SER A 1 428 ? -1.461 81.883 0.790 1.00 49.11 451 SER A C 1
ATOM 3304 O O . SER A 1 428 ? -0.704 82.443 -0.002 1.00 51.38 451 SER A O 1
ATOM 3307 N N . GLY A 1 429 ? -1.219 80.660 1.260 1.00 51.24 452 GLY A N 1
ATOM 3308 C CA . GLY A 1 429 ? -0.073 79.891 0.794 1.00 55.75 452 GLY A CA 1
ATOM 3309 C C . GLY A 1 429 ? -0.221 79.423 -0.644 1.00 57.22 452 GLY A C 1
ATOM 3310 O O . GLY A 1 429 ? -0.861 80.076 -1.475 1.00 62.79 452 GLY A O 1
ATOM 3311 N N . THR A 1 430 ? 0.372 78.282 -0.945 1.00 58.45 453 THR A N 1
ATOM 3312 C CA . THR A 1 430 ? 0.247 77.705 -2.270 1.00 59.04 453 THR A CA 1
ATOM 3313 C C . THR A 1 430 ? -0.669 76.494 -2.196 1.00 54.42 453 THR A C 1
ATOM 3314 O O . THR A 1 430 ? -0.547 75.634 -1.305 1.00 53.74 453 THR A O 1
ATOM 3318 N N . SER A 1 431 ? -1.605 76.463 -3.135 1.00 48.03 454 SER A N 1
ATOM 3319 C CA . SER A 1 431 ? -2.741 75.576 -3.084 1.00 46.52 454 SER A CA 1
ATOM 3320 C C . SER A 1 431 ? -2.611 74.467 -4.121 1.00 45.05 454 SER A C 1
ATOM 3321 O O . SER A 1 431 ? -2.235 74.739 -5.257 1.00 42.77 454 SER A O 1
ATOM 3324 N N . PHE A 1 432 ? -2.924 73.231 -3.742 1.00 40.31 455 PHE A N 1
ATOM 3325 C CA . PHE A 1 432 ? -3.093 72.155 -4.721 1.00 41.64 455 PHE A CA 1
ATOM 3326 C C . PHE A 1 432 ? -4.279 71.291 -4.320 1.00 43.14 455 PHE A C 1
ATOM 3327 O O . PHE A 1 432 ? -4.761 71.374 -3.182 1.00 38.05 455 PHE A O 1
ATOM 3335 N N . THR A 1 433 ? -4.750 70.474 -5.264 1.00 42.23 456 THR A N 1
ATOM 3336 C CA . THR A 1 433 ? -5.911 69.617 -5.036 1.00 41.85 456 THR A CA 1
ATOM 3337 C C . THR A 1 433 ? -5.549 68.160 -5.257 1.00 40.95 456 THR A C 1
ATOM 3338 O O . THR A 1 433 ? -4.672 67.849 -6.043 1.00 44.11 456 THR A O 1
ATOM 3342 N N . GLU A 1 434 ? -6.229 67.281 -4.533 1.00 40.81 457 GLU A N 1
ATOM 3343 C CA . GLU A 1 434 ? -6.113 65.851 -4.661 1.00 43.76 457 GLU A CA 1
ATOM 3344 C C . GLU A 1 434 ? -7.478 65.376 -5.155 1.00 45.79 457 GLU A C 1
ATOM 3345 O O . GLU A 1 434 ? -8.507 65.846 -4.666 1.00 44.68 457 GLU A O 1
ATOM 3351 N N . SER A 1 435 ? -7.484 64.446 -6.111 1.00 44.24 458 SER A N 1
ATOM 3352 C CA . SER A 1 435 ? -8.727 64.009 -6.765 1.00 43.24 458 SER A CA 1
ATOM 3353 C C . SER A 1 435 ? -9.676 63.321 -5.826 1.00 41.30 458 SER A C 1
ATOM 3354 O O . SER A 1 435 ? -9.265 62.507 -5.006 1.00 40.33 458 SER A O 1
ATOM 3357 N N . GLY A 1 436 ? -10.961 63.613 -5.991 1.00 42.10 459 GLY A N 1
ATOM 3358 C CA . GLY A 1 436 ? -12.009 62.898 -5.275 1.00 45.28 459 GLY A CA 1
ATOM 3359 C C . GLY A 1 436 ? -11.992 61.418 -5.594 1.00 46.88 459 GLY A C 1
ATOM 3360 O O . GLY A 1 436 ? -11.404 61.000 -6.579 1.00 51.42 459 GLY A O 1
ATOM 3361 N N . ARG A 1 437 ? -12.614 60.621 -4.740 1.00 48.87 460 ARG A N 1
ATOM 3362 C CA . ARG A 1 437 ? -12.669 59.176 -4.933 1.00 49.48 460 ARG A CA 1
ATOM 3363 C C . ARG A 1 437 ? -13.633 58.560 -3.968 1.00 49.73 460 ARG A C 1
ATOM 3364 O O . ARG A 1 437 ? -13.988 59.167 -2.961 1.00 51.77 460 ARG A O 1
ATOM 3372 N N . THR A 1 438 ? -14.019 57.331 -4.264 1.00 48.12 461 THR A N 1
ATOM 3373 C CA . THR A 1 438 ? -14.852 56.549 -3.387 1.00 47.24 461 THR A CA 1
ATOM 3374 C C . THR A 1 438 ? -14.008 55.425 -2.848 1.00 48.89 461 THR A C 1
ATOM 3375 O O . THR A 1 438 ? -13.194 54.872 -3.579 1.00 52.71 461 THR A O 1
ATOM 3379 N N . LEU A 1 439 ? -14.169 55.120 -1.563 1.00 49.91 462 LEU A N 1
ATOM 3380 C CA . LEU A 1 439 ? -13.483 53.993 -0.940 1.00 53.16 462 LEU A CA 1
ATOM 3381 C C . LEU A 1 439 ? -14.513 53.079 -0.301 1.00 53.08 462 LEU A C 1
ATOM 3382 O O . LEU A 1 439 ? -15.440 53.558 0.356 1.00 56.47 462 LEU A O 1
ATOM 3387 N N . ASN A 1 440 ? -14.348 51.768 -0.509 1.00 52.34 463 ASN A N 1
ATOM 3388 C CA . ASN A 1 440 ? -15.189 50.735 0.125 1.00 50.45 463 ASN A CA 1
ATOM 3389 C C . ASN A 1 440 ? -14.429 49.720 0.948 1.00 49.54 463 ASN A C 1
ATOM 3390 O O . ASN A 1 440 ? -15.002 49.159 1.874 1.00 51.96 463 ASN A O 1
ATOM 3395 N N . SER A 1 441 ? -13.168 49.445 0.607 1.00 51.40 464 SER A N 1
ATOM 3396 C CA . SER A 1 441 ? -12.353 48.489 1.373 1.00 54.39 464 SER A CA 1
ATOM 3397 C C . SER A 1 441 ? -11.539 49.186 2.467 1.00 55.44 464 SER A C 1
ATOM 3398 O O . SER A 1 441 ? -11.408 50.404 2.475 1.00 56.10 464 SER A O 1
ATOM 3401 N N . SER A 1 442 ? -11.004 48.387 3.381 1.00 55.85 465 SER A N 1
ATOM 3402 C CA . SER A 1 442 ? -10.208 48.867 4.501 1.00 57.15 465 SER A CA 1
ATOM 3403 C C . SER A 1 442 ? -8.822 49.322 4.049 1.00 57.89 465 SER A C 1
ATOM 3404 O O . SER A 1 442 ? -8.163 48.599 3.316 1.00 61.36 465 SER A O 1
ATOM 3407 N N . GLY A 1 443 ? -8.385 50.511 4.482 1.00 55.56 466 GLY A N 1
ATOM 3408 C CA . GLY A 1 443 ? -6.976 50.916 4.357 1.00 53.24 466 GLY A CA 1
ATOM 3409 C C . GLY A 1 443 ? -6.702 52.402 4.255 1.00 51.89 466 GLY A C 1
ATOM 3410 O O . GLY A 1 443 ? -7.619 53.222 4.303 1.00 47.76 466 GLY A O 1
ATOM 3411 N N . VAL A 1 444 ? -5.415 52.728 4.131 1.00 50.45 467 VAL A N 1
ATOM 3412 C CA . VAL A 1 444 ? -4.953 54.093 3.914 1.00 53.71 467 VAL A CA 1
ATOM 3413 C C . VAL A 1 444 ? -4.402 54.242 2.493 1.00 53.23 467 VAL A C 1
ATOM 3414 O O . VAL A 1 444 ? -3.546 53.458 2.063 1.00 52.06 467 VAL A O 1
ATOM 3418 N N . VAL A 1 445 ? -4.894 55.253 1.780 1.00 49.66 468 VAL A N 1
ATOM 3419 C CA . VAL A 1 445 ? -4.534 55.500 0.397 1.00 47.64 468 VAL A CA 1
ATOM 3420 C C . VAL A 1 445 ? -3.746 56.806 0.320 1.00 46.05 468 VAL A C 1
ATOM 3421 O O . VAL A 1 445 ? -4.345 57.875 0.409 1.00 47.04 468 VAL A O 1
ATOM 3425 N N . PRO A 1 446 ? -2.407 56.732 0.126 1.00 44.01 469 PRO A N 1
ATOM 3426 C CA . PRO A 1 446 ? -1.598 57.951 0.049 1.00 43.30 469 PRO A CA 1
ATOM 3427 C C . PRO A 1 446 ? -2.107 58.972 -0.952 1.00 45.82 469 PRO A C 1
ATOM 3428 O O . PRO A 1 446 ? -2.598 58.597 -2.005 1.00 48.49 469 PRO A O 1
ATOM 3432 N N . PHE A 1 447 ? -2.012 60.253 -0.614 1.00 44.15 470 PHE A N 1
ATOM 3433 C CA . PHE A 1 447 ? -2.275 61.320 -1.577 1.00 45.59 470 PHE A CA 1
ATOM 3434 C C . PHE A 1 447 ? -1.175 61.272 -2.630 1.00 49.24 470 PHE A C 1
ATOM 3435 O O . PHE A 1 447 ? -0.045 60.897 -2.324 1.00 49.97 470 PHE A O 1
ATOM 3443 N N . LYS A 1 448 ? -1.499 61.655 -3.860 1.00 50.68 471 LYS A N 1
ATOM 3444 C CA . LYS A 1 448 ? -0.490 61.789 -4.905 1.00 50.97 471 LYS A CA 1
ATOM 3445 C C . LYS A 1 448 ? 0.529 62.849 -4.528 1.00 49.88 471 LYS A C 1
ATOM 3446 O O . LYS A 1 448 ? 1.725 62.705 -4.823 1.00 46.99 471 LYS A O 1
ATOM 3452 N N . ARG A 1 449 ? 0.052 63.927 -3.901 1.00 42.83 472 ARG A N 1
ATOM 3453 C CA . ARG A 1 449 ? 0.932 64.969 -3.381 1.00 40.56 472 ARG A CA 1
ATOM 3454 C C . ARG A 1 449 ? 0.553 65.339 -1.931 1.00 40.03 472 ARG A C 1
ATOM 3455 O O . ARG A 1 449 ? -0.615 65.436 -1.584 1.00 39.22 472 ARG A O 1
ATOM 3463 N N . SER A 1 450 ? 1.561 65.517 -1.092 1.00 39.63 473 SER A N 1
ATOM 3464 C CA . SER A 1 450 ? 1.365 65.884 0.296 1.00 37.47 473 SER A CA 1
ATOM 3465 C C . SER A 1 450 ? 2.131 67.170 0.506 1.00 40.77 473 SER A C 1
ATOM 3466 O O . SER A 1 450 ? 3.060 67.475 -0.273 1.00 39.12 473 SER A O 1
ATOM 3469 N N . PRO A 1 451 ? 1.740 67.953 1.547 1.00 44.61 474 PRO A N 1
ATOM 3470 C CA . PRO A 1 451 ? 2.551 69.111 1.910 1.00 41.79 474 PRO A CA 1
ATOM 3471 C C . PRO A 1 451 ? 3.925 68.668 2.343 1.00 37.90 474 PRO A C 1
ATOM 3472 O O . PRO A 1 451 ? 4.079 67.579 2.873 1.00 40.79 474 PRO A O 1
ATOM 3476 N N . SER A 1 452 ? 4.911 69.504 2.093 1.00 39.03 475 SER A N 1
ATOM 3477 C CA . SER A 1 452 ? 6.264 69.237 2.521 1.00 41.23 475 SER A CA 1
ATOM 3478 C C . SER A 1 452 ? 6.584 69.898 3.859 1.00 37.96 475 SER A C 1
ATOM 3479 O O . SER A 1 452 ? 7.722 69.809 4.305 1.00 36.29 475 SER A O 1
ATOM 3482 N N . GLU A 1 453 ? 5.625 70.593 4.485 1.00 35.99 476 GLU A N 1
ATOM 3483 C CA . GLU A 1 453 ? 5.834 71.074 5.859 1.00 35.24 476 GLU A CA 1
ATOM 3484 C C . GLU A 1 453 ? 4.579 70.945 6.701 1.00 32.50 476 GLU A C 1
ATOM 3485 O O . GLU A 1 453 ? 3.490 70.699 6.178 1.00 31.82 476 GLU A O 1
ATOM 3491 N N . LYS A 1 454 ? 4.746 71.119 8.017 1.00 29.29 477 LYS A N 1
ATOM 3492 C CA . LYS A 1 454 ? 3.679 70.865 8.968 1.00 29.25 477 LYS A CA 1
ATOM 3493 C C . LYS A 1 454 ? 2.812 72.139 9.245 1.00 29.74 477 LYS A C 1
ATOM 3494 O O . LYS A 1 454 ? 2.420 72.409 10.384 1.00 27.42 477 LYS A O 1
ATOM 3500 N N . PHE A 1 455 ? 2.516 72.884 8.186 1.00 27.41 478 PHE A N 1
ATOM 3501 C CA . PHE A 1 455 ? 1.773 74.134 8.243 1.00 28.43 478 PHE A CA 1
ATOM 3502 C C . PHE A 1 455 ? 0.849 74.100 7.031 1.00 26.85 478 PHE A C 1
ATOM 3503 O O . PHE A 1 455 ? 1.287 74.344 5.916 1.00 27.20 478 PHE A O 1
ATOM 3511 N N . PHE A 1 456 ? -0.395 73.687 7.228 1.00 27.78 479 PHE A N 1
ATOM 3512 C CA . PHE A 1 456 ? -1.326 73.577 6.117 1.00 29.34 479 PHE A CA 1
ATOM 3513 C C . PHE A 1 456 ? -2.769 73.606 6.554 1.00 28.85 479 PHE A C 1
ATOM 3514 O O . PHE A 1 456 ? -3.075 73.326 7.710 1.00 26.19 479 PHE A O 1
ATOM 3522 N N . VAL A 1 457 ? -3.643 73.906 5.591 1.00 28.79 480 VAL A N 1
ATOM 3523 C CA . VAL A 1 457 ? -5.086 73.704 5.724 1.00 30.12 480 VAL A CA 1
ATOM 3524 C C . VAL A 1 457 ? -5.496 72.609 4.754 1.00 32.65 480 VAL A C 1
ATOM 3525 O O . VAL A 1 457 ? -5.068 72.637 3.601 1.00 34.65 480 VAL A O 1
ATOM 3529 N N . LEU A 1 458 ? -6.316 71.672 5.221 1.00 33.13 481 LEU A N 1
ATOM 3530 C CA . LEU A 1 458 ? -6.896 70.617 4.392 1.00 35.66 481 LEU A CA 1
ATOM 3531 C C . LEU A 1 458 ? -8.407 70.744 4.475 1.00 35.18 481 LEU A C 1
ATOM 3532 O O . LEU A 1 458 ? -8.949 70.698 5.582 1.00 34.86 481 LEU A O 1
ATOM 3537 N N . SER A 1 459 ? -9.078 70.905 3.332 1.00 33.15 482 SER A N 1
ATOM 3538 C CA . SER A 1 459 ? -10.556 70.932 3.264 1.00 36.27 482 SER A CA 1
ATOM 3539 C C . SER A 1 459 ? -11.063 69.786 2.400 1.00 37.27 482 SER A C 1
ATOM 3540 O O . SER A 1 459 ? -10.478 69.497 1.352 1.00 39.03 482 SER A O 1
ATOM 3543 N N . ALA A 1 460 ? -12.164 69.165 2.803 1.00 36.10 483 ALA A N 1
ATOM 3544 C CA . ALA A 1 460 ? -12.774 68.140 1.977 1.00 38.09 483 ALA A CA 1
ATOM 3545 C C . ALA A 1 460 ? -14.174 67.889 2.438 1.00 41.09 483 ALA A C 1
ATOM 3546 O O . ALA A 1 460 ? -14.506 68.137 3.610 1.00 40.43 483 ALA A O 1
ATOM 3548 N N . GLN A 1 461 ? -14.977 67.351 1.521 1.00 42.48 484 GLN A N 1
ATOM 3549 C CA . GLN A 1 461 ? -16.340 66.893 1.803 1.00 43.82 484 GLN A CA 1
ATOM 3550 C C . GLN A 1 461 ? -16.404 65.376 1.730 1.00 42.46 484 GLN A C 1
ATOM 3551 O O . GLN A 1 461 ? -15.848 64.773 0.812 1.00 42.94 484 GLN A O 1
ATOM 3557 N N . LEU A 1 462 ? -17.051 64.767 2.715 1.00 42.05 485 LEU A N 1
ATOM 3558 C CA . LEU A 1 462 ? -17.259 63.337 2.758 1.00 41.66 485 LEU A CA 1
ATOM 3559 C C . LEU A 1 462 ? -18.768 63.092 2.720 1.00 46.04 485 LEU A C 1
ATOM 3560 O O . LEU A 1 462 ? -19.513 63.617 3.567 1.00 44.31 485 LEU A O 1
ATOM 3565 N N . SER A 1 463 ? -19.207 62.303 1.730 1.00 45.04 486 SER A N 1
ATOM 3566 C CA . SER A 1 463 ? -20.611 61.899 1.594 1.00 43.84 486 SER A CA 1
ATOM 3567 C C . SER A 1 463 ? -20.735 60.424 1.883 1.00 44.10 486 SER A C 1
ATOM 3568 O O . SER A 1 463 ? -19.881 59.629 1.481 1.00 45.14 486 SER A O 1
ATOM 3571 N N . PHE A 1 464 ? -21.787 60.071 2.612 1.00 45.00 487 PHE A N 1
ATOM 3572 C CA . PHE A 1 464 ? -21.996 58.720 3.120 1.00 47.78 487 PHE A CA 1
ATOM 3573 C C . PHE A 1 464 ? -23.353 58.196 2.646 1.00 48.51 487 PHE A C 1
ATOM 3574 O O . PHE A 1 464 ? -24.311 58.973 2.577 1.00 45.58 487 PHE A O 1
ATOM 3582 N N . PRO A 1 465 ? -23.447 56.885 2.335 1.00 52.15 488 PRO A N 1
ATOM 3583 C CA . PRO A 1 465 ? -24.721 56.318 1.883 1.00 53.57 488 PRO A CA 1
ATOM 3584 C C . PRO A 1 465 ? -25.643 56.090 3.064 1.00 56.26 488 PRO A C 1
ATOM 3585 O O . PRO A 1 465 ? -25.159 56.024 4.200 1.00 59.45 488 PRO A O 1
ATOM 3589 N N . ALA A 1 466 ? -26.943 55.930 2.802 1.00 54.94 489 ALA A N 1
ATOM 3590 C CA . ALA A 1 466 ? -27.946 55.684 3.860 1.00 55.12 489 ALA A CA 1
ATOM 3591 C C . ALA A 1 466 ? -27.539 54.603 4.859 1.00 52.81 489 ALA A C 1
ATOM 3592 O O . ALA A 1 466 ? -27.814 54.727 6.051 1.00 54.92 489 ALA A O 1
ATOM 3594 N N . SER A 1 467 ? -26.866 53.561 4.377 1.00 53.05 490 SER A N 1
ATOM 3595 C CA . SER A 1 467 ? -26.434 52.444 5.232 1.00 52.99 490 SER A CA 1
ATOM 3596 C C . SER A 1 467 ? -25.309 52.759 6.229 1.00 51.63 490 SER A C 1
ATOM 3597 O O . SER A 1 467 ? -25.059 51.958 7.121 1.00 48.20 490 SER A O 1
ATOM 3600 N N . ALA A 1 468 ? -24.611 53.886 6.068 1.00 54.16 491 ALA A N 1
ATOM 3601 C CA . ALA A 1 468 ? -23.584 54.303 7.050 1.00 53.49 491 ALA A CA 1
ATOM 3602 C C . ALA A 1 468 ? -24.186 54.563 8.438 1.00 51.32 491 ALA A C 1
ATOM 3603 O O . ALA A 1 468 ? -23.564 54.243 9.454 1.00 50.40 491 ALA A O 1
ATOM 3605 N N . ARG A 1 469 ? -25.405 55.108 8.461 1.00 51.97 492 ARG A N 1
ATOM 3606 C CA . ARG A 1 469 ? -26.141 55.392 9.705 1.00 51.90 492 ARG A CA 1
ATOM 3607 C C . ARG A 1 469 ? -26.146 54.189 10.655 1.00 52.81 492 ARG A C 1
ATOM 3608 O O . ARG A 1 469 ? -26.369 53.062 10.230 1.00 52.25 492 ARG A O 1
ATOM 3616 N N . GLY A 1 470 ? -25.851 54.429 11.932 1.00 49.98 493 GLY A N 1
ATOM 3617 C CA . GLY A 1 470 ? -25.794 53.372 12.931 1.00 50.44 493 GLY A CA 1
ATOM 3618 C C . GLY A 1 470 ? -24.761 52.267 12.735 1.00 53.90 493 GLY A C 1
ATOM 3619 O O . GLY A 1 470 ? -24.796 51.280 13.467 1.00 58.82 493 GLY A O 1
ATOM 3620 N N . SER A 1 471 ? -23.838 52.422 11.783 1.00 54.94 494 SER A N 1
ATOM 3621 C CA . SER A 1 471 ? -22.909 51.346 11.407 1.00 54.18 494 SER A CA 1
ATOM 3622 C C . SER A 1 471 ? -21.538 51.544 12.027 1.00 54.42 494 SER A C 1
ATOM 3623 O O . SER A 1 471 ? -21.282 52.555 12.698 1.00 58.72 494 SER A O 1
ATOM 3626 N N . GLY A 1 472 ? -20.645 50.596 11.747 1.00 49.04 495 GLY A N 1
ATOM 3627 C CA . GLY A 1 472 ? -19.254 50.641 12.204 1.00 45.64 495 GLY A CA 1
ATOM 3628 C C . GLY A 1 472 ? -18.288 51.383 11.287 1.00 43.73 495 GLY A C 1
ATOM 3629 O O . GLY A 1 472 ? -17.079 51.201 11.412 1.00 45.46 495 GLY A O 1
ATOM 3630 N N . LEU A 1 473 ? -18.810 52.207 10.372 1.00 42.23 496 LEU A N 1
ATOM 3631 C CA . LEU A 1 473 ? -17.998 53.065 9.502 1.00 44.84 496 LEU A CA 1
ATOM 3632 C C . LEU A 1 473 ? -17.073 54.023 10.286 1.00 46.76 496 LEU A C 1
ATOM 3633 O O . LEU A 1 473 ? -17.483 54.602 11.308 1.00 43.07 496 LEU A O 1
ATOM 3638 N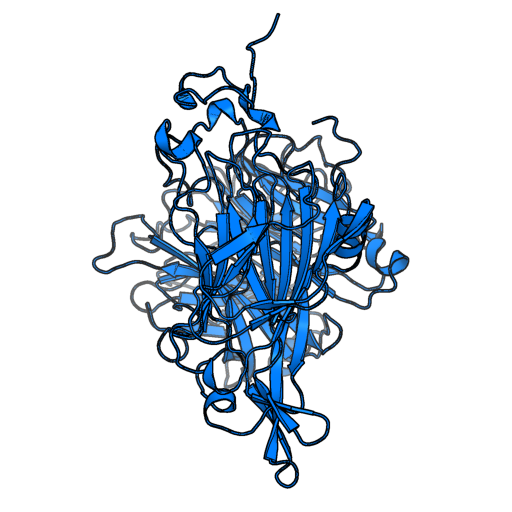 N . LYS A 1 474 ? -15.839 54.145 9.777 1.00 45.17 497 LYS A N 1
ATOM 3639 C CA . LYS A 1 474 ? -14.851 55.131 10.194 1.00 43.07 497 LYS A CA 1
ATOM 3640 C C . LYS A 1 474 ? -14.161 55.614 8.940 1.00 42.93 497 LYS A C 1
ATOM 3641 O O . LYS A 1 474 ? -13.512 54.815 8.262 1.00 44.13 497 LYS A O 1
ATOM 3647 N N . SER A 1 475 ? -14.308 56.901 8.619 1.00 39.64 498 SER A N 1
ATOM 3648 C CA . SER A 1 475 ? -13.636 57.492 7.469 1.00 39.89 498 SER A CA 1
ATOM 3649 C C . SER A 1 475 ? -13.076 58.894 7.777 1.00 40.48 498 SER A C 1
ATOM 3650 O O . SER A 1 475 ? -13.700 59.686 8.485 1.00 36.45 498 SER A O 1
ATOM 3653 N N . GLY A 1 476 ? -11.903 59.190 7.220 1.00 39.59 499 GLY A N 1
ATOM 3654 C CA . GLY A 1 476 ? -11.322 60.503 7.319 1.00 40.29 499 GLY A CA 1
ATOM 3655 C C . GLY A 1 476 ? -9.973 60.585 6.645 1.00 42.41 499 GLY A C 1
ATOM 3656 O O . GLY A 1 476 ? -9.821 60.150 5.501 1.00 43.04 499 GLY A O 1
ATOM 3657 N N . PHE A 1 477 ? -8.995 61.158 7.345 1.00 38.85 500 PHE A N 1
ATOM 3658 C CA . PHE A 1 477 ? -7.652 61.302 6.812 1.00 37.66 500 PHE A CA 1
ATOM 3659 C C . PHE A 1 477 ? -6.607 60.914 7.829 1.00 38.56 500 PHE A C 1
ATOM 3660 O O . PHE A 1 477 ? -6.823 60.990 9.032 1.00 39.92 500 PHE A O 1
ATOM 3668 N N . GLN A 1 478 ? -5.468 60.486 7.306 1.00 38.65 501 GLN A N 1
ATOM 3669 C CA . GLN A 1 478 ? -4.287 60.240 8.083 1.00 39.15 501 GLN A CA 1
ATOM 3670 C C . GLN A 1 478 ? -3.333 61.374 7.723 1.00 36.82 501 GLN A C 1
ATOM 3671 O O . GLN A 1 478 ? -3.103 61.633 6.548 1.00 37.65 501 GLN A O 1
ATOM 3677 N N . ILE A 1 479 ? -2.807 62.068 8.726 1.00 33.65 502 ILE A N 1
ATOM 3678 C CA . ILE A 1 479 ? -1.948 63.237 8.499 1.00 32.20 502 ILE A CA 1
ATOM 3679 C C . ILE A 1 479 ? -0.674 63.117 9.296 1.00 30.07 502 ILE A C 1
ATOM 3680 O O . ILE A 1 479 ? -0.574 62.267 10.177 1.00 33.26 502 ILE A O 1
ATOM 3685 N N . LEU A 1 480 ? 0.282 63.993 8.996 1.00 30.66 503 LEU A N 1
ATOM 3686 C CA . LEU A 1 480 ? 1.553 64.033 9.712 1.00 34.17 503 LEU A CA 1
ATOM 3687 C C . LEU A 1 480 ? 2.194 62.617 9.788 1.00 34.94 503 LEU A C 1
ATOM 3688 O O . LEU A 1 480 ? 2.597 62.149 10.860 1.00 30.99 503 LEU A O 1
ATOM 3693 N N . SER A 1 481 ? 2.243 61.965 8.627 1.00 34.94 504 SER A N 1
ATOM 3694 C CA . SER A 1 481 ? 2.631 60.547 8.496 1.00 37.59 504 SER A CA 1
ATOM 3695 C C . SER A 1 481 ? 4.003 60.358 7.923 1.00 33.27 504 SER A C 1
ATOM 3696 O O . SER A 1 481 ? 4.427 61.074 7.018 1.00 31.99 504 SER A O 1
ATOM 3699 N N . SER A 1 482 ? 4.677 59.359 8.465 1.00 37.07 505 SER A N 1
ATOM 3700 C CA . SER A 1 482 ? 5.927 58.838 7.929 1.00 36.12 505 SER A CA 1
ATOM 3701 C C . SER A 1 482 ? 5.998 57.393 8.430 1.00 38.14 505 SER A C 1
ATOM 3702 O O . SER A 1 482 ? 5.012 56.881 8.989 1.00 34.83 505 SER A O 1
ATOM 3705 N N . GLU A 1 483 ? 7.134 56.729 8.267 1.00 39.45 506 GLU A N 1
ATOM 3706 C CA . GLU A 1 483 ? 7.226 55.344 8.729 1.00 44.13 506 GLU A CA 1
ATOM 3707 C C . GLU A 1 483 ? 7.110 55.240 10.267 1.00 43.46 506 GLU A C 1
ATOM 3708 O O . GLU A 1 483 ? 6.609 54.246 10.778 1.00 43.68 506 GLU A O 1
ATOM 3714 N N . HIS A 1 484 ? 7.566 56.262 10.992 1.00 43.71 507 HIS A N 1
ATOM 3715 C CA . HIS A 1 484 ? 7.574 56.237 12.461 1.00 44.01 507 HIS A CA 1
ATOM 3716 C C . HIS A 1 484 ? 6.361 56.875 13.165 1.00 38.96 507 HIS A C 1
ATOM 3717 O O . HIS A 1 484 ? 6.161 56.640 14.344 1.00 35.73 507 HIS A O 1
ATOM 3724 N N . GLU A 1 485 ? 5.583 57.693 12.458 1.00 37.31 508 GLU A N 1
ATOM 3725 C CA . GLU A 1 485 ? 4.488 58.479 13.074 1.00 36.30 508 GLU A CA 1
ATOM 3726 C C . GLU A 1 485 ? 3.301 58.624 12.139 1.00 34.23 508 GLU A C 1
ATOM 3727 O O . GLU A 1 485 ? 3.447 58.569 10.917 1.00 32.90 508 GLU A O 1
ATOM 3733 N N . SER A 1 486 ? 2.132 58.839 12.734 1.00 34.17 509 SER A N 1
ATOM 3734 C CA . SER A 1 486 ? 0.927 59.188 12.000 1.00 33.12 509 SER A CA 1
ATOM 3735 C C . SER A 1 486 ? -0.151 59.692 12.959 1.00 31.72 509 SER A C 1
ATOM 3736 O O . SER A 1 486 ? -0.221 59.287 14.114 1.00 32.44 509 SER A O 1
ATOM 3739 N N . THR A 1 487 ? -1.031 60.524 12.437 1.00 31.32 510 THR A N 1
ATOM 3740 C CA . THR A 1 487 ? -2.204 60.957 13.177 1.00 32.00 510 THR A CA 1
ATOM 3741 C C . THR A 1 487 ? -3.430 60.723 12.318 1.00 29.81 510 THR A C 1
ATOM 3742 O O . THR A 1 487 ? -3.410 61.059 11.136 1.00 33.76 510 THR A O 1
ATOM 3746 N N . THR A 1 488 ? -4.497 60.191 12.906 1.00 30.33 511 THR A N 1
ATOM 3747 C CA . THR A 1 488 ? -5.711 59.901 12.145 1.00 32.21 511 THR A CA 1
ATOM 3748 C C . THR A 1 488 ? -6.886 60.661 12.710 1.00 31.79 511 THR A C 1
ATOM 3749 O O . THR A 1 488 ? -7.134 60.638 13.917 1.00 35.03 511 THR A O 1
ATOM 3753 N N . VAL A 1 489 ? -7.579 61.362 11.818 1.00 32.47 512 VAL A N 1
ATOM 3754 C CA . VAL A 1 489 ? -8.744 62.162 12.149 1.00 33.74 512 VAL A CA 1
ATOM 3755 C C . VAL A 1 489 ? -9.887 61.570 11.348 1.00 34.27 512 VAL A C 1
ATOM 3756 O O . VAL A 1 489 ? -9.815 61.558 10.114 1.00 33.76 512 VAL A O 1
ATOM 3760 N N . TYR A 1 490 ? -10.947 61.121 12.010 1.00 35.55 513 TYR A N 1
ATOM 3761 C CA . TYR A 1 490 ? -12.033 60.459 11.281 1.00 36.92 513 TYR A CA 1
ATOM 3762 C C . TYR A 1 490 ? -13.415 60.669 11.873 1.00 36.63 513 TYR A C 1
ATOM 3763 O O . TYR A 1 490 ? -13.542 60.956 13.054 1.00 35.63 513 TYR A O 1
ATOM 3772 N N . TYR A 1 491 ? -14.441 60.566 11.024 1.00 36.28 514 TYR A N 1
ATOM 3773 C CA . TYR A 1 491 ? -15.829 60.504 11.478 1.00 36.44 514 TYR A CA 1
ATOM 3774 C C . TYR A 1 491 ? -16.234 59.056 11.717 1.00 38.29 514 TYR A C 1
ATOM 3775 O O . TYR A 1 491 ? -15.843 58.157 10.981 1.00 43.01 514 TYR A O 1
ATOM 3784 N N . GLN A 1 492 ? -17.037 58.858 12.746 1.00 40.23 515 GLN A N 1
ATOM 3785 C CA . GLN A 1 492 ? -17.472 57.569 13.222 1.00 41.59 515 GLN A CA 1
ATOM 3786 C C . GLN A 1 492 ? -18.987 57.665 13.456 1.00 43.22 515 GLN A C 1
ATOM 3787 O O . GLN A 1 492 ? -19.439 58.482 14.279 1.00 39.96 515 GLN A O 1
ATOM 3793 N N . PHE A 1 493 ? -19.780 56.868 12.726 1.00 41.75 516 PHE A N 1
ATOM 3794 C CA . PHE A 1 493 ? -21.248 56.885 12.909 1.00 40.68 516 PHE A CA 1
ATOM 3795 C C . PHE A 1 493 ? -21.743 56.208 14.167 1.00 38.28 516 PHE A C 1
ATOM 3796 O O . PHE A 1 493 ? -22.782 56.603 14.659 1.00 42.68 516 PHE A O 1
ATOM 3804 N N . SER A 1 494 ? -21.021 55.223 14.696 1.00 41.33 517 SER A N 1
ATOM 3805 C CA . SER A 1 494 ? -21.474 54.472 15.887 1.00 43.39 517 SER A CA 1
ATOM 3806 C C . SER A 1 494 ? -21.848 55.342 17.087 1.00 45.47 517 SER A C 1
ATOM 3807 O O . SER A 1 494 ? -22.812 55.039 17.797 1.00 45.45 517 SER A O 1
ATOM 3810 N N . ASN A 1 495 ? -21.068 56.404 17.320 1.00 43.45 518 ASN A N 1
ATOM 3811 C CA . ASN A 1 495 ? -21.382 57.411 18.356 1.00 41.92 518 ASN A CA 1
ATOM 3812 C C . ASN A 1 495 ? -21.436 58.836 17.798 1.00 42.69 518 ASN A C 1
ATOM 3813 O O . ASN A 1 495 ? -21.354 59.818 18.552 1.00 42.60 518 ASN A O 1
ATOM 3818 N N . GLU A 1 496 ? -21.604 58.944 16.479 1.00 39.30 519 GLU A N 1
ATOM 3819 C CA . GLU A 1 496 ? -21.716 60.213 15.812 1.00 38.85 519 GLU A CA 1
ATOM 3820 C C . GLU A 1 496 ? -20.612 61.190 16.268 1.00 39.37 519 GLU A C 1
ATOM 3821 O O . GLU A 1 496 ? -20.918 62.290 16.724 1.00 40.52 519 GLU A O 1
ATOM 3827 N N . SER A 1 497 ? -19.350 60.770 16.140 1.00 37.83 520 SER A N 1
ATOM 3828 C CA . SER A 1 497 ? -18.200 61.541 16.648 1.00 37.27 520 SER A CA 1
ATOM 3829 C C . SER A 1 497 ? -17.106 61.729 15.619 1.00 38.00 520 SER A C 1
ATOM 3830 O O . SER A 1 497 ? -16.872 60.856 14.772 1.00 36.99 520 SER A O 1
ATOM 3833 N N . ILE A 1 498 ? -16.442 62.884 15.703 1.00 38.28 521 ILE A N 1
ATOM 3834 C CA . ILE A 1 498 ? -15.126 63.088 15.106 1.00 36.47 521 ILE A CA 1
ATOM 3835 C C . ILE A 1 498 ? -14.093 62.693 16.152 1.00 36.58 521 ILE A C 1
ATOM 3836 O O . ILE A 1 498 ? -14.166 63.139 17.307 1.00 37.34 521 ILE A O 1
ATOM 3841 N N . ILE A 1 499 ? -13.118 61.890 15.735 1.00 35.72 522 ILE A N 1
ATOM 3842 C CA . ILE A 1 499 ? -12.069 61.357 16.597 1.00 35.00 522 ILE A CA 1
ATOM 3843 C C . ILE A 1 499 ? -10.693 61.774 16.063 1.00 32.34 522 ILE A C 1
ATOM 3844 O O . ILE A 1 499 ? -10.463 61.774 14.865 1.00 29.91 522 ILE A O 1
ATOM 3849 N N . VAL A 1 500 ? -9.796 62.161 16.962 1.00 31.78 523 VAL A N 1
ATOM 3850 C CA . VAL A 1 500 ? -8.394 62.321 16.629 1.00 30.71 523 VAL A CA 1
ATOM 3851 C C . VAL A 1 500 ? -7.673 61.200 17.380 1.00 31.13 523 VAL A C 1
ATOM 3852 O O . VAL A 1 500 ? -7.598 61.201 18.619 1.00 30.13 523 VAL A O 1
ATOM 3856 N N . ASP A 1 501 ? -7.191 60.220 16.624 1.00 32.63 524 ASP A N 1
ATOM 3857 C CA . ASP A 1 501 ? -6.333 59.156 17.178 1.00 33.82 524 ASP A CA 1
ATOM 3858 C C . ASP A 1 501 ? -4.875 59.640 17.209 1.00 31.10 524 ASP A C 1
ATOM 3859 O O . ASP A 1 501 ? -4.255 59.888 16.162 1.00 32.50 524 ASP A O 1
ATOM 3864 N N . ARG A 1 502 ? -4.332 59.742 18.418 1.00 29.69 525 ARG A N 1
ATOM 3865 C CA . ARG A 1 502 ? -2.969 60.218 18.636 1.00 30.90 525 ARG A CA 1
ATOM 3866 C C . ARG A 1 502 ? -2.011 59.134 19.152 1.00 30.84 525 ARG A C 1
ATOM 3867 O O . ARG A 1 502 ? -0.848 59.431 19.497 1.00 29.03 525 ARG A O 1
ATOM 3875 N N . SER A 1 503 ? -2.463 57.879 19.179 1.00 29.98 526 SER A N 1
ATOM 3876 C CA . SER A 1 503 ? -1.614 56.791 19.666 1.00 31.02 526 SER A CA 1
ATOM 3877 C C . SER A 1 503 ? -0.254 56.703 18.949 1.00 31.14 526 SER A C 1
ATOM 3878 O O . SER A 1 503 ? 0.721 56.359 19.576 1.00 33.48 526 SER A O 1
ATOM 3881 N N . ASN A 1 504 ? -0.180 57.069 17.671 1.00 32.35 527 ASN A N 1
ATOM 3882 C CA . ASN A 1 504 ? 1.070 57.010 16.893 1.00 32.61 527 ASN A CA 1
ATOM 3883 C C . ASN A 1 504 ? 1.641 58.376 16.487 1.00 33.24 527 ASN A C 1
ATOM 3884 O O . ASN A 1 504 ? 2.610 58.425 15.715 1.00 31.49 527 ASN A O 1
ATOM 3889 N N . THR A 1 505 ? 1.068 59.481 17.012 1.00 32.43 528 THR A N 1
ATOM 3890 C CA . THR A 1 505 ? 1.366 60.849 16.545 1.00 28.35 528 THR A CA 1
ATOM 3891 C C . THR A 1 505 ? 2.818 61.232 16.778 1.00 28.06 528 THR A C 1
ATOM 3892 O O . THR A 1 505 ? 3.449 61.811 15.893 1.00 26.66 528 THR A O 1
ATOM 3896 N N . SER A 1 506 ? 3.331 60.910 17.967 1.00 29.21 529 SER A N 1
ATOM 3897 C CA . SER A 1 506 ? 4.616 61.422 18.442 1.00 28.21 529 SER A CA 1
ATOM 3898 C C . SER A 1 506 ? 5.619 60.348 18.856 1.00 28.56 529 SER A C 1
ATOM 3899 O O . SER A 1 506 ? 5.433 59.693 19.874 1.00 28.75 529 SER A O 1
ATOM 3902 N N . ALA A 1 507 ? 6.712 60.233 18.101 1.00 29.96 530 ALA A N 1
ATOM 3903 C CA . ALA A 1 507 ? 7.852 59.385 18.494 1.00 33.11 530 ALA A CA 1
ATOM 3904 C C . ALA A 1 507 ? 8.524 59.883 19.779 1.00 33.33 530 ALA A C 1
ATOM 3905 O O . ALA A 1 507 ? 9.141 59.097 20.495 1.00 32.48 530 ALA A O 1
ATOM 3907 N N . ALA A 1 508 ? 8.398 61.181 20.076 1.00 31.98 531 ALA A N 1
ATOM 3908 C CA . ALA A 1 508 ? 8.882 61.729 21.356 1.00 31.61 531 ALA A CA 1
ATOM 3909 C C . ALA A 1 508 ? 8.101 61.242 22.568 1.00 29.70 531 ALA A C 1
ATOM 3910 O O . ALA A 1 508 ? 8.669 61.098 23.654 1.00 28.83 531 ALA A O 1
ATOM 3912 N N . ALA A 1 509 ? 6.816 60.943 22.393 1.00 32.20 532 ALA A N 1
ATOM 3913 C CA . ALA A 1 509 ? 5.996 60.358 23.480 1.00 33.92 532 ALA A CA 1
ATOM 3914 C C . ALA A 1 509 ? 6.486 58.999 23.981 1.00 36.55 532 ALA A C 1
ATOM 3915 O O . ALA A 1 509 ? 6.126 58.585 25.082 1.00 35.32 532 ALA A O 1
ATOM 3917 N N . ARG A 1 510 ? 7.291 58.311 23.170 1.00 36.90 533 ARG A N 1
ATOM 3918 C CA . ARG A 1 510 ? 7.866 57.013 23.518 1.00 38.57 533 ARG A CA 1
ATOM 3919 C C . ARG A 1 510 ? 9.131 57.166 24.345 1.00 37.54 533 ARG A C 1
ATOM 3920 O O . ARG A 1 510 ? 9.512 56.237 25.028 1.00 38.06 533 ARG A O 1
ATOM 3928 N N . THR A 1 511 ? 9.804 58.317 24.254 1.00 34.81 534 THR A N 1
ATOM 3929 C CA . THR A 1 511 ? 11.057 58.572 24.977 1.00 32.98 534 THR A CA 1
ATOM 3930 C C . THR A 1 511 ? 10.932 59.536 26.146 1.00 31.57 534 THR A C 1
ATOM 3931 O O . THR A 1 511 ? 11.844 59.654 26.940 1.00 29.30 534 THR A O 1
ATOM 3935 N N . THR A 1 512 ? 9.805 60.235 26.240 1.00 32.23 535 THR A N 1
ATOM 3936 C CA . THR A 1 512 ? 9.669 61.380 27.134 1.00 31.12 535 THR A CA 1
ATOM 3937 C C . THR A 1 512 ? 8.313 61.335 27.845 1.00 30.39 535 THR A C 1
ATOM 3938 O O . THR A 1 512 ? 7.295 61.057 27.215 1.00 28.77 535 THR A O 1
ATOM 3942 N N . ASP A 1 513 ? 8.304 61.626 29.147 1.00 31.27 536 ASP A N 1
ATOM 3943 C CA . ASP A 1 513 ? 7.062 61.737 29.912 1.00 32.63 536 ASP A CA 1
ATOM 3944 C C . ASP A 1 513 ? 6.288 63.025 29.564 1.00 32.61 536 ASP A C 1
ATOM 3945 O O . ASP A 1 513 ? 6.864 64.011 29.090 1.00 30.48 536 ASP A O 1
ATOM 3950 N N . GLY A 1 514 ? 4.992 62.992 29.833 1.00 32.17 537 GLY A N 1
ATOM 3951 C CA . GLY A 1 514 ? 4.148 64.171 29.803 1.00 33.48 537 GLY A CA 1
ATOM 3952 C C . GLY A 1 514 ? 3.718 64.603 28.420 1.00 33.32 537 GLY A C 1
ATOM 3953 O O . GLY A 1 514 ? 3.228 65.719 28.264 1.00 34.93 537 GLY A O 1
ATOM 3954 N N . ILE A 1 515 ? 3.891 63.730 27.426 1.00 33.25 538 ILE A N 1
ATOM 3955 C CA . ILE A 1 515 ? 3.466 64.002 26.060 1.00 33.26 538 ILE A CA 1
ATOM 3956 C C . ILE A 1 515 ? 2.247 63.135 25.811 1.00 33.75 538 ILE A C 1
ATOM 3957 O O . ILE A 1 515 ? 2.348 61.958 25.448 1.00 36.99 538 ILE A O 1
ATOM 3962 N N . ASP A 1 516 ? 1.091 63.741 26.058 1.00 31.95 539 ASP A N 1
ATOM 3963 C CA . ASP A 1 516 ? -0.208 63.079 25.977 1.00 32.59 539 ASP A CA 1
ATOM 3964 C C . ASP A 1 516 ? -0.424 62.444 24.590 1.00 31.96 539 ASP A C 1
ATOM 3965 O O . ASP A 1 516 ? -0.164 63.083 23.565 1.00 30.35 539 ASP A O 1
ATOM 3970 N N . SER A 1 517 ? -0.888 61.190 24.577 1.00 32.19 540 SER A N 1
ATOM 3971 C CA . SER A 1 517 ? -1.279 60.497 23.335 1.00 31.47 540 SER A CA 1
ATOM 3972 C C . SER A 1 517 ? -2.727 59.972 23.349 1.00 32.53 540 SER A C 1
ATOM 3973 O O . SER A 1 517 ? -3.126 59.246 22.440 1.00 32.81 540 SER A O 1
ATOM 3976 N N . SER A 1 518 ? -3.511 60.377 24.353 1.00 33.63 541 SER A N 1
ATOM 3977 C CA . SER A 1 518 ? -4.951 60.125 24.437 1.00 35.27 541 SER A CA 1
ATOM 3978 C C . SER A 1 518 ? -5.681 60.540 23.200 1.00 34.05 541 SER A C 1
ATOM 3979 O O . SER A 1 518 ? -5.313 61.522 22.547 1.00 33.42 541 SER A O 1
ATOM 3982 N N . ALA A 1 519 ? -6.786 59.852 22.957 1.00 33.02 542 ALA A N 1
ATOM 3983 C CA . ALA A 1 519 ? -7.661 60.162 21.857 1.00 34.02 542 ALA A CA 1
ATOM 3984 C C . ALA A 1 519 ? -8.433 61.419 22.236 1.00 31.46 542 ALA A C 1
ATOM 3985 O O . ALA A 1 519 ? -8.647 61.675 23.410 1.00 33.61 542 ALA A O 1
ATOM 3987 N N . GLU A 1 520 ? -8.788 62.219 21.237 1.00 30.57 543 GLU A N 1
ATOM 3988 C CA . GLU A 1 520 ? -9.661 63.376 21.415 1.00 31.35 543 GLU A CA 1
ATOM 3989 C C . GLU A 1 520 ? -10.901 63.044 20.615 1.00 32.89 543 GLU A C 1
ATOM 3990 O O . GLU A 1 520 ? -10.804 62.373 19.573 1.00 32.72 543 GLU A O 1
ATOM 3996 N N . ALA A 1 521 ? -12.050 63.516 21.083 1.00 33.72 544 ALA A N 1
ATOM 3997 C CA . ALA A 1 521 ? -13.323 63.237 20.424 1.00 34.63 544 ALA A CA 1
ATOM 3998 C C . ALA A 1 521 ? -14.315 64.346 20.658 1.00 34.11 544 ALA A C 1
ATOM 3999 O O . ALA A 1 521 ? -14.330 64.945 21.740 1.00 34.06 544 ALA A O 1
ATOM 4001 N N . GLY A 1 522 ? -15.150 64.606 19.652 1.00 33.23 545 GLY A N 1
ATOM 4002 C CA . GLY A 1 522 ? -16.361 65.396 19.822 1.00 34.82 545 GLY A CA 1
ATOM 4003 C C . GLY A 1 522 ? -17.559 64.906 19.010 1.00 37.32 545 GLY A C 1
ATOM 4004 O O . GLY A 1 522 ? -17.394 64.386 17.915 1.00 37.25 545 GLY A O 1
ATOM 4005 N N . LYS A 1 523 ? -18.757 65.084 19.563 1.00 39.38 546 LYS A N 1
ATOM 4006 C CA . LYS A 1 523 ? -20.024 64.704 18.914 1.00 39.09 546 LYS A CA 1
ATOM 4007 C C . LYS A 1 523 ? -20.371 65.642 17.772 1.00 38.99 546 LYS A C 1
ATOM 4008 O O . LYS A 1 523 ? -20.276 66.873 17.914 1.00 32.70 546 LYS A O 1
ATOM 4014 N N . LEU A 1 524 ? -20.783 65.052 16.647 1.00 35.87 547 LEU A N 1
ATOM 4015 C CA . LEU A 1 524 ? -21.298 65.808 15.516 1.00 38.44 547 LEU A CA 1
ATOM 4016 C C . LEU A 1 524 ? -22.389 64.970 14.835 1.00 40.67 547 LEU A C 1
ATOM 4017 O O . LEU A 1 524 ? -22.098 63.887 14.354 1.00 39.05 547 LEU A O 1
ATOM 4022 N N . ARG A 1 525 ? -23.627 65.464 14.830 1.00 40.80 548 ARG A N 1
ATOM 4023 C CA . ARG A 1 525 ? -24.719 64.806 14.122 1.00 40.51 548 ARG A CA 1
ATOM 4024 C C . ARG A 1 525 ? -24.788 65.344 12.708 1.00 40.04 548 ARG A C 1
ATOM 4025 O O . ARG A 1 525 ? -24.801 66.557 12.490 1.00 38.64 548 ARG A O 1
ATOM 4033 N N . LEU A 1 526 ? -24.823 64.413 11.761 1.00 41.59 549 LEU A N 1
ATOM 4034 C CA . LEU A 1 526 ? -25.106 64.682 10.353 1.00 40.79 549 LEU A CA 1
ATOM 4035 C C . LEU A 1 526 ? -26.567 64.263 10.184 1.00 42.55 549 LEU A C 1
ATOM 4036 O O . LEU A 1 526 ? -26.907 63.089 10.372 1.00 39.09 549 LEU A O 1
ATOM 4041 N N . PHE A 1 527 ? -27.431 65.237 9.904 1.00 42.52 550 PHE A N 1
ATOM 4042 C CA . PHE A 1 527 ? -28.872 64.984 9.838 1.00 46.76 550 PHE A CA 1
ATOM 4043 C C . PHE A 1 527 ? -29.249 64.405 8.469 1.00 49.19 550 PHE A C 1
ATOM 4044 O O . PHE A 1 527 ? -28.445 64.418 7.523 1.00 46.58 550 PHE A O 1
ATOM 4052 N N . ASP A 1 528 ? -30.485 63.923 8.362 1.00 49.00 551 ASP A N 1
ATOM 4053 C CA . ASP A 1 528 ? -31.044 63.569 7.048 1.00 47.42 551 ASP A CA 1
ATOM 4054 C C . ASP A 1 528 ? -31.550 64.850 6.420 1.00 45.87 551 ASP A C 1
ATOM 4055 O O . ASP A 1 528 ? -32.244 65.624 7.077 1.00 49.03 551 ASP A O 1
ATOM 4060 N N . VAL A 1 529 ? -31.168 65.076 5.166 1.00 47.08 552 VAL A N 1
ATOM 4061 C CA . VAL A 1 529 ? -31.409 66.320 4.455 1.00 51.92 552 VAL A CA 1
ATOM 4062 C C . VAL A 1 529 ? -32.091 66.024 3.101 1.00 56.21 552 VAL A C 1
ATOM 4063 O O . VAL A 1 529 ? -31.914 64.946 2.542 1.00 54.04 552 VAL A O 1
ATOM 4067 N N . LEU A 1 530 ? -32.852 66.993 2.590 1.00 57.67 553 LEU A N 1
ATOM 4068 C CA . LEU A 1 530 ? -33.616 66.855 1.350 1.00 61.94 553 LEU A CA 1
ATOM 4069 C C . LEU A 1 530 ? -33.207 67.933 0.341 1.00 63.03 553 LEU A C 1
ATOM 4070 O O . LEU A 1 530 ? -33.347 69.118 0.615 1.00 62.60 553 LEU A O 1
ATOM 4075 N N . ASN A 1 531 ? -32.691 67.518 -0.816 1.00 67.19 554 ASN A N 1
ATOM 4076 C CA . ASN A 1 531 ? -32.316 68.442 -1.898 1.00 70.87 554 ASN A CA 1
ATOM 4077 C C . ASN A 1 531 ? -32.613 67.811 -3.245 1.00 74.00 554 ASN A C 1
ATOM 4078 O O . ASN A 1 531 ? -32.262 66.654 -3.475 1.00 73.58 554 ASN A O 1
ATOM 4083 N N . GLY A 1 532 ? -33.247 68.581 -4.132 1.00 79.67 555 GLY A N 1
ATOM 4084 C CA . GLY A 1 532 ? -33.765 68.067 -5.405 1.00 80.54 555 GLY A CA 1
ATOM 4085 C C . GLY A 1 532 ? -34.699 66.879 -5.223 1.00 80.90 555 GLY A C 1
ATOM 4086 O O . GLY A 1 532 ? -34.674 65.946 -6.023 1.00 80.68 555 GLY A O 1
ATOM 4087 N N . GLY A 1 533 ? -35.494 66.906 -4.150 1.00 80.14 556 GLY A N 1
ATOM 4088 C CA . GLY A 1 533 ? -36.376 65.801 -3.779 1.00 76.43 556 GLY A CA 1
ATOM 4089 C C . GLY A 1 533 ? -35.726 64.460 -3.464 1.00 75.46 556 GLY A C 1
ATOM 4090 O O . GLY A 1 533 ? -36.408 63.440 -3.491 1.00 74.99 556 GLY A O 1
ATOM 4091 N N . GLU A 1 534 ? -34.427 64.447 -3.167 1.00 74.87 557 GLU A N 1
ATOM 4092 C CA . GLU A 1 534 ? -33.727 63.229 -2.759 1.00 72.66 557 GLU A CA 1
ATOM 4093 C C . GLU A 1 534 ? -33.271 63.414 -1.317 1.00 68.70 557 GLU A C 1
ATOM 4094 O O . GLU A 1 534 ? -32.670 64.439 -0.984 1.00 61.51 557 GLU A O 1
ATOM 4100 N N . GLN A 1 535 ? -33.581 62.425 -0.479 1.00 64.75 558 GLN A N 1
ATOM 4101 C CA . GLN A 1 535 ? -33.155 62.384 0.912 1.00 63.28 558 GLN A CA 1
ATOM 4102 C C . GLN A 1 535 ? -31.772 61.748 1.025 1.00 64.89 558 GLN A C 1
ATOM 4103 O O . GLN A 1 535 ? -31.578 60.613 0.572 1.00 61.51 558 GLN A O 1
ATOM 4109 N N . ALA A 1 536 ? -30.839 62.454 1.674 1.00 57.37 559 ALA A N 1
ATOM 4110 C CA . ALA A 1 536 ? -29.481 61.952 1.897 1.00 53.16 559 ALA A CA 1
ATOM 4111 C C . ALA A 1 536 ? -28.987 62.250 3.323 1.00 52.80 559 ALA A C 1
ATOM 4112 O O . ALA A 1 536 ? -29.510 63.122 4.012 1.00 50.54 559 ALA A O 1
ATOM 4114 N N . ILE A 1 537 ? -27.966 61.513 3.749 1.00 50.83 560 ILE A N 1
ATOM 4115 C CA . ILE A 1 537 ? -27.197 61.915 4.919 1.00 49.01 560 ILE A CA 1
ATOM 4116 C C . ILE A 1 537 ? -26.431 63.175 4.531 1.00 46.72 560 ILE A C 1
ATOM 4117 O O . ILE A 1 537 ? -25.807 63.242 3.465 1.00 42.09 560 ILE A O 1
ATOM 4122 N N . GLU A 1 538 ? -26.515 64.180 5.397 1.00 46.50 561 GLU A N 1
ATOM 4123 C CA . GLU A 1 538 ? -25.788 65.448 5.242 1.00 45.62 561 GLU A CA 1
ATOM 4124 C C . GLU A 1 538 ? -24.288 65.258 4.953 1.00 41.33 561 GLU A C 1
ATOM 4125 O O . GLU A 1 538 ? -23.647 64.395 5.527 1.00 39.82 561 GLU A O 1
ATOM 4131 N N . THR A 1 539 ? -23.748 66.067 4.053 1.00 39.85 562 THR A N 1
ATOM 4132 C CA . THR A 1 539 ? -22.321 66.048 3.750 1.00 44.31 562 THR A CA 1
ATOM 4133 C C . THR A 1 539 ? -21.476 66.552 4.968 1.00 43.44 562 THR A C 1
ATOM 4134 O O . THR A 1 539 ? -21.880 67.476 5.683 1.00 39.31 562 THR A O 1
ATOM 4138 N N . LEU A 1 540 ? -20.349 65.884 5.208 1.00 41.76 563 LEU A N 1
ATOM 4139 C CA . LEU A 1 540 ? -19.370 66.301 6.218 1.00 41.22 563 LEU A CA 1
ATOM 4140 C C . LEU A 1 540 ? -18.400 67.237 5.534 1.00 41.15 563 LEU A C 1
ATOM 4141 O O . LEU A 1 540 ? -17.604 66.806 4.697 1.00 41.28 563 LEU A O 1
ATOM 4146 N N . ASP A 1 541 ? -18.544 68.522 5.819 1.00 39.37 564 ASP A N 1
ATOM 4147 C CA . ASP A 1 541 ? -17.638 69.560 5.344 1.00 39.58 564 ASP A CA 1
ATOM 4148 C C . ASP A 1 541 ? -16.529 69.818 6.380 1.00 41.71 564 ASP A C 1
ATOM 4149 O O . ASP A 1 541 ? -16.699 70.576 7.341 1.00 37.31 564 ASP A O 1
ATOM 4154 N N . LEU A 1 542 ? -15.385 69.192 6.134 1.00 39.39 565 LEU A N 1
ATOM 4155 C CA . LEU A 1 542 ? -14.298 69.104 7.070 1.00 39.20 565 LEU A CA 1
ATOM 4156 C C . LEU A 1 542 ? -13.212 70.118 6.718 1.00 39.31 565 LEU A C 1
ATOM 4157 O O . LEU A 1 542 ? -12.812 70.195 5.565 1.00 37.30 565 LEU A O 1
ATOM 4162 N N . THR A 1 543 ? -12.771 70.920 7.697 1.00 35.48 566 THR A N 1
ATOM 4163 C CA . THR A 1 543 ? -11.517 71.688 7.579 1.00 34.46 566 THR A CA 1
ATOM 4164 C C . THR A 1 543 ? -10.529 71.307 8.697 1.00 32.68 566 THR A C 1
ATOM 4165 O O . THR A 1 543 ? -10.903 71.266 9.873 1.00 32.49 566 THR A O 1
ATOM 4169 N N . LEU A 1 544 ? -9.289 71.009 8.318 1.00 31.77 567 LEU A N 1
ATOM 4170 C CA . LEU A 1 544 ? -8.200 70.730 9.255 1.00 31.47 567 LEU A CA 1
ATOM 4171 C C . LEU A 1 544 ? -7.191 71.853 9.090 1.00 29.16 567 LEU A C 1
ATOM 4172 O O . LEU A 1 544 ? -6.761 72.127 7.974 1.00 29.07 567 LEU A O 1
ATOM 4177 N N . VAL A 1 545 ? -6.823 72.499 10.190 1.00 26.64 568 VAL A N 1
ATOM 4178 C CA . VAL A 1 545 ? -5.759 73.493 10.184 1.00 26.26 568 VAL A CA 1
ATOM 4179 C C . VAL A 1 545 ? -4.667 72.938 11.082 1.00 27.21 568 VAL A C 1
ATOM 4180 O O . VAL A 1 545 ? -4.882 72.744 12.292 1.00 27.53 568 VAL A O 1
ATOM 4184 N N . VAL A 1 546 ? -3.500 72.691 10.494 1.00 25.82 569 VAL A N 1
ATOM 4185 C CA . VAL A 1 546 ? -2.355 72.188 11.222 1.00 26.67 569 VAL A CA 1
ATOM 4186 C C . VAL A 1 546 ? -1.314 73.289 11.228 1.00 27.15 569 VAL A C 1
ATOM 4187 O O . VAL A 1 546 ? -0.794 73.666 10.179 1.00 26.02 569 VAL A O 1
ATOM 4191 N N . ASP A 1 547 ? -1.012 73.802 12.417 1.00 27.05 570 ASP A N 1
ATOM 4192 C CA . ASP A 1 547 ? -0.014 74.852 12.582 1.00 26.46 570 ASP A CA 1
ATOM 4193 C C . ASP A 1 547 ? 1.081 74.311 13.500 1.00 27.11 570 ASP A C 1
ATOM 4194 O O . ASP A 1 547 ? 1.116 74.566 14.724 1.00 24.15 570 ASP A O 1
ATOM 4199 N N . ASN A 1 548 ? 1.975 73.546 12.868 1.00 26.92 571 ASN A N 1
ATOM 4200 C CA . ASN A 1 548 ? 3.050 72.804 13.519 1.00 26.27 571 ASN A CA 1
ATOM 4201 C C . ASN A 1 548 ? 2.505 71.719 14.456 1.00 27.24 571 ASN A C 1
ATOM 4202 O O . ASN A 1 548 ? 2.284 70.597 13.997 1.00 30.43 571 ASN A O 1
ATOM 4207 N N . SER A 1 549 ? 2.302 72.011 15.742 1.00 26.10 572 SER A N 1
ATOM 4208 C CA . SER A 1 549 ? 1.686 71.070 16.677 1.00 24.67 572 SER A CA 1
ATOM 4209 C C . SER A 1 549 ? 0.242 71.408 17.034 1.00 24.68 572 SER A C 1
ATOM 4210 O O . SER A 1 549 ? -0.397 70.641 17.742 1.00 25.86 572 SER A O 1
ATOM 4213 N N . VAL A 1 550 ? -0.282 72.541 16.579 1.00 24.05 573 VAL A N 1
ATOM 4214 C CA . VAL A 1 550 ? -1.655 72.899 16.896 1.00 23.04 573 VAL A CA 1
ATOM 4215 C C . VAL A 1 550 ? -2.575 72.378 15.806 1.00 23.63 573 VAL A C 1
ATOM 4216 O O . VAL A 1 550 ? -2.484 72.824 14.684 1.00 24.70 573 VAL A O 1
ATOM 4220 N N . LEU A 1 551 ? -3.468 71.449 16.151 1.00 25.85 574 LEU A N 1
ATOM 4221 C CA . LEU A 1 551 ? -4.491 70.964 15.244 1.00 26.43 574 LEU A CA 1
ATOM 4222 C C . LEU A 1 551 ? -5.856 71.530 15.635 1.00 25.99 574 LEU A C 1
ATOM 4223 O O . LEU A 1 551 ? -6.297 71.359 16.767 1.00 27.37 574 LEU A O 1
ATOM 4228 N N . GLU A 1 552 ? -6.521 72.163 14.681 1.00 25.47 575 GLU A N 1
ATOM 4229 C CA . GLU A 1 552 ? -7.911 72.559 14.820 1.00 27.05 575 GLU A CA 1
ATOM 4230 C C . GLU A 1 552 ? -8.744 71.879 13.726 1.00 27.00 575 GLU A C 1
ATOM 4231 O O . GLU A 1 552 ? -8.453 72.000 12.531 1.00 27.67 575 GLU A O 1
ATOM 4237 N N . VAL A 1 553 ? -9.776 71.167 14.163 1.00 27.61 576 VAL A N 1
ATOM 4238 C CA . VAL A 1 553 ? -10.698 70.468 13.291 1.00 26.66 576 VAL A CA 1
ATOM 4239 C C . VAL A 1 553 ? -12.054 71.180 13.337 1.00 27.98 576 VAL A C 1
ATOM 4240 O O . VAL A 1 553 ? -12.680 71.238 14.390 1.00 26.69 576 VAL A O 1
ATOM 4244 N N . TYR A 1 554 ? -12.475 71.723 12.197 1.00 27.74 577 TYR A N 1
ATOM 4245 C CA . TYR A 1 554 ? -13.781 72.317 12.013 1.00 30.26 577 TYR A CA 1
ATOM 4246 C C . TYR A 1 554 ? -14.683 71.449 11.112 1.00 33.06 577 TYR A C 1
ATOM 4247 O O . TYR A 1 554 ? -14.194 70.803 10.151 1.00 31.41 577 TYR A O 1
ATOM 4256 N N . ALA A 1 555 ? -15.994 71.478 11.395 1.00 31.46 578 ALA A N 1
ATOM 4257 C CA . ALA A 1 555 ? -16.997 70.800 10.540 1.00 31.82 578 ALA A CA 1
ATOM 4258 C C . ALA A 1 555 ? -18.302 71.579 10.446 1.00 33.72 578 ALA A C 1
ATOM 4259 O O . ALA A 1 555 ? -18.875 72.006 11.475 1.00 33.82 578 ALA A O 1
ATOM 4261 N N . ASN A 1 556 ? -18.723 71.832 9.203 1.00 33.62 579 ASN A N 1
ATOM 4262 C CA . ASN A 1 556 ? -20.095 72.224 8.887 1.00 34.48 579 ASN A CA 1
ATOM 4263 C C . ASN A 1 556 ? -20.486 73.559 9.512 1.00 35.73 579 ASN A C 1
ATOM 4264 O O . ASN A 1 556 ? -21.668 73.806 9.772 1.00 34.54 579 ASN A O 1
ATOM 4269 N N . GLY A 1 557 ? -19.481 74.416 9.755 1.00 34.77 580 GLY A N 1
ATOM 4270 C CA . GLY A 1 557 ? -19.664 75.718 10.398 1.00 32.63 580 GLY A CA 1
ATOM 4271 C C . GLY A 1 557 ? -20.282 75.699 11.780 1.00 31.58 580 GLY A C 1
ATOM 4272 O O . GLY A 1 557 ? -20.790 76.733 12.223 1.00 30.86 580 GLY A O 1
ATOM 4273 N N . ARG A 1 558 ? -20.254 74.542 12.449 1.00 30.56 581 ARG A N 1
ATOM 4274 C CA . ARG A 1 558 ? -20.875 74.371 13.767 1.00 33.53 581 ARG A CA 1
ATOM 4275 C C . ARG A 1 558 ? -20.126 73.435 14.717 1.00 33.10 581 ARG A C 1
ATOM 4276 O O . ARG A 1 558 ? -20.655 73.062 15.743 1.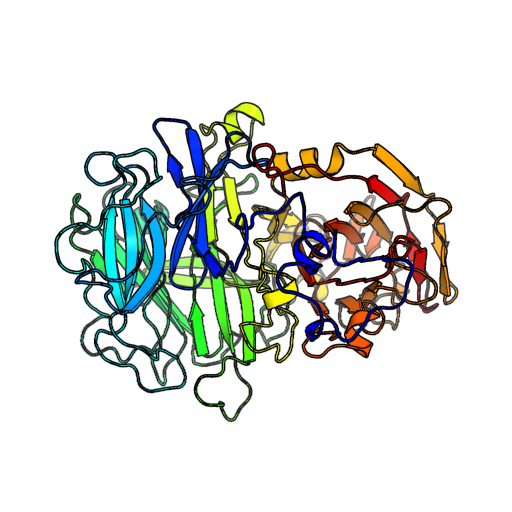00 34.91 581 ARG A O 1
ATOM 4284 N N . PHE A 1 559 ? -18.898 73.065 14.388 1.00 32.81 582 PHE A N 1
ATOM 4285 C CA . PHE A 1 559 ? -18.160 72.088 15.165 1.00 31.96 582 PHE A CA 1
ATOM 4286 C C . PHE A 1 559 ? -16.711 72.501 15.195 1.00 30.10 582 PHE A C 1
ATOM 4287 O O . PHE A 1 559 ? -16.173 72.900 14.168 1.00 30.91 582 PHE A O 1
ATOM 4295 N N . ALA A 1 560 ? -16.098 72.403 16.376 1.00 29.65 583 ALA A N 1
ATOM 4296 C CA . ALA A 1 560 ? -14.648 72.592 16.525 1.00 28.87 583 ALA A CA 1
ATOM 4297 C C . ALA A 1 560 ? -14.069 71.660 17.564 1.00 26.98 583 ALA A C 1
ATOM 4298 O O . ALA A 1 560 ? -14.631 71.513 18.645 1.00 25.22 583 ALA A O 1
ATOM 4300 N N . LEU A 1 561 ? -12.929 71.054 17.224 1.00 28.44 584 LEU A N 1
ATOM 4301 C CA . LEU A 1 561 ? -12.187 70.157 18.106 1.00 28.98 584 LEU A CA 1
ATOM 4302 C C . LEU A 1 561 ? -10.687 70.414 17.897 1.00 28.62 584 LEU A C 1
ATOM 4303 O O . LEU A 1 561 ? -10.183 70.266 16.769 1.00 27.97 584 LEU A O 1
ATOM 4308 N N . SER A 1 562 ? -9.982 70.789 18.964 1.00 26.39 585 SER A N 1
ATOM 4309 C CA . SER A 1 562 ? -8.578 71.190 18.848 1.00 26.90 585 SER A CA 1
ATOM 4310 C C . SER A 1 562 ? -7.696 70.475 19.849 1.00 25.57 585 SER A C 1
ATOM 4311 O O . SER A 1 562 ? -8.116 70.177 20.964 1.00 25.78 585 SER A O 1
ATOM 4314 N N . THR A 1 563 ? -6.458 70.218 19.448 1.00 25.28 586 THR A N 1
ATOM 4315 C CA . THR A 1 563 ? -5.556 69.419 20.258 1.00 25.25 586 THR A CA 1
ATOM 4316 C C . THR A 1 563 ? -4.111 69.644 19.856 1.00 24.13 586 THR A C 1
ATOM 4317 O O . THR A 1 563 ? -3.835 70.427 18.938 1.00 23.78 586 THR A O 1
ATOM 4321 N N . TRP A 1 564 ? -3.201 68.971 20.570 1.00 24.83 587 TRP A N 1
ATOM 4322 C CA . TRP A 1 564 ? -1.764 69.003 20.304 1.00 23.97 587 TRP A CA 1
ATOM 4323 C C . TRP A 1 564 ? -1.339 67.776 19.483 1.00 24.97 587 TRP A C 1
ATOM 4324 O O . TRP A 1 564 ? -1.646 66.638 19.862 1.00 23.23 587 TRP A O 1
ATOM 4335 N N . VAL A 1 565 ? -0.650 68.020 18.370 1.00 25.74 588 VAL A N 1
ATOM 4336 C CA . VAL A 1 565 ? -0.110 66.946 17.534 1.00 27.33 588 VAL A CA 1
ATOM 4337 C C . VAL A 1 565 ? 1.405 67.102 17.433 1.00 27.52 588 VAL A C 1
ATOM 4338 O O . VAL A 1 565 ? 1.925 67.716 16.522 1.00 29.46 588 VAL A O 1
ATOM 4342 N N . ARG A 1 566 ? 2.103 66.545 18.418 1.00 25.72 589 ARG A N 1
ATOM 4343 C CA . ARG A 1 566 ? 3.501 66.855 18.601 1.00 26.40 589 ARG A CA 1
ATOM 4344 C C . ARG A 1 566 ? 4.410 65.824 17.878 1.00 27.51 589 ARG A C 1
ATOM 4345 O O . ARG A 1 566 ? 5.186 65.110 18.508 1.00 27.13 589 ARG A O 1
ATOM 4353 N N . SER A 1 567 ? 4.317 65.794 16.545 1.00 28.03 590 SER A N 1
ATOM 4354 C CA . SER A 1 567 ? 5.170 64.913 15.734 1.00 28.93 590 SER A CA 1
ATOM 4355 C C . SER A 1 567 ? 6.612 65.425 15.766 1.00 29.04 590 SER A C 1
ATOM 4356 O O . SER A 1 567 ? 6.865 66.645 15.779 1.00 28.86 590 SER A O 1
ATOM 4359 N N . TRP A 1 568 ? 7.548 64.477 15.792 1.00 28.63 591 TRP A N 1
ATOM 4360 C CA . TRP A 1 568 ? 8.980 64.753 15.846 1.00 29.31 591 TRP A CA 1
ATOM 4361 C C . TRP A 1 568 ? 9.685 64.858 14.480 1.00 30.06 591 TRP A C 1
ATOM 4362 O O . TRP A 1 568 ? 10.420 65.819 14.252 1.00 29.21 591 TRP A O 1
ATOM 4373 N N . TYR A 1 569 ? 9.511 63.841 13.629 1.00 30.46 592 TYR A N 1
ATOM 4374 C CA . TYR A 1 569 ? 10.366 63.635 12.447 1.00 32.35 592 TYR A CA 1
ATOM 4375 C C . TYR A 1 569 ? 10.035 64.638 11.344 1.00 32.37 592 TYR A C 1
ATOM 4376 O O . TYR A 1 569 ? 8.867 64.914 11.067 1.00 29.13 592 TYR A O 1
ATOM 4385 N N . ALA A 1 570 ? 11.078 65.171 10.719 1.00 33.06 593 ALA A N 1
ATOM 4386 C CA . ALA A 1 570 ? 10.953 66.152 9.646 1.00 35.09 593 ALA A CA 1
ATOM 4387 C C . ALA A 1 570 ? 10.024 65.659 8.522 1.00 37.88 593 ALA A C 1
ATOM 4388 O O . ALA A 1 570 ? 9.230 66.449 7.987 1.00 36.90 593 ALA A O 1
ATOM 4390 N N . ASN A 1 571 ? 10.089 64.348 8.254 1.00 38.41 594 ASN A N 1
ATOM 4391 C CA . ASN A 1 571 ? 9.311 63.648 7.213 1.00 41.51 594 ASN A CA 1
ATOM 4392 C C . ASN A 1 571 ? 7.897 63.338 7.554 1.00 37.37 594 ASN A C 1
ATOM 4393 O O . ASN A 1 571 ? 7.222 62.746 6.738 1.00 32.60 594 ASN A O 1
ATOM 4398 N N . SER A 1 572 ? 7.448 63.617 8.769 1.00 37.66 595 SER A N 1
ATOM 4399 C CA . SER A 1 572 ? 6.078 63.282 9.142 1.00 35.39 595 SER A CA 1
ATOM 4400 C C . SER A 1 572 ? 5.096 64.352 8.622 1.00 36.66 595 SER A C 1
ATOM 4401 O O . SER A 1 572 ? 4.464 65.090 9.395 1.00 36.52 595 SER A O 1
ATOM 4404 N N . THR A 1 573 ? 4.974 64.403 7.293 1.00 34.66 596 THR A N 1
ATOM 4405 C CA . THR A 1 573 ? 4.150 65.384 6.596 1.00 36.53 596 THR A CA 1
ATOM 4406 C C . THR A 1 573 ? 3.172 64.788 5.568 1.00 36.85 596 THR A C 1
ATOM 4407 O O . THR A 1 573 ? 2.476 65.544 4.887 1.00 35.55 596 THR A O 1
ATOM 4411 N N . ASN A 1 574 ? 3.106 63.455 5.457 1.00 38.40 597 ASN A N 1
ATOM 4412 C CA . ASN A 1 574 ? 2.285 62.816 4.422 1.00 38.39 597 ASN A CA 1
ATOM 4413 C C . ASN A 1 574 ? 0.841 62.725 4.855 1.00 37.62 597 ASN A C 1
ATOM 4414 O O . ASN A 1 574 ? 0.534 62.596 6.056 1.00 34.55 597 ASN A O 1
ATOM 4419 N N . ILE A 1 575 ? -0.032 62.767 3.857 1.00 35.84 598 ILE A N 1
ATOM 4420 C CA . ILE A 1 575 ? -1.469 62.707 4.056 1.00 38.40 598 ILE A CA 1
ATOM 4421 C C . ILE A 1 575 ? -2.060 61.570 3.229 1.00 38.12 598 ILE A C 1
ATOM 4422 O O . ILE A 1 575 ? -1.678 61.394 2.085 1.00 38.60 598 ILE A O 1
ATOM 4427 N N . SER A 1 576 ? -3.004 60.833 3.804 1.00 39.19 599 SER A N 1
ATOM 4428 C CA . SER A 1 576 ? -3.689 59.752 3.106 1.00 39.13 599 SER A CA 1
ATOM 4429 C C . SER A 1 576 ? -5.173 59.770 3.407 1.00 41.38 599 SER A C 1
ATOM 4430 O O . SER A 1 576 ? -5.572 60.169 4.513 1.00 38.05 599 SER A O 1
ATOM 4433 N N . PHE A 1 577 ? -5.980 59.307 2.442 1.00 37.58 600 PHE A N 1
ATOM 4434 C CA . PHE A 1 577 ? -7.383 58.950 2.705 1.00 38.06 600 PHE A CA 1
ATOM 4435 C C . PHE A 1 577 ? -7.361 57.787 3.676 1.00 38.40 600 PHE A C 1
ATOM 4436 O O . PHE A 1 577 ? -6.424 56.985 3.671 1.00 37.38 600 PHE A O 1
ATOM 4444 N N . PHE A 1 578 ? -8.370 57.710 4.527 1.00 37.67 601 PHE A N 1
ATOM 4445 C CA . PHE A 1 578 ? -8.507 56.598 5.450 1.00 41.84 601 PHE A CA 1
ATOM 4446 C C . PHE A 1 578 ? -9.966 56.173 5.480 1.00 43.06 601 PHE A C 1
ATOM 4447 O O . PHE A 1 578 ? -10.859 57.019 5.504 1.00 43.20 601 PHE A O 1
ATOM 4455 N N . HIS A 1 579 ? -10.189 54.862 5.491 1.00 46.36 602 HIS A N 1
ATOM 4456 C CA . HIS A 1 579 ? -11.535 54.275 5.531 1.00 46.75 602 HIS A CA 1
ATOM 4457 C C . HIS A 1 579 ? -11.394 52.848 6.063 1.00 46.69 602 HIS A C 1
ATOM 4458 O O . HIS A 1 579 ? -10.482 52.123 5.639 1.00 47.10 602 HIS A O 1
ATOM 4465 N N . ASN A 1 580 ? -12.245 52.452 7.016 1.00 45.33 603 ASN A N 1
ATOM 4466 C CA . ASN A 1 580 ? -12.066 51.151 7.704 1.00 44.95 603 ASN A CA 1
ATOM 4467 C C . ASN A 1 580 ? -12.731 49.962 6.978 1.00 47.32 603 ASN A C 1
ATOM 4468 O O . ASN A 1 580 ? -12.749 48.853 7.496 1.00 49.26 603 ASN A O 1
ATOM 4473 N N . GLY A 1 581 ? -13.305 50.211 5.808 1.00 48.25 604 GLY A N 1
ATOM 4474 C CA . GLY A 1 581 ? -13.892 49.168 5.005 1.00 54.13 604 GLY A CA 1
ATOM 4475 C C . GLY A 1 581 ? -15.354 48.921 5.270 1.00 54.55 604 GLY A C 1
ATOM 4476 O O . GLY A 1 581 ? -15.984 48.232 4.478 1.00 56.60 604 GLY A O 1
ATOM 4477 N N . VAL A 1 582 ? -15.905 49.480 6.354 1.00 53.95 605 VAL A N 1
ATOM 4478 C CA . VAL A 1 582 ? -17.313 49.271 6.693 1.00 52.76 605 VAL A CA 1
ATOM 4479 C C . VAL A 1 582 ? -18.156 50.248 5.868 1.00 58.19 605 VAL A C 1
ATOM 4480 O O . VAL A 1 582 ? -18.224 51.444 6.162 1.00 61.06 605 VAL A O 1
ATOM 4484 N N . GLY A 1 583 ? -18.773 49.720 4.811 1.00 56.36 606 GLY A N 1
ATOM 4485 C CA . GLY A 1 583 ? -19.559 50.507 3.890 1.00 52.82 606 GLY A CA 1
ATOM 4486 C C . GLY A 1 583 ? -18.660 51.280 2.965 1.00 53.46 606 GLY A C 1
ATOM 4487 O O . GLY A 1 583 ? -17.501 50.912 2.767 1.00 55.28 606 GLY A O 1
ATOM 4488 N N . GLY A 1 584 ? -19.203 52.360 2.414 1.00 53.88 607 GLY A N 1
ATOM 4489 C CA . GLY A 1 584 ? -18.500 53.202 1.467 1.00 54.44 607 GLY A CA 1
ATOM 4490 C C . GLY A 1 584 ? -18.508 54.666 1.864 1.00 52.66 607 GLY A C 1
ATOM 4491 O O . GLY A 1 584 ? -19.338 55.101 2.666 1.00 53.83 607 GLY A O 1
ATOM 4492 N N . VAL A 1 585 ? -17.565 55.408 1.279 1.00 50.90 608 VAL A N 1
ATOM 4493 C CA . VAL A 1 585 ? -17.421 56.854 1.474 1.00 50.92 608 VAL A CA 1
ATOM 4494 C C . VAL A 1 585 ? -17.026 57.473 0.172 1.00 46.20 608 VAL A C 1
ATOM 4495 O O . VAL A 1 585 ? -16.154 56.936 -0.497 1.00 48.50 608 VAL A O 1
ATOM 4499 N N . ALA A 1 586 ? -17.578 58.634 -0.145 1.00 43.89 609 ALA A N 1
ATOM 4500 C CA . ALA A 1 586 ? -17.112 59.394 -1.285 1.00 43.96 609 ALA A CA 1
ATOM 4501 C C . ALA A 1 586 ? -16.475 60.682 -0.797 1.00 45.22 609 ALA A C 1
ATOM 4502 O O . ALA A 1 586 ? -17.135 61.502 -0.144 1.00 46.74 609 ALA A O 1
ATOM 4504 N N . PHE A 1 587 ? -15.190 60.842 -1.118 1.00 42.85 610 PHE A N 1
ATOM 4505 C CA . PHE A 1 587 ? -14.429 62.041 -0.837 1.00 42.37 610 PHE A CA 1
ATOM 4506 C C . PHE A 1 587 ? -14.517 62.957 -2.025 1.00 41.97 610 PHE A C 1
ATOM 4507 O O . PHE A 1 587 ? -14.215 62.541 -3.130 1.00 42.54 610 PHE A O 1
ATOM 4515 N N . SER A 1 588 ? -14.881 64.211 -1.816 1.00 40.73 611 SER A N 1
ATOM 4516 C CA . SER A 1 588 ? -14.725 65.194 -2.870 1.00 43.73 611 SER A CA 1
ATOM 4517 C C . SER A 1 588 ? -13.251 65.417 -3.162 1.00 49.70 611 SER A C 1
ATOM 4518 O O . SER A 1 588 ? -12.365 64.913 -2.459 1.00 54.71 611 SER A O 1
ATOM 4521 N N . LYS A 1 589 ? -13.009 66.202 -4.202 1.00 53.70 612 LYS A N 1
ATOM 4522 C CA . LYS A 1 589 ? -11.749 66.900 -4.412 1.00 54.41 612 LYS A CA 1
ATOM 4523 C C . LYS A 1 589 ? -11.328 67.542 -3.045 1.00 54.70 612 LYS A C 1
ATOM 4524 O O . LYS A 1 589 ? -12.118 68.195 -2.358 1.00 50.28 612 LYS A O 1
ATOM 4530 N N . VAL A 1 590 ? -10.098 67.263 -2.644 1.00 50.67 613 VAL A N 1
ATOM 4531 C CA . VAL A 1 590 ? -9.540 67.700 -1.383 1.00 48.72 613 VAL A CA 1
ATOM 4532 C C . VAL A 1 590 ? -8.620 68.860 -1.722 1.00 48.55 613 VAL A C 1
ATOM 4533 O O . VAL A 1 590 ? -7.806 68.726 -2.636 1.00 47.97 613 VAL A O 1
ATOM 4537 N N . THR A 1 591 ? -8.751 69.990 -1.023 1.00 43.26 614 THR A N 1
ATOM 4538 C CA . THR A 1 591 ? -7.836 71.117 -1.215 1.00 42.28 614 THR A CA 1
ATOM 4539 C C . THR A 1 591 ? -6.818 71.188 -0.066 1.00 40.93 614 THR A C 1
ATOM 4540 O O . THR A 1 591 ? -7.173 71.048 1.107 1.00 38.17 614 THR A O 1
ATOM 4544 N N . VAL A 1 592 ? -5.555 71.383 -0.423 1.00 38.22 615 VAL A N 1
ATOM 4545 C CA . VAL A 1 592 ? -4.478 71.524 0.553 1.00 37.79 615 VAL A CA 1
ATOM 4546 C C . VAL A 1 592 ? -3.833 72.856 0.254 1.00 38.06 615 VAL A C 1
ATOM 4547 O O . VAL A 1 592 ? -3.421 73.096 -0.886 1.00 35.04 615 VAL A O 1
ATOM 4551 N N . SER A 1 593 ? -3.766 73.721 1.270 1.00 35.86 616 SER A N 1
ATOM 4552 C CA . SER A 1 593 ? -3.082 74.991 1.162 1.00 34.52 616 SER A CA 1
ATOM 4553 C C . SER A 1 593 ? -1.952 74.961 2.181 1.00 36.47 616 SER A C 1
ATOM 4554 O O . SER A 1 593 ? -2.182 74.677 3.373 1.00 38.35 616 SER A O 1
ATOM 4557 N N . GLU A 1 594 ? -0.742 75.268 1.718 1.00 33.92 617 GLU A N 1
ATOM 4558 C CA . GLU A 1 594 ? 0.476 75.021 2.478 1.00 36.18 617 GLU A CA 1
ATOM 4559 C C . GLU A 1 594 ? 1.188 76.307 2.846 1.00 31.71 617 GLU A C 1
ATOM 4560 O O . GLU A 1 594 ? 1.258 77.213 2.040 1.00 29.71 617 GLU A O 1
ATOM 4566 N N . GLY A 1 595 ? 1.729 76.375 4.055 1.00 29.47 618 GLY A N 1
ATOM 4567 C CA . GLY A 1 595 ? 2.499 77.540 4.486 1.00 29.27 618 GLY A CA 1
ATOM 4568 C C . GLY A 1 595 ? 1.838 78.419 5.543 1.00 29.04 618 GLY A C 1
ATOM 4569 O O . GLY A 1 595 ? 2.536 78.996 6.380 1.00 27.46 618 GLY A O 1
ATOM 4570 N N . LEU A 1 596 ? 0.511 78.528 5.501 1.00 29.73 619 LEU A N 1
ATOM 4571 C CA . LEU A 1 596 ? -0.255 79.449 6.375 1.00 29.21 619 LEU A CA 1
ATOM 4572 C C . LEU A 1 596 ? 0.327 80.851 6.250 1.00 28.28 619 LEU A C 1
ATOM 4573 O O . LEU A 1 596 ? 0.585 81.296 5.139 1.00 29.95 619 LEU A O 1
ATOM 4578 N N . TYR A 1 597 ? 0.558 81.553 7.351 1.00 26.56 620 TYR A N 1
ATOM 4579 C CA . TYR A 1 597 ? 1.183 82.871 7.290 1.00 26.22 620 TYR A CA 1
ATOM 4580 C C . TYR A 1 597 ? 1.772 83.175 8.653 1.00 26.48 620 TYR A C 1
ATOM 4581 O O . TYR A 1 597 ? 1.512 82.448 9.612 1.00 25.00 620 TYR A O 1
ATOM 4590 N N . ASP A 1 598 ? 2.545 84.257 8.732 1.00 26.35 621 ASP A N 1
ATOM 4591 C CA . ASP A 1 598 ? 3.162 84.717 9.970 1.00 28.16 621 ASP A CA 1
ATOM 4592 C C . ASP A 1 598 ? 2.217 85.702 10.694 1.00 27.42 621 ASP A C 1
ATOM 4593 O O . ASP A 1 598 ? 2.056 86.850 10.293 1.00 25.59 621 ASP A O 1
ATOM 4598 N N . ALA A 1 599 ? 1.614 85.241 11.782 1.00 27.03 622 ALA A N 1
ATOM 4599 C CA . ALA A 1 599 ? 0.714 86.085 12.575 1.00 26.05 622 ALA A CA 1
ATOM 4600 C C . ALA A 1 599 ? 1.454 87.128 13.403 1.00 25.70 622 ALA A C 1
ATOM 4601 O O . ALA A 1 599 ? 0.804 88.031 13.935 1.00 26.10 622 ALA A O 1
ATOM 4603 N N . TRP A 1 600 ? 2.785 87.006 13.505 1.00 24.39 623 TRP A N 1
ATOM 4604 C CA . TRP A 1 600 ? 3.627 87.904 14.264 1.00 26.12 623 TRP A CA 1
ATOM 4605 C C . TRP A 1 600 ? 4.758 88.488 13.402 1.00 27.67 623 TRP A C 1
ATOM 4606 O O . TRP A 1 600 ? 5.925 88.265 13.704 1.00 28.46 623 TRP A O 1
ATOM 4617 N N . PRO A 1 601 ? 4.421 89.328 12.394 1.00 29.61 624 PRO A N 1
ATOM 4618 C CA . PRO A 1 601 ? 5.442 89.796 11.440 1.00 30.25 624 PRO A CA 1
ATOM 4619 C C . PRO A 1 601 ? 6.547 90.653 12.033 1.00 32.56 624 PRO A C 1
ATOM 4620 O O . PRO A 1 601 ? 7.595 90.743 11.417 1.00 32.84 624 PRO A O 1
ATOM 4624 N N . ASP A 1 602 ? 6.331 91.271 13.193 1.00 32.43 625 ASP A N 1
ATOM 4625 C CA . ASP A 1 602 ? 7.354 92.094 13.828 1.00 34.82 625 ASP A CA 1
ATOM 4626 C C . ASP A 1 602 ? 8.146 91.381 14.916 1.00 36.42 625 ASP A C 1
ATOM 4627 O O . ASP A 1 602 ? 8.995 92.009 15.516 1.00 37.35 625 ASP A O 1
ATOM 4632 N N . ARG A 1 603 ? 7.887 90.088 15.157 1.00 36.94 626 ARG A N 1
ATOM 4633 C CA . ARG A 1 603 ? 8.823 89.210 15.890 1.00 41.63 626 ARG A CA 1
ATOM 4634 C C . ARG A 1 603 ? 9.753 88.458 14.919 1.00 49.15 626 ARG A C 1
ATOM 4635 O O . ARG A 1 603 ? 9.330 88.077 13.812 1.00 52.52 626 ARG A O 1
ATOM 4643 N N . GLN A 1 604 ? 10.968 88.150 15.366 1.00 59.00 627 GLN A N 1
ATOM 4644 C CA . GLN A 1 604 ? 11.869 87.232 14.621 1.00 66.87 627 GLN A CA 1
ATOM 4645 C C . GLN A 1 604 ? 11.698 85.701 14.912 1.00 69.98 627 GLN A C 1
ATOM 4646 O O . GLN A 1 604 ? 12.180 84.878 14.129 1.00 67.92 627 GLN A O 1
ATOM 4652 N N . TYR A 1 605 ? 11.033 85.327 16.015 1.00 70.39 628 TYR A N 1
ATOM 4653 C CA . TYR A 1 605 ? 10.916 83.912 16.461 1.00 65.01 628 TYR A CA 1
ATOM 4654 C C . TYR A 1 605 ? 9.479 83.549 16.871 1.00 60.48 628 TYR A C 1
ATOM 4655 O O . TYR A 1 605 ? 8.686 84.463 17.152 1.00 51.18 628 TYR A O 1
#

Radius of gyration: 23.81 Å; Cα contacts (8 Å, |Δi|>4): 1772; chains: 1; bounding box: 74×61×60 Å

CATH classification: 2.115.10.20 (+1 more: 2.60.120.560)

B-factor: mean 33.98, std 11.71, range [17.71, 97.23]

Solvent-accessible surface area: 22363 Å² total; per-residue (Å²): 247,94,87,136,52,70,64,98,90,66,15,51,71,0,53,101,37,57,117,31,24,0,32,90,18,2,10,8,78,3,2,2,2,2,35,68,16,44,1,5,27,1,6,2,5,0,14,16,74,97,70,12,47,0,1,0,0,3,31,11,70,70,43,1,0,0,1,0,11,0,55,35,0,7,30,4,63,37,27,49,161,4,94,37,4,7,77,36,61,22,168,23,0,67,65,12,7,47,8,4,7,0,0,25,95,13,44,134,44,49,12,0,0,0,1,0,0,0,27,120,99,73,27,24,14,32,30,120,40,63,216,26,0,1,12,0,2,6,0,14,1,88,72,47,0,22,74,6,88,61,51,152,68,38,37,11,9,93,22,30,24,194,90,80,88,1,7,0,0,24,9,3,17,2,12,62,3,35,49,1,6,82,47,16,156,14,180,128,102,10,36,0,0,0,0,0,0,0,9,30,164,140,4,0,0,0,0,0,9,44,33,162,31,96,95,17,52,138,23,63,67,23,19,47,2,5,109,32,87,61,34,28,32,46,47,124,27,45,8,0,12,97,5,2,22,0,1,25,10,0,3,3,5,1,1,41,76,148,3,28,44,53,140,15,61,9,0,0,0,0,0,1,8,6,19,103,134,118,50,80,101,100,50,13,32,75,24,18,1,0,7,0,0,4,83,23,52,98,142,64,70,5,39,5,59,30,48,0,0,2,18,0,1,42,4,93,3,0,9,0,0,11,2,15,50,0,39,46,110,1,65,0,1,93,125,43,63,5,54,50,1,1,0,0,0,0,25,0,1,5,28,42,31,133,111,14,157,38,19,1,58,100,13,3,70,3,13,2,0,0,1,0,5,0,14,1,74,2,24,63,14,73,67,0,22,56,44,84,38,2,118,71,99,18,2,18,20,48,46,64,58,76,71,77,119,48,35,11,2,58,0,7,7,1,2,1,45,12,0,93,25,1,92,65,19,1,72,78,29,101,76,20,73,13,84,36,94,84,20,93,86,88,31,74,40,96,13,202,130,25,2,96,58,23,25,0,5,0,32,0,65,0,49,11,60,87,85,2,66,71,28,37,1,71,0,0,0,32,0,1,9,33,165,80,0,18,0,18,0,28,1,19,4,77,67,24,5,1,18,0,53,7,87,63,4,9,6,0,32,132,54,9,108,22,14,40,51,65,72,9,47,2,42,9,16,0,2,16,22,50,95,81,70,131,112,58,12,24,55,0,65,1,21,0,0,0,0,15,0,0,0,0,0,13,0,24,35,32,4,0,0,0,0,11,0,14,4,7,25,50,96,0,13,72,1,7,0,35,0,36,26,65,41,10,2,40,6,36,131,0,44,0,2,24,17,8,28,74,0,12,70,111,38,159,157

Foldseek 3Di:
DDDDDDLQDFDFQLLVDAFQQCQPQQDFFFFDDAPFAEWAFKAAWDQQVVALWTKTWTDGNQFAIFIWIDLALGFTDGQPSGDHQDGACDPLANDGWAHWYWDNLAAVGFTKTWFWRADDDDAALQDFHDQQRTAIFIFTDPDVRNHTHGDPDYGLGRGDPPPFRWSDWTNKEKDFAVVCCVQVVNPHRWIKIWTWWAGPQAATFTWIWTQPDRNSNHTHTQGRQDTDGAFAAQPPCQFFHTLHHIKAQKYKAAAAAQAGDSHHWIKIWIWHFHDDPPRDPPDRQATFTKMFTFDWDDDPGIHTGTFAMHGLAQARQKHNKDKDWNACPRSNNVVVVGHIHIKIWIWRWFFSVVPLPFDNCSNNRYTTTIDAIKTKHKDKDWQFAPDCLQPPGSHFKDFPADDVVSNITIIIGIFIDGPDSNVVLQQPFDKDWFAKDKDQAFDWAWTPDWDLFQFKKKKKKKF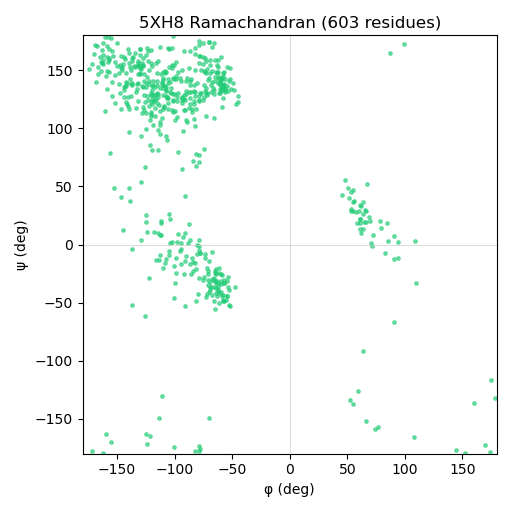AFPVQALWQKWWDKWWLDDPQAIWDWTAGRNSQKTKIQQQRLASSVVNTTRDDRDMGMHHDAFTFGADPRDTGGHMWTWMWGGRSQWIWIDTPSHHIYIDGRSYRRSRSTIMTIGIGNTHMMIMHIMMMRPDRDRSHVPDPD

Sequence (605 aa):
MSVVIDYNVAPPNLSTLPNGSLFETWRPRAHVLPPNGQIGDPCLHYTDPATGLFHVGFLHDGSGISSATTDDLATYQDLNQGNQVIVPGGINDPVAVFDGSVIPNGINGLPTLLYTSVSYLPIHWSIPYTRGSETQSLAVSSDGGSNFTKLDQGPVIPGPPFAYNVTAFRDPYVFQNPTLDSLLHSKNNTWYTVISGGLHEKGPAQFLYRQYDSDFQYWEYLGQWWHEPTNSTWGNGTWAGRWAFNFETGNVFSLDEYGYNPHGQIFTTIGTEGSDLPVVPQLTSIHDMLWVSGTVSRNGSVSFNPNMAGFLDWGFSSYAAAGKVLPSTSLPSTKSGAPDRFISYVWLSGDLFEQAEGFPTNQQNWTGTLLLPRELRVLYIPNVVDNALARESGASWQVVSSDGSAGTVELQTLGISIARETKAALLSGTSFTESGRTLNSSGVVPFKRSPSEKFFVLSAQLSFPASARGSGLKSGFQILSSEHESTTVYYQFSNESIIVDRSNTSAAARTTDGIDSSAEAGKLRLFDVLNGGEQAIETLDLTLVVDNSVLEVYANGRFALSTWVRSWYANSTNISFFHNGVGGVAFSKVTVSEGLYDAWPDRQY

Nearest PDB structures (foldseek):
  5xh8-assembly1_A  TM=1.002E+00  e=0.000E+00  Aspergillus luchuensis IFO 4308
  3lf7-assembly1_A  TM=9.842E-01  e=4.415E-97  Aspergillus japonicus
  3ldk-assembly1_A  TM=9.806E-01  e=1.421E-95  Aspergillus japonicus
  5ann-assembly1_A  TM=8.826E-01  e=1.240E-57  Phaffia rhodozyma
  5fix-assembly1_A  TM=8.868E-01  e=1.612E-57  Phaffia rhodozyma

Secondary structure (DSSP, 8-state):
------TTSPP--GGGSPTTTTTTTT--SSS---SSEEEEEEEEEEE-TTT-PEEEEEEETTSSEEEEEESSSS--EESGGG--SB-S-SSS-SSEEEEEEEESS-GGGS-EEEEEEE-S----TTSPPPTTSEEEEEEE-SSSSS--EEPSS--SB-SSSTT--EEEEEEEEEEE-HHHHHHHTPPTTPEEEEEEEEETTTEEEEEEEEESSTTS--EEEEEEEEE--TT--STTSSSS----S-EEEEEEEEE-SSSB-TTSEEEEEEEEEE-PSSPPTT---EEEEEEEEEEEEEESEEEEEEEEEEEEE--TTEEEEEEEEE-TTSHHHHHHT--SEEEEEEEE-SSTTTT-TT--HHHH-EE-EEPPPEEEEEEEEEEEE-SHHHH-SSSS-EEEEEETTTTEEEEEEEEEEE-HHHHHHHT-SEEEEE--EEE-SEEEEE-SS--SSSEEEEEEEEE--GGGTTS--EEEEEEEESSS--EEEEEETTTTEEEEE-TTT-GGGGTSTT-----EEEE----EEEETTEEEEPPEEEEEEEETTEEEEEETTTEEEEEE-----TT--EEEEEEESSS-EEE--EEEEE----S-TT---